Protein AF-0000000076740034 (afdb_homodimer)

Nearest PDB structures (foldseek):
  2v0x-assembly1_B  TM=4.581E-01  e=1.117E-03  Mus musculus
  3tul-assembly5_B  TM=3.613E-01  e=1.281E+00  Salmonella enterica subsp. enterica serovar Typhimurium
  6zw4-assembly1_H  TM=4.076E-01  e=4.590E+00  Nostoc punctiforme
  7tvb-assembly1_A  TM=3.043E-01  e=3.211E+00  Homo sapiens
  7p3r-assembly1_D  TM=2.998E-01  e=5.083E+00  Vibrio cholerae O1 biovar El Tor str. N16961

Sequence (570 aa):
MGPPPAVSRDDAKAHQELLRRVASNLGLETEELEELSDTLFHVLSSAAPFRVTLPVYEGLAKITKALWQTPSLVPPISKQAEHKYYVPVRGYEYLYTHSAPNSLVMPAVNEQESQRQPGATPKNKEVKKLDSFGSKVYLSSSLQLRVVNHQALLGCYDFNVWQSMAKFVDSLPEDPRKEFQAILEEGQGVVRAALQAASDVTDSAARTMASAIVMRRVAWLQSSGLSVEVQQSIQDLPFDGQALFAEKTDNKLHELKDSRTTLKTLGPYTPGQQRNRPKLQPPHRMGPPPAVSRDDAKAHQELLRRVASNLGLETEELEELSDTLFHVLSSAAPFRVTLPVYEGLAKITKALWQTPSLVPPISK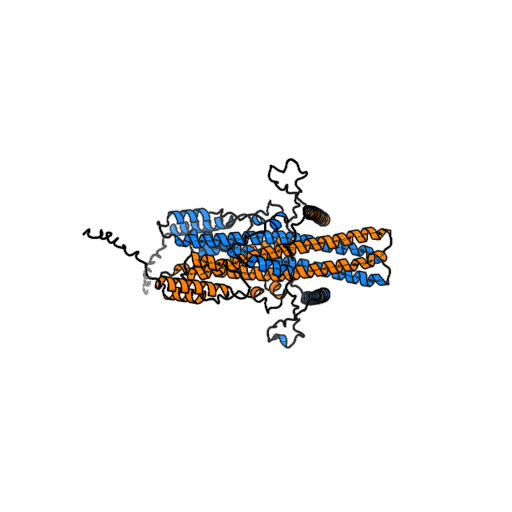QAEHKYYVPVRGYEYLYTHSAPNSLVMPAVNEQESQRQPGATPKNKEVKKLDSFGSKVYLSSSLQLRVVNHQALLGCYDFNVWQSMAKFVDSLPEDPRKEFQAILEEGQGVVRAALQAASDVTDSAARTMASAIVMRRVAWLQSSGLSVEVQQSIQDLPFDGQALFAEKTDNKLHELKDSRTTLKTLGPYTPGQQRNRPKLQPPHR

pLDDT: mean 79.18, std 20.78, range [21.25, 98.31]

Structure (mmCIF, N/CA/C/O backbone):
data_AF-0000000076740034-model_v1
#
loop_
_entity.id
_entity.type
_entity.pdbx_description
1 polymer 'Lamina-associated polypeptide 2 alpha C-terminal domain-containing protein'
#
loop_
_atom_site.group_PDB
_atom_site.id
_atom_site.type_symbol
_atom_site.label_atom_id
_atom_site.label_alt_id
_atom_site.label_comp_id
_atom_site.label_asym_id
_atom_site.label_entity_id
_atom_site.label_seq_id
_atom_site.pdbx_PDB_ins_code
_atom_site.Cartn_x
_atom_site.Cartn_y
_atom_site.Cartn_z
_atom_site.occupancy
_atom_site.B_iso_or_equiv
_atom_site.auth_seq_id
_atom_site.auth_comp_id
_atom_site.auth_asym_id
_atom_site.auth_atom_id
_atom_site.pdbx_PDB_model_num
ATOM 1 N N . MET A 1 1 ? 23.672 8.242 4.879 1 21.81 1 MET A N 1
ATOM 2 C CA . MET A 1 1 ? 22.672 8.352 5.93 1 21.81 1 MET A CA 1
ATOM 3 C C . MET A 1 1 ? 22.203 6.977 6.387 1 21.81 1 MET A C 1
ATOM 5 O O . MET A 1 1 ? 21.906 6.109 5.559 1 21.81 1 MET A O 1
ATOM 9 N N . GLY A 1 2 ? 22.516 6.469 7.578 1 27.28 2 GLY A N 1
ATOM 10 C CA . GLY A 1 2 ? 22.422 5.211 8.305 1 27.28 2 GLY A CA 1
ATOM 11 C C . GLY A 1 2 ? 21 4.73 8.469 1 27.28 2 GLY A C 1
ATOM 12 O O . GLY A 1 2 ? 20.047 5.457 8.156 1 27.28 2 GLY A O 1
ATOM 13 N N . PRO A 1 3 ? 20.797 3.416 8.609 1 30.75 3 PRO A N 1
ATOM 14 C CA . PRO A 1 3 ? 19.484 2.84 8.883 1 30.75 3 PRO A CA 1
ATOM 15 C C . PRO A 1 3 ? 18.672 3.672 9.875 1 30.75 3 PRO A C 1
ATOM 17 O O . PRO A 1 3 ? 19.25 4.379 10.711 1 30.75 3 PRO A O 1
ATOM 20 N N . PRO A 1 4 ? 17.562 4.203 9.43 1 36.72 4 PRO A N 1
ATOM 21 C CA . PRO A 1 4 ? 16.891 5.031 10.438 1 36.72 4 PRO A CA 1
ATOM 22 C C . PRO A 1 4 ? 16.984 4.438 11.844 1 36.72 4 PRO A C 1
ATOM 24 O O . PRO A 1 4 ? 17.047 3.215 12 1 36.72 4 PRO A O 1
ATOM 27 N N . PRO A 1 5 ? 17.547 5.082 12.734 1 40.03 5 PRO A N 1
ATOM 28 C CA . PRO A 1 5 ? 17.766 4.594 14.102 1 40.03 5 PRO A CA 1
ATOM 29 C C . PRO A 1 5 ? 16.547 3.863 14.672 1 40.03 5 PRO A C 1
ATOM 31 O O . PRO A 1 5 ? 15.422 4.113 14.242 1 40.03 5 PRO A O 1
ATOM 34 N N . ALA A 1 6 ? 16.812 2.705 15.281 1 39.41 6 ALA A N 1
ATOM 35 C CA . ALA A 1 6 ? 15.812 1.987 16.062 1 39.41 6 ALA A CA 1
ATOM 36 C C . ALA A 1 6 ? 14.93 2.957 16.844 1 39.41 6 ALA A C 1
ATOM 38 O O . ALA A 1 6 ? 15.422 3.916 17.438 1 39.41 6 ALA A O 1
ATOM 39 N N . VAL A 1 7 ? 13.617 3.01 16.344 1 52.31 7 VAL A N 1
ATOM 40 C CA . VAL A 1 7 ? 12.688 3.838 17.109 1 52.31 7 VAL A CA 1
ATOM 41 C C . VAL A 1 7 ? 12.953 3.656 18.609 1 52.31 7 VAL A C 1
ATOM 43 O O . VAL A 1 7 ? 12.953 2.531 19.109 1 52.31 7 VAL A O 1
ATOM 46 N N . SER A 1 8 ? 13.57 4.566 19.281 1 60.94 8 SER A N 1
ATOM 47 C CA . SER A 1 8 ? 13.859 4.562 20.703 1 60.94 8 SER A CA 1
ATOM 48 C C . SER A 1 8 ? 12.602 4.25 21.516 1 60.94 8 SER A C 1
ATOM 50 O O . SER A 1 8 ? 11.484 4.43 21.031 1 60.94 8 SER A O 1
ATOM 52 N N . ARG A 1 9 ? 12.758 3.506 22.578 1 58.09 9 ARG A N 1
ATOM 53 C CA . ARG A 1 9 ? 11.664 3.227 23.516 1 58.09 9 ARG A CA 1
ATOM 54 C C . ARG A 1 9 ? 10.859 4.488 23.797 1 58.09 9 ARG A C 1
ATOM 56 O O . ARG A 1 9 ? 9.633 4.43 23.938 1 58.09 9 ARG A O 1
ATOM 63 N N . ASP A 1 10 ? 11.555 5.516 23.781 1 63.34 10 ASP A N 1
ATOM 64 C CA . ASP A 1 10 ? 10.883 6.785 24.031 1 63.34 10 ASP A CA 1
ATOM 65 C C . ASP A 1 10 ? 10.023 7.199 22.844 1 63.34 10 ASP A C 1
ATOM 67 O O . ASP A 1 10 ? 8.938 7.75 23.016 1 63.34 10 ASP A O 1
ATOM 71 N N . ASP A 1 11 ? 10.445 6.828 21.797 1 77.62 11 ASP A N 1
ATOM 72 C CA . ASP A 1 11 ? 9.688 7.145 20.594 1 77.62 11 ASP A CA 1
ATOM 73 C C . ASP A 1 11 ? 8.414 6.301 20.5 1 77.62 11 ASP A C 1
ATOM 75 O O . ASP A 1 11 ? 7.363 6.789 20.094 1 77.62 11 ASP A O 1
ATOM 79 N N . ALA A 1 12 ? 8.586 5.117 21.078 1 78.62 12 ALA A N 1
ATOM 80 C CA . ALA A 1 12 ? 7.43 4.223 21.062 1 78.62 12 ALA A CA 1
ATOM 81 C C . ALA A 1 12 ? 6.355 4.695 22.031 1 78.62 12 ALA A C 1
ATOM 83 O O . ALA A 1 12 ? 5.168 4.68 21.703 1 78.62 12 ALA A O 1
ATOM 84 N N . LYS A 1 13 ? 6.805 5.109 23.188 1 82.5 13 LYS A N 1
ATOM 85 C CA . LYS A 1 13 ? 5.859 5.617 24.172 1 82.5 13 LYS A CA 1
ATOM 86 C C . LYS A 1 13 ? 5.164 6.883 23.672 1 82.5 13 LYS A C 1
ATOM 88 O O . LYS A 1 13 ? 3.949 7.031 23.828 1 82.5 13 LYS A O 1
ATOM 93 N N . ALA A 1 14 ? 5.961 7.73 23.141 1 86.31 14 ALA A N 1
ATOM 94 C CA . ALA A 1 14 ? 5.41 8.977 22.594 1 86.31 14 ALA A CA 1
ATOM 95 C C . ALA A 1 14 ? 4.383 8.695 21.5 1 86.31 14 ALA A C 1
ATOM 97 O O . ALA A 1 14 ? 3.361 9.375 21.406 1 86.31 14 ALA A O 1
ATOM 98 N N . HIS A 1 15 ? 4.703 7.75 20.844 1 89.44 15 HIS A N 1
ATOM 99 C CA . HIS A 1 15 ? 3.789 7.371 19.766 1 89.44 15 HIS A CA 1
ATOM 100 C C . HIS A 1 15 ? 2.475 6.84 20.328 1 89.44 15 HIS A C 1
ATOM 102 O O . HIS A 1 15 ? 1.397 7.199 19.844 1 89.44 15 HIS A O 1
ATOM 108 N N . GLN A 1 16 ? 2.537 6.059 21.297 1 89.19 16 GLN A N 1
ATOM 109 C CA . GLN A 1 16 ? 1.338 5.504 21.906 1 89.19 16 GLN A CA 1
ATOM 110 C C . GLN A 1 16 ? 0.493 6.598 22.547 1 89.19 16 GLN A C 1
ATOM 112 O O . GLN A 1 16 ? -0.737 6.57 22.469 1 89.19 16 GLN A O 1
ATOM 117 N N . GLU A 1 17 ? 1.175 7.484 23.125 1 91.94 17 GLU A N 1
ATOM 118 C CA . GLU A 1 17 ? 0.453 8.602 23.719 1 91.94 17 GLU A CA 1
ATOM 119 C C . GLU A 1 17 ? -0.252 9.438 22.641 1 91.94 17 GLU A C 1
ATOM 121 O O . GLU A 1 17 ? -1.36 9.93 22.859 1 91.94 17 GLU A O 1
ATOM 126 N N . LEU A 1 18 ? 0.383 9.617 21.594 1 94.69 18 LEU A N 1
ATOM 127 C CA . LEU A 1 18 ? -0.245 10.32 20.469 1 94.69 18 LEU A CA 1
ATOM 128 C C . LEU A 1 18 ? -1.491 9.586 20 1 94.69 18 LEU A C 1
ATOM 130 O O . LEU A 1 18 ? -2.527 10.203 19.75 1 94.69 18 LEU A O 1
ATOM 134 N N . LEU A 1 19 ? -1.405 8.312 19.922 1 94.31 19 LEU A N 1
ATOM 135 C CA . LEU A 1 19 ? -2.547 7.531 19.453 1 94.31 19 LEU A CA 1
ATOM 136 C C . LEU A 1 19 ? -3.719 7.66 20.422 1 94.31 19 LEU A C 1
ATOM 138 O O . LEU A 1 19 ? -4.879 7.684 20 1 94.31 19 LEU A O 1
ATOM 142 N N . ARG A 1 20 ? -3.406 7.742 21.672 1 93.62 20 ARG A N 1
ATOM 143 C CA . ARG A 1 20 ? -4.465 7.957 22.656 1 93.62 20 ARG A CA 1
ATOM 144 C C . ARG A 1 20 ? -5.156 9.297 22.422 1 93.62 20 ARG A C 1
ATOM 146 O O . ARG A 1 20 ? -6.383 9.391 22.516 1 93.62 20 ARG A O 1
ATOM 153 N N . ARG A 1 21 ? -4.398 10.258 22.125 1 95.94 21 ARG A N 1
ATOM 154 C CA . ARG A 1 21 ? -4.973 11.578 21.875 1 95.94 21 ARG A CA 1
ATOM 155 C C . ARG A 1 21 ? -5.785 11.57 20.578 1 95.94 21 ARG A C 1
ATOM 157 O O . ARG A 1 21 ? -6.84 12.203 20.5 1 95.94 21 ARG A O 1
ATOM 164 N N . VAL A 1 22 ? -5.285 10.852 19.578 1 96 22 VAL A N 1
ATOM 165 C CA . VAL A 1 22 ? -6.027 10.703 18.344 1 96 22 VAL A CA 1
ATOM 166 C C . VAL A 1 22 ? -7.383 10.062 18.625 1 96 22 VAL A C 1
ATOM 168 O O . VAL A 1 22 ? -8.422 10.57 18.188 1 96 22 VAL A O 1
ATOM 171 N N . ALA A 1 23 ? -7.391 9.008 19.375 1 94.69 23 ALA A N 1
ATOM 172 C CA . ALA A 1 23 ? -8.625 8.289 19.688 1 94.69 23 ALA A CA 1
ATOM 173 C C . ALA A 1 23 ? -9.594 9.18 20.469 1 94.69 23 ALA A C 1
ATOM 175 O O . ALA A 1 23 ? -10.781 9.227 20.156 1 94.69 23 ALA A O 1
ATOM 176 N N . SER A 1 24 ? -9.086 9.852 21.422 1 95.31 24 SER A N 1
ATOM 177 C CA . SER A 1 24 ? -9.906 10.727 22.25 1 95.31 24 SER A CA 1
ATOM 178 C C . SER A 1 24 ? -10.523 11.852 21.422 1 95.31 24 SER A C 1
ATOM 180 O O . SER A 1 24 ? -11.719 12.133 21.547 1 95.31 24 SER A O 1
ATOM 182 N N . ASN A 1 25 ? -9.719 12.461 20.609 1 96.25 25 ASN A N 1
ATOM 183 C CA . ASN A 1 25 ? -10.18 13.578 19.797 1 96.25 25 ASN A CA 1
ATOM 184 C C . ASN A 1 25 ? -11.25 13.141 18.797 1 96.25 25 ASN A C 1
ATOM 186 O O . ASN A 1 25 ? -12.211 13.867 18.547 1 96.25 25 ASN A O 1
ATOM 190 N N . LEU A 1 26 ? -11.086 11.977 18.234 1 95.75 26 LEU A N 1
ATOM 191 C CA . LEU A 1 26 ? -11.984 11.5 17.188 1 95.75 26 LEU A CA 1
ATOM 192 C C . LEU A 1 26 ? -13.148 10.719 17.797 1 95.75 26 LEU A C 1
ATOM 194 O O . LEU A 1 26 ? -14.008 10.219 17.062 1 95.75 26 LEU A O 1
ATOM 198 N N . GLY A 1 27 ? -13.172 10.555 19.109 1 94.38 27 GLY A N 1
ATOM 199 C CA . GLY A 1 27 ? -14.25 9.836 19.781 1 94.38 27 GLY A CA 1
ATOM 200 C C . GLY A 1 27 ? -14.25 8.352 19.469 1 94.38 27 GLY A C 1
ATOM 201 O O . GLY A 1 27 ? -15.312 7.75 19.297 1 94.38 27 GLY A O 1
ATOM 202 N N . LEU A 1 28 ? -13.047 7.852 19.359 1 93 28 LEU A N 1
ATOM 203 C CA . LEU A 1 28 ? -12.914 6.438 19.031 1 93 28 LEU A CA 1
ATOM 204 C C . LEU A 1 28 ? -12.719 5.602 20.297 1 93 28 LEU A C 1
ATOM 206 O O . LEU A 1 28 ? -12.016 6.016 21.219 1 93 28 LEU A O 1
ATOM 210 N N . GLU A 1 29 ? -13.312 4.434 20.297 1 86.44 29 GLU A N 1
ATOM 211 C CA . GLU A 1 29 ? -13.07 3.475 21.359 1 86.44 29 GLU A CA 1
ATOM 212 C C . GLU A 1 29 ? -11.773 2.705 21.125 1 86.44 29 GLU A C 1
ATOM 214 O O . GLU A 1 29 ? -11.539 2.199 20.031 1 86.44 29 GLU A O 1
ATOM 219 N N . THR A 1 30 ? -10.953 2.787 22.125 1 83 30 THR A N 1
ATOM 220 C CA . THR A 1 30 ? -9.672 2.104 21.984 1 83 30 THR A CA 1
ATOM 221 C C . THR A 1 30 ? -9.586 0.909 22.922 1 83 30 THR A C 1
ATOM 223 O O . THR A 1 30 ? -10.266 0.874 23.953 1 83 30 THR A O 1
ATOM 226 N N . GLU A 1 31 ? -9.047 -0.153 22.312 1 78.81 31 GLU A N 1
ATOM 227 C CA . GLU A 1 31 ? -8.648 -1.292 23.125 1 78.81 31 GLU A CA 1
ATOM 228 C C . GLU A 1 31 ? -7.137 -1.311 23.359 1 78.81 31 GLU A C 1
ATOM 230 O O . GLU A 1 31 ? -6.375 -0.812 22.531 1 78.81 31 GLU A O 1
ATOM 235 N N . GLU A 1 32 ? -6.816 -1.562 24.578 1 72.94 32 GLU A N 1
ATOM 236 C CA . GLU A 1 32 ? -5.387 -1.708 24.844 1 72.94 32 GLU A CA 1
ATOM 237 C C . GLU A 1 32 ? -4.969 -3.176 24.812 1 72.94 32 GLU A C 1
ATOM 239 O O . GLU A 1 32 ? -5.586 -4.008 25.484 1 72.94 32 GLU A O 1
ATOM 244 N N . LEU A 1 33 ? -4.184 -3.475 23.766 1 66.19 33 LEU A N 1
ATOM 245 C CA . LEU A 1 33 ? -3.664 -4.832 23.641 1 66.19 33 LEU A CA 1
ATOM 246 C C . LEU A 1 33 ? -2.414 -5.016 24.484 1 66.19 33 LEU A C 1
ATOM 248 O O . LEU A 1 33 ? -1.548 -4.141 24.531 1 66.19 33 LEU A O 1
ATOM 252 N N . GLU A 1 34 ? -2.549 -6.016 25.391 1 60.09 34 GLU A N 1
ATOM 253 C CA . GLU A 1 34 ? -1.384 -6.305 26.234 1 60.09 34 GLU A CA 1
ATOM 254 C C . GLU A 1 34 ? -0.274 -6.961 25.406 1 60.09 34 GLU A C 1
ATOM 256 O O . GLU A 1 34 ? -0.533 -7.871 24.625 1 60.09 34 GLU A O 1
ATOM 261 N N . GLU A 1 35 ? 0.669 -6.18 24.859 1 54.81 35 GLU A N 1
ATOM 262 C CA . GLU A 1 35 ? 1.79 -6.84 24.203 1 54.81 35 GLU A CA 1
ATOM 263 C C . GLU A 1 35 ? 2.236 -8.078 24.969 1 54.81 35 GLU A C 1
ATOM 265 O O . GLU A 1 35 ? 2.475 -8.008 26.188 1 54.81 35 GLU A O 1
ATOM 270 N N . LEU A 1 36 ? 1.822 -9.25 24.547 1 45.81 36 LEU A N 1
ATOM 271 C CA . LEU A 1 36 ? 2.365 -10.445 25.172 1 45.81 36 LEU A CA 1
ATOM 272 C C . LEU A 1 36 ? 3.881 -10.344 25.312 1 45.81 36 LEU A C 1
ATOM 274 O O . LEU A 1 36 ? 4.602 -10.367 24.312 1 45.81 36 LEU A O 1
ATOM 278 N N . SER A 1 37 ? 4.449 -9.469 26 1 42.62 37 SER A N 1
ATOM 279 C CA . SER A 1 37 ? 5.867 -9.609 26.312 1 42.62 37 SER A CA 1
ATOM 280 C C . SER A 1 37 ? 6.254 -11.07 26.484 1 42.62 37 SER A C 1
ATOM 282 O O . SER A 1 37 ? 5.418 -11.898 26.859 1 42.62 37 SER A O 1
ATOM 284 N N . ASP A 1 38 ? 7.227 -11.602 25.875 1 40.38 38 ASP A N 1
ATOM 285 C CA . ASP A 1 38 ? 7.879 -12.797 26.391 1 40.38 38 ASP A CA 1
ATOM 286 C C . ASP A 1 38 ? 7.742 -12.891 27.906 1 40.38 38 ASP A C 1
ATOM 288 O O . ASP A 1 38 ? 7.832 -11.875 28.609 1 40.38 38 ASP A O 1
ATOM 292 N N . THR A 1 39 ? 7.145 -13.875 28.484 1 38.78 39 THR A N 1
ATOM 293 C CA . THR A 1 39 ? 7.035 -14.289 29.875 1 38.78 39 THR A CA 1
ATOM 294 C C . THR A 1 39 ? 8.242 -13.812 30.672 1 38.78 39 THR A C 1
ATOM 296 O O . THR A 1 39 ? 8.141 -13.539 31.875 1 38.78 39 THR A O 1
ATOM 299 N N . LEU A 1 40 ? 9.477 -14.117 30.219 1 36.91 40 LEU A N 1
ATOM 300 C CA . LEU A 1 40 ? 10.578 -13.961 31.156 1 36.91 40 LEU A CA 1
ATOM 301 C C . LEU A 1 40 ? 10.742 -12.5 31.578 1 36.91 40 LEU A C 1
ATOM 303 O O . LEU A 1 40 ? 11 -12.203 32.75 1 36.91 40 LEU A O 1
ATOM 307 N N . PHE A 1 41 ? 10.953 -11.641 30.672 1 36.81 41 PHE A N 1
ATOM 308 C CA . PHE A 1 41 ? 11.289 -10.289 31.078 1 36.81 41 PHE A CA 1
ATOM 309 C C . PHE A 1 41 ? 10.047 -9.539 31.547 1 36.81 41 PHE A C 1
ATOM 311 O O . PHE A 1 41 ? 10.117 -8.344 31.859 1 36.81 41 PHE A O 1
ATOM 318 N N . HIS A 1 42 ? 8.914 -10.031 31.547 1 39.59 42 HIS A N 1
ATOM 319 C CA . HIS A 1 42 ? 7.734 -9.461 32.188 1 39.59 42 HIS A CA 1
ATOM 320 C C . HIS A 1 42 ? 8.008 -9.148 33.656 1 39.59 42 HIS A C 1
ATOM 322 O O . HIS A 1 42 ? 7.145 -8.602 34.344 1 39.59 42 HIS A O 1
ATOM 328 N N . VAL A 1 43 ? 8.703 -9.945 34.375 1 37.09 43 VAL A N 1
ATOM 329 C CA . VAL A 1 43 ? 8.867 -9.711 35.812 1 37.09 43 VAL A CA 1
ATOM 330 C C . VAL A 1 43 ? 9.398 -8.297 36.062 1 37.09 43 VAL A C 1
ATOM 332 O O . VAL A 1 43 ? 9 -7.629 37 1 37.09 43 VAL A O 1
ATOM 335 N N . LEU A 1 44 ? 10.617 -8.031 35.688 1 35.47 44 LEU A N 1
ATOM 336 C CA . LEU A 1 44 ? 11.242 -6.828 36.219 1 35.47 44 LEU A CA 1
ATOM 337 C C . LEU A 1 44 ? 10.609 -5.578 35.625 1 35.47 44 LEU A C 1
ATOM 339 O O . LEU A 1 44 ? 10.812 -4.469 36.125 1 35.47 44 LEU A O 1
ATOM 343 N N . SER A 1 45 ? 10.711 -5.418 34.312 1 37.34 45 SER A N 1
ATOM 344 C CA . SER A 1 45 ? 10.352 -4.082 33.844 1 37.34 45 SER A CA 1
ATOM 345 C C . SER A 1 45 ? 8.844 -3.875 33.875 1 37.34 45 SER A C 1
ATOM 347 O O . SER A 1 45 ? 8.078 -4.824 33.688 1 37.34 45 SER A O 1
ATOM 349 N N . SER A 1 46 ? 8.242 -2.822 34.438 1 38.56 46 SER A N 1
ATOM 350 C CA . SER A 1 46 ? 6.922 -2.215 34.594 1 38.56 46 SER A CA 1
ATOM 351 C C . SER A 1 46 ? 5.965 -2.66 33.5 1 38.56 46 SER A C 1
ATOM 353 O O . SER A 1 46 ? 6.383 -3.248 32.5 1 38.56 46 SER A O 1
ATOM 355 N N . ALA A 1 47 ? 4.66 -1.899 33.281 1 39.47 47 ALA A N 1
ATOM 356 C CA . ALA A 1 47 ? 3.418 -1.943 32.5 1 39.47 47 ALA A CA 1
ATOM 357 C C . ALA A 1 47 ? 3.689 -2.293 31.047 1 39.47 47 ALA A C 1
ATOM 359 O O . ALA A 1 47 ? 4.449 -1.598 30.359 1 39.47 47 ALA A O 1
ATOM 360 N N . ALA A 1 48 ? 3.871 -3.441 30.688 1 47.47 48 ALA A N 1
ATOM 361 C CA . ALA A 1 48 ? 3.895 -3.869 29.281 1 47.47 48 ALA A CA 1
ATOM 362 C C . ALA A 1 48 ? 3.146 -2.879 28.391 1 47.47 48 ALA A C 1
ATOM 364 O O . ALA A 1 48 ? 2 -2.523 28.688 1 47.47 48 ALA A O 1
ATOM 365 N N . PRO A 1 49 ? 3.934 -1.904 27.859 1 54.44 49 PRO A N 1
ATOM 366 C CA . PRO A 1 49 ? 3.301 -0.74 27.234 1 54.44 49 PRO A CA 1
ATOM 367 C C . PRO A 1 49 ? 2.084 -1.111 26.391 1 54.44 49 PRO A C 1
ATOM 369 O O . PRO A 1 49 ? 2.105 -2.123 25.672 1 54.44 49 PRO A O 1
ATOM 372 N N . PHE A 1 50 ? 0.898 -0.932 26.891 1 64.69 50 PHE A N 1
ATOM 373 C CA . PHE A 1 50 ? -0.381 -1.05 26.203 1 64.69 50 PHE A CA 1
ATOM 374 C C . PHE A 1 50 ? -0.306 -0.425 24.812 1 64.69 50 PHE A C 1
ATOM 376 O O . PHE A 1 50 ? 0.261 0.656 24.656 1 64.69 50 PHE A O 1
ATOM 383 N N . ARG A 1 51 ? -0.468 -1.385 23.891 1 83.56 51 ARG A N 1
ATOM 384 C CA . ARG A 1 51 ? -0.539 -0.899 22.516 1 83.56 51 ARG A CA 1
ATOM 385 C C . ARG A 1 51 ? -1.953 -0.448 22.172 1 83.56 51 ARG A C 1
ATOM 387 O O . ARG A 1 51 ? -2.922 -1.157 22.438 1 83.56 51 ARG A O 1
ATOM 394 N N . VAL A 1 52 ? -2.061 0.712 21.797 1 88.5 52 VAL A N 1
ATOM 395 C CA . VAL A 1 52 ? -3.342 1.324 21.453 1 88.5 52 VAL A CA 1
ATOM 396 C C . VAL A 1 52 ? -3.832 0.786 20.109 1 88.5 52 VAL A C 1
ATOM 398 O O . VAL A 1 52 ? -3.078 0.748 19.141 1 88.5 52 VAL A O 1
ATOM 401 N N . THR A 1 53 ? -5.008 0.256 20.141 1 92.19 53 THR A N 1
ATOM 402 C CA . THR A 1 53 ? -5.652 -0.125 18.891 1 92.19 53 THR A CA 1
ATOM 403 C C . THR A 1 53 ? -6.566 0.988 18.391 1 92.19 53 THR A C 1
ATOM 405 O O . THR A 1 53 ? -7.258 1.633 19.188 1 92.19 53 THR A O 1
ATOM 408 N N . LEU A 1 54 ? -6.492 1.287 17.156 1 94.06 54 LEU A N 1
ATOM 409 C CA . LEU A 1 54 ? -7.422 2.221 16.531 1 94.06 54 LEU A CA 1
ATOM 410 C C . LEU A 1 54 ? -8.414 1.481 15.641 1 94.06 54 LEU A C 1
ATOM 412 O O . LEU A 1 54 ? -8.023 0.632 14.836 1 94.06 54 LEU A O 1
ATOM 416 N N . PRO A 1 55 ? -9.648 1.778 15.836 1 93.75 55 PRO A N 1
ATOM 417 C CA . PRO A 1 55 ? -10.641 1.104 15 1 93.75 55 PRO A CA 1
ATOM 418 C C . PRO A 1 55 ? -10.438 1.377 13.508 1 93.75 55 PRO A C 1
ATOM 420 O O . PRO A 1 55 ? -9.789 2.359 13.141 1 93.75 55 PRO A O 1
ATOM 423 N N . VAL A 1 56 ? -11.039 0.479 12.727 1 94.25 56 VAL A N 1
ATOM 424 C CA . VAL A 1 56 ? -10.938 0.648 11.281 1 94.25 56 VAL A CA 1
ATOM 425 C C . VAL A 1 56 ? -11.789 1.841 10.844 1 94.25 56 VAL A C 1
ATOM 427 O O . VAL A 1 56 ? -12.961 1.95 11.219 1 94.25 56 VAL A O 1
ATOM 430 N N . TYR A 1 57 ? -11.125 2.678 10.164 1 92.44 57 TYR A N 1
ATOM 431 C CA . TYR A 1 57 ? -11.766 3.855 9.594 1 92.44 57 TYR A CA 1
ATOM 432 C C . TYR A 1 57 ? -12.852 3.457 8.602 1 92.44 57 TYR A C 1
ATOM 434 O O . TYR A 1 57 ? -12.648 2.568 7.77 1 92.44 57 TYR A O 1
ATOM 442 N N . GLU A 1 58 ? -14 4.055 8.695 1 90.69 58 GLU A N 1
ATOM 443 C CA . GLU A 1 58 ? -15.164 3.711 7.879 1 90.69 58 GLU A CA 1
ATOM 444 C C . GLU A 1 58 ? -14.836 3.795 6.391 1 90.69 58 GLU A C 1
ATOM 446 O O . GLU A 1 58 ? -15.312 2.979 5.598 1 90.69 58 GLU A O 1
ATOM 451 N N . GLY A 1 59 ? -14.086 4.793 5.98 1 89.12 59 GLY A N 1
ATOM 452 C CA . GLY A 1 59 ? -13.711 4.922 4.586 1 89.12 59 GLY A CA 1
ATOM 453 C C . GLY A 1 59 ? -12.922 3.732 4.066 1 89.12 59 GLY A C 1
ATOM 454 O O . GLY A 1 59 ? -13.141 3.285 2.936 1 89.12 59 GLY A O 1
ATOM 455 N N . LEU A 1 60 ? -12.062 3.236 4.883 1 91.12 60 LEU A N 1
ATOM 456 C CA . LEU A 1 60 ? -11.289 2.049 4.531 1 91.12 60 LEU A CA 1
ATOM 457 C C . LEU A 1 60 ? -12.203 0.83 4.398 1 91.12 60 LEU A C 1
ATOM 459 O O . LEU A 1 60 ? -12.094 0.075 3.43 1 91.12 60 LEU A O 1
ATOM 463 N N . ALA A 1 61 ? -13.094 0.668 5.336 1 92.5 61 ALA A N 1
ATOM 464 C CA . ALA A 1 61 ? -14 -0.474 5.344 1 92.5 61 ALA A CA 1
ATOM 465 C C . ALA A 1 61 ? -14.891 -0.479 4.102 1 92.5 61 ALA A C 1
ATOM 467 O O . ALA A 1 61 ? -15.117 -1.53 3.5 1 92.5 61 ALA A O 1
ATOM 468 N N . LYS A 1 62 ? -15.32 0.641 3.736 1 94.31 62 LYS A N 1
ATOM 469 C CA . LYS A 1 62 ? -16.188 0.765 2.568 1 94.31 62 LYS A CA 1
ATOM 470 C C . LYS A 1 62 ? -15.453 0.367 1.293 1 94.31 62 LYS A C 1
ATOM 472 O O . LYS A 1 62 ? -16 -0.356 0.455 1 94.31 62 LYS A O 1
ATOM 477 N N . ILE A 1 63 ? -14.266 0.792 1.154 1 95.19 63 ILE A N 1
ATOM 478 C CA . ILE A 1 63 ? -13.477 0.522 -0.04 1 95.19 63 ILE A CA 1
ATOM 479 C C . ILE A 1 63 ? -13.211 -0.977 -0.158 1 95.19 63 ILE A C 1
ATOM 481 O O . ILE A 1 63 ? -13.43 -1.571 -1.215 1 95.19 63 ILE A O 1
ATOM 485 N N . THR A 1 64 ? -12.773 -1.579 0.899 1 94.62 64 THR A N 1
ATOM 486 C CA . THR A 1 64 ? -12.422 -2.994 0.861 1 94.62 64 THR A CA 1
ATOM 487 C C . THR A 1 64 ? -13.664 -3.854 0.631 1 94.62 64 THR A C 1
ATOM 489 O O . THR A 1 64 ? -13.633 -4.797 -0.162 1 94.62 64 THR A O 1
ATOM 492 N N . LYS A 1 65 ? -14.758 -3.508 1.317 1 92.94 65 LYS A N 1
ATOM 493 C CA . LYS A 1 65 ? -16 -4.258 1.159 1 92.94 65 LYS A CA 1
ATOM 494 C C . LYS A 1 65 ? -16.469 -4.23 -0.29 1 92.94 65 LYS A C 1
ATOM 496 O O . LYS A 1 65 ? -16.922 -5.25 -0.82 1 92.94 65 LYS A O 1
ATOM 501 N N . ALA A 1 66 ? -16.391 -3.127 -0.892 1 94.75 66 ALA A N 1
ATOM 502 C CA . ALA A 1 66 ? -16.844 -2.98 -2.273 1 94.75 66 ALA A CA 1
ATOM 503 C C . ALA A 1 66 ? -15.969 -3.789 -3.225 1 94.75 66 ALA A C 1
ATOM 505 O O . ALA A 1 66 ? -16.484 -4.512 -4.082 1 94.75 66 ALA A O 1
ATOM 506 N N . LEU A 1 67 ? -14.695 -3.748 -3.094 1 95.69 67 LEU A N 1
ATOM 507 C CA . LEU A 1 67 ? -13.758 -4.395 -4.004 1 95.69 67 LEU A CA 1
ATOM 508 C C . LEU A 1 67 ? -13.781 -5.906 -3.826 1 95.69 67 LEU A C 1
ATOM 510 O O . LEU A 1 67 ? -13.57 -6.656 -4.785 1 95.69 67 LEU A O 1
ATOM 514 N N . TRP A 1 68 ? -14.117 -6.367 -2.635 1 95.38 68 TRP A N 1
ATOM 515 C CA . TRP A 1 68 ? -13.984 -7.789 -2.344 1 95.38 68 TRP A CA 1
ATOM 516 C C . TRP A 1 68 ? -15.297 -8.523 -2.6 1 95.38 68 TRP A C 1
ATOM 518 O O . TRP A 1 68 ? -15.43 -9.703 -2.281 1 95.38 68 TRP A O 1
ATOM 528 N N . GLN A 1 69 ? -16.266 -7.82 -3.215 1 93.94 69 GLN A N 1
ATOM 529 C CA . GLN A 1 69 ? -17.5 -8.469 -3.658 1 93.94 69 GLN A CA 1
ATOM 530 C C . GLN A 1 69 ? -17.234 -9.398 -4.84 1 93.94 69 GLN A C 1
ATOM 532 O O . GLN A 1 69 ? -17.906 -10.422 -4.996 1 93.94 69 GLN A O 1
ATOM 537 N N . THR A 1 70 ? -16.266 -8.992 -5.672 1 93.25 70 THR A N 1
ATOM 538 C CA . THR A 1 70 ? -15.844 -9.789 -6.824 1 93.25 70 THR A CA 1
ATOM 539 C C . THR A 1 70 ? -14.328 -9.734 -6.992 1 93.25 70 THR A C 1
ATOM 541 O O . THR A 1 70 ? -13.828 -9.141 -7.945 1 93.25 70 THR A O 1
ATOM 544 N N . PRO A 1 71 ? -13.641 -10.391 -6.121 1 93.81 71 PRO A N 1
ATOM 545 C CA . PRO A 1 71 ? -12.188 -10.227 -6.07 1 93.81 71 PRO A CA 1
ATOM 546 C C . PRO A 1 71 ? -11.508 -10.617 -7.383 1 93.81 71 PRO A C 1
ATOM 548 O O . PRO A 1 71 ? -10.508 -10 -7.77 1 93.81 71 PRO A O 1
ATOM 551 N N . SER A 1 72 ? -12.016 -11.547 -8.117 1 93.81 72 SER A N 1
ATOM 552 C CA . SER A 1 72 ? -11.359 -12.031 -9.328 1 93.81 72 SER A CA 1
ATOM 553 C C . SER A 1 72 ? -11.516 -11.047 -10.484 1 93.81 72 SER A C 1
ATOM 555 O O . SER A 1 72 ? -10.766 -11.094 -11.453 1 93.81 72 SER A O 1
ATOM 557 N N . LEU A 1 73 ? -12.422 -10.109 -10.352 1 93.62 73 LEU A N 1
ATOM 558 C CA . LEU A 1 73 ? -12.719 -9.188 -11.445 1 93.62 73 LEU A CA 1
ATOM 559 C C . LEU A 1 73 ? -12.117 -7.812 -11.164 1 93.62 73 LEU A C 1
ATOM 561 O O . LEU A 1 73 ? -12.211 -6.91 -12 1 93.62 73 LEU A O 1
ATOM 565 N N . VAL A 1 74 ? -11.477 -7.664 -10.055 1 94.94 74 VAL A N 1
ATOM 566 C CA . VAL A 1 74 ? -10.914 -6.371 -9.68 1 94.94 74 VAL A CA 1
ATOM 567 C C . VAL A 1 74 ? -9.656 -6.098 -10.5 1 94.94 74 VAL A C 1
ATOM 569 O O . VAL A 1 74 ? -8.711 -6.891 -10.484 1 94.94 74 VAL A O 1
ATOM 572 N N . PRO A 1 75 ? -9.672 -4.992 -11.266 1 95.56 75 PRO A N 1
ATOM 573 C CA . PRO A 1 75 ? -8.43 -4.633 -11.953 1 95.56 75 PRO A CA 1
ATOM 574 C C . PRO A 1 75 ? -7.297 -4.281 -10.984 1 95.56 75 PRO A C 1
ATOM 576 O O . PRO A 1 75 ? -7.555 -3.914 -9.836 1 95.56 75 PRO A O 1
ATOM 579 N N . PRO A 1 76 ? -6.102 -4.402 -11.453 1 94.62 76 PRO A N 1
ATOM 580 C CA . PRO A 1 76 ? -4.969 -4.168 -10.555 1 94.62 76 PRO A CA 1
ATOM 581 C C . PRO A 1 76 ? -4.848 -2.709 -10.117 1 94.62 76 PRO A C 1
ATOM 583 O O . PRO A 1 76 ? -4.289 -2.418 -9.062 1 94.62 76 PRO A O 1
ATOM 586 N N . ILE A 1 77 ? -5.316 -1.798 -10.961 1 94.94 77 ILE A N 1
ATOM 587 C CA . ILE A 1 77 ? -5.125 -0.386 -10.648 1 94.94 77 ILE A CA 1
ATOM 588 C C . ILE A 1 77 ? -6.441 0.366 -10.828 1 94.94 77 ILE A C 1
ATOM 590 O O . ILE A 1 77 ? -7.258 0.009 -11.672 1 94.94 77 ILE A O 1
ATOM 594 N N . SER A 1 78 ? -6.566 1.358 -9.992 1 93 78 SER A N 1
ATOM 595 C CA . SER A 1 78 ? -7.652 2.316 -10.172 1 93 78 SER A CA 1
ATOM 596 C C . SER A 1 78 ? -7.305 3.35 -11.242 1 93 78 SER A C 1
ATOM 598 O O . SER A 1 78 ? -6.281 4.031 -11.141 1 93 78 SER A O 1
ATOM 600 N N . LYS A 1 79 ? -8.148 3.533 -12.18 1 87.5 79 LYS A N 1
ATOM 601 C CA . LYS A 1 79 ? -7.898 4.492 -13.25 1 87.5 79 LYS A CA 1
ATOM 602 C C . LYS A 1 79 ? -7.816 5.918 -12.711 1 87.5 79 LYS A C 1
ATOM 604 O O . LYS A 1 79 ? -6.977 6.707 -13.148 1 87.5 79 LYS A O 1
ATOM 609 N N . GLN A 1 80 ? -8.648 6.18 -11.773 1 86.44 80 GLN A N 1
ATOM 610 C CA . GLN A 1 80 ? -8.664 7.512 -11.172 1 86.44 80 GLN A CA 1
ATOM 611 C C . GLN A 1 80 ? -7.348 7.805 -10.461 1 86.44 80 GLN A C 1
ATOM 613 O O . GLN A 1 80 ? -6.777 8.891 -10.617 1 86.44 80 GLN A O 1
ATOM 618 N N . ALA A 1 81 ? -6.91 6.84 -9.68 1 90.38 81 ALA A N 1
ATOM 619 C CA . ALA A 1 81 ? -5.68 7.039 -8.914 1 90.38 81 ALA A CA 1
ATOM 620 C C . ALA A 1 81 ? -4.465 7.109 -9.836 1 90.38 81 ALA A C 1
ATOM 622 O O . ALA A 1 81 ? -3.523 7.859 -9.578 1 90.38 81 ALA A O 1
ATOM 623 N N . GLU A 1 82 ? -4.496 6.359 -10.883 1 89 82 GLU A N 1
ATOM 624 C CA . GLU A 1 82 ? -3.381 6.309 -11.828 1 89 82 GLU A CA 1
ATOM 625 C C . GLU A 1 82 ? -3.121 7.676 -12.453 1 89 82 GLU A C 1
ATOM 627 O O . GLU A 1 82 ? -1.977 8.016 -12.766 1 89 82 GLU A O 1
ATOM 632 N N . HIS A 1 83 ? -4.07 8.508 -12.516 1 85.44 83 HIS A N 1
ATOM 633 C CA . HIS A 1 83 ? -3.951 9.797 -13.203 1 85.44 83 HIS A CA 1
ATOM 634 C C . HIS A 1 83 ? -3.713 10.93 -12.211 1 85.44 83 HIS A C 1
ATOM 636 O O . HIS A 1 83 ? -3.689 12.102 -12.594 1 85.44 83 HIS A O 1
ATOM 642 N N . LYS A 1 84 ? -3.475 10.641 -11.062 1 88.94 84 LYS A N 1
ATOM 643 C CA . LYS A 1 84 ? -3.326 11.672 -10.047 1 88.94 84 LYS A CA 1
ATOM 644 C C . LYS A 1 84 ? -1.89 11.742 -9.531 1 88.94 84 LYS A C 1
ATOM 646 O O . LYS A 1 84 ? -1.429 12.797 -9.102 1 88.94 84 LYS A O 1
ATOM 651 N N . TYR A 1 85 ? -1.241 10.617 -9.562 1 93.88 85 TYR A N 1
ATOM 652 C CA . TYR A 1 85 ? 0.037 10.539 -8.867 1 93.88 85 TYR A CA 1
ATOM 653 C C . TYR A 1 85 ? 1.174 10.25 -9.836 1 93.88 85 TYR A C 1
ATOM 655 O O . TYR A 1 85 ? 1.519 9.086 -10.07 1 93.88 85 TYR A O 1
ATOM 663 N N . TYR A 1 86 ? 1.779 11.312 -10.305 1 91.88 86 TYR A N 1
ATOM 664 C CA . TYR A 1 86 ? 2.816 11.156 -11.312 1 91.88 86 TYR A CA 1
ATOM 665 C C . TYR A 1 86 ? 4.203 11.367 -10.719 1 91.88 86 TYR A C 1
ATOM 667 O O . TYR A 1 86 ? 4.391 12.258 -9.883 1 91.88 86 TYR A O 1
ATOM 675 N N . VAL A 1 87 ? 5.059 10.5 -11.117 1 93 87 VAL A N 1
ATOM 676 C CA . VAL A 1 87 ? 6.496 10.656 -10.914 1 93 87 VAL A CA 1
ATOM 677 C C . VAL A 1 87 ? 7.211 10.695 -12.258 1 93 87 VAL A C 1
ATOM 679 O O . VAL A 1 87 ? 6.664 10.258 -13.273 1 93 87 VAL A O 1
ATOM 682 N N . PRO A 1 88 ? 8.391 11.398 -12.32 1 89.5 88 PRO A N 1
ATOM 683 C CA . PRO A 1 88 ? 9.102 11.383 -13.602 1 89.5 88 PRO A CA 1
ATOM 684 C C . PRO A 1 88 ? 9.289 9.969 -14.148 1 89.5 88 PRO A C 1
ATOM 686 O O . PRO A 1 88 ? 9.602 9.047 -13.391 1 89.5 88 PRO A O 1
ATOM 689 N N . VAL A 1 89 ? 9.07 9.812 -15.414 1 86.69 89 VAL A N 1
ATOM 690 C CA . VAL A 1 89 ? 9.125 8.492 -16.031 1 86.69 89 VAL A CA 1
ATOM 691 C C . VAL A 1 89 ? 10.57 8.055 -16.203 1 86.69 89 VAL A C 1
ATOM 693 O O . VAL A 1 89 ? 10.914 6.898 -15.938 1 86.69 89 VAL A O 1
ATOM 696 N N . ARG A 1 90 ? 11.414 9.008 -16.656 1 85.5 90 ARG A N 1
ATOM 697 C CA . ARG A 1 90 ? 12.812 8.656 -16.906 1 85.5 90 ARG A CA 1
ATOM 698 C C . ARG A 1 90 ? 13.492 8.172 -15.633 1 85.5 90 ARG A C 1
ATOM 700 O O . ARG A 1 90 ? 13.578 8.914 -14.648 1 85.5 90 ARG A O 1
ATOM 707 N N . GLY A 1 91 ? 13.93 6.941 -15.609 1 85.06 91 GLY A N 1
ATOM 708 C CA . GLY A 1 91 ? 14.602 6.367 -14.453 1 85.06 91 GLY A CA 1
ATOM 709 C C . GLY A 1 91 ? 13.656 5.656 -13.508 1 85.06 91 GLY A C 1
ATOM 710 O O . GLY A 1 91 ? 14.094 4.949 -12.594 1 85.06 91 GLY A O 1
ATOM 711 N N . TYR A 1 92 ? 12.367 5.906 -13.734 1 89.5 92 TYR A N 1
ATOM 712 C CA . TYR A 1 92 ? 11.359 5.297 -12.867 1 89.5 92 TYR A CA 1
ATOM 713 C C . TYR A 1 92 ? 10.305 4.562 -13.68 1 89.5 92 TYR A C 1
ATOM 715 O O . TYR A 1 92 ? 9.141 4.496 -13.281 1 89.5 92 TYR A O 1
ATOM 723 N N . GLU A 1 93 ? 10.695 4.016 -14.773 1 88.12 93 GLU A N 1
ATOM 724 C CA . GLU A 1 93 ? 9.797 3.289 -15.664 1 88.12 93 GLU A CA 1
ATOM 725 C C . GLU A 1 93 ? 9.141 2.113 -14.945 1 88.12 93 GLU A C 1
ATOM 727 O O . GLU A 1 93 ? 7.988 1.776 -15.227 1 88.12 93 GLU A O 1
ATOM 732 N N . TYR A 1 94 ? 9.844 1.591 -13.961 1 89.81 94 TYR A N 1
ATOM 733 C C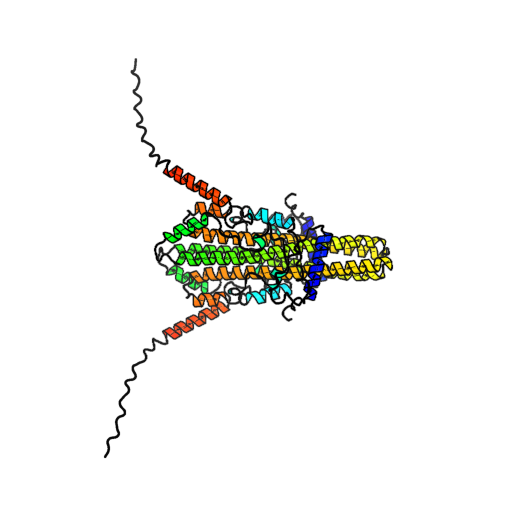A . TYR A 1 94 ? 9.375 0.414 -13.234 1 89.81 94 TYR A CA 1
ATOM 734 C C . TYR A 1 94 ? 8.148 0.743 -12.391 1 89.81 94 TYR A C 1
ATOM 736 O O . TYR A 1 94 ? 7.441 -0.159 -11.938 1 89.81 94 TYR A O 1
ATOM 744 N N . LEU A 1 95 ? 7.855 2.002 -12.203 1 93.06 95 LEU A N 1
ATOM 745 C CA . LEU A 1 95 ? 6.691 2.396 -11.422 1 93.06 95 LEU A CA 1
ATOM 746 C C . LEU A 1 95 ? 5.449 2.484 -12.297 1 93.06 95 LEU A C 1
ATOM 748 O O . LEU A 1 95 ? 4.34 2.682 -11.797 1 93.06 95 LEU A O 1
ATOM 752 N N . TYR A 1 96 ? 5.602 2.307 -13.641 1 88.94 96 TYR A N 1
ATOM 753 C CA . TYR A 1 96 ? 4.469 2.471 -14.539 1 88.94 96 TYR A CA 1
ATOM 754 C C . TYR A 1 96 ? 4.203 1.189 -15.32 1 88.94 96 TYR A C 1
ATOM 756 O O . TYR A 1 96 ? 3.055 0.877 -15.648 1 88.94 96 TYR A O 1
ATOM 764 N N . THR A 1 97 ? 5.285 0.567 -15.664 1 83.12 97 THR A N 1
ATOM 765 C CA . THR A 1 97 ? 5.129 -0.585 -16.547 1 83.12 97 THR A CA 1
ATOM 766 C C . THR A 1 97 ? 5.883 -1.792 -15.992 1 83.12 97 THR A C 1
ATOM 768 O O . THR A 1 97 ? 6.852 -1.638 -15.242 1 83.12 97 THR A O 1
ATOM 771 N N . HIS A 1 98 ? 5.34 -2.85 -16.484 1 78 98 HIS A N 1
ATOM 772 C CA . HIS A 1 98 ? 6.008 -4.102 -16.141 1 78 98 HIS A CA 1
ATOM 773 C C . HIS A 1 98 ? 7.387 -4.184 -16.781 1 78 98 HIS A C 1
ATOM 775 O O . HIS A 1 98 ? 7.582 -3.713 -17.906 1 78 98 HIS A O 1
ATOM 781 N N . SER A 1 99 ? 8.211 -4.727 -16.047 1 75.56 99 SER A N 1
ATOM 782 C CA . SER A 1 99 ? 9.516 -4.949 -16.656 1 75.56 99 SER A CA 1
ATOM 783 C C . SER A 1 99 ? 9.484 -6.117 -17.625 1 75.56 99 SER A C 1
ATOM 785 O O . SER A 1 99 ? 8.906 -7.168 -17.328 1 75.56 99 SER A O 1
ATOM 787 N N . ALA A 1 100 ? 9.945 -5.926 -18.828 1 72.5 100 ALA A N 1
ATOM 788 C CA . ALA A 1 100 ? 9.992 -6.953 -19.859 1 72.5 100 ALA A CA 1
ATOM 789 C C . ALA A 1 100 ? 10.984 -8.055 -19.5 1 72.5 100 ALA A C 1
ATOM 791 O O . ALA A 1 100 ? 12.016 -7.789 -18.875 1 72.5 100 ALA A O 1
ATOM 792 N N . PRO A 1 101 ? 10.562 -9.258 -19.922 1 73.81 101 PRO A N 1
ATOM 793 C CA . PRO A 1 101 ? 11.539 -10.328 -19.688 1 73.81 101 PRO A CA 1
ATOM 794 C C . PRO A 1 101 ? 12.703 -10.281 -20.688 1 73.81 101 PRO A C 1
ATOM 796 O O . PRO A 1 101 ? 12.984 -11.281 -21.359 1 73.81 101 PRO A O 1
ATOM 799 N N . ASN A 1 102 ? 13.586 -9.391 -20.641 1 62.28 102 ASN A N 1
ATOM 800 C CA . ASN A 1 102 ? 14.531 -9.078 -21.703 1 62.28 102 ASN A CA 1
ATOM 801 C C . ASN A 1 102 ? 15.797 -9.93 -21.594 1 62.28 102 ASN A C 1
ATOM 803 O O . ASN A 1 102 ? 16.797 -9.648 -22.25 1 62.28 102 ASN A O 1
ATOM 807 N N . SER A 1 103 ? 15.734 -11.047 -21.125 1 67.56 103 SER A N 1
ATOM 808 C CA . SER A 1 103 ? 17.016 -11.656 -20.828 1 67.56 103 SER A CA 1
ATOM 809 C C . SER A 1 103 ? 17.172 -12.992 -21.547 1 67.56 103 SER A C 1
ATOM 811 O O . SER A 1 103 ? 16.266 -13.453 -22.234 1 67.56 103 SER A O 1
ATOM 813 N N . LEU A 1 104 ? 18.391 -13.398 -21.625 1 69.38 104 LEU A N 1
ATOM 814 C CA . LEU A 1 104 ? 18.766 -14.703 -22.156 1 69.38 104 LEU A CA 1
ATOM 815 C C . LEU A 1 104 ? 17.844 -15.797 -21.609 1 69.38 104 LEU A C 1
ATOM 817 O O . LEU A 1 104 ? 17.859 -16.922 -22.125 1 69.38 104 LEU A O 1
ATOM 821 N N . VAL A 1 105 ? 17.031 -15.398 -20.734 1 73.81 105 VAL A N 1
ATOM 822 C CA . VAL A 1 105 ? 16.062 -16.359 -20.234 1 73.81 105 VAL A CA 1
ATOM 823 C C . VAL A 1 105 ? 15 -16.625 -21.297 1 73.81 105 VAL A C 1
ATOM 825 O O . VAL A 1 105 ? 14.547 -17.766 -21.453 1 73.81 105 VAL A O 1
ATOM 828 N N . MET A 1 106 ? 14.773 -15.555 -22.016 1 71.94 106 MET A N 1
ATOM 829 C CA . MET A 1 106 ? 13.719 -15.68 -23.016 1 71.94 106 MET A CA 1
ATOM 830 C C . MET A 1 106 ? 14.109 -16.688 -24.094 1 71.94 106 MET A C 1
ATOM 832 O O . MET A 1 106 ? 13.328 -17.578 -24.422 1 71.94 106 MET A O 1
ATOM 836 N N . PRO A 1 107 ? 15.297 -16.609 -24.562 1 66.75 107 PRO A N 1
ATOM 837 C CA . PRO A 1 107 ? 15.719 -17.625 -25.531 1 66.75 107 PRO A CA 1
ATOM 838 C C . PRO A 1 107 ? 15.711 -19.047 -24.938 1 66.75 107 PRO A C 1
ATOM 840 O O . PRO A 1 107 ? 15.398 -20 -25.641 1 66.75 107 PRO A O 1
ATOM 843 N N . ALA A 1 108 ? 16.094 -19.125 -23.781 1 67.56 108 ALA A N 1
ATOM 844 C CA . ALA A 1 108 ? 16.078 -20.438 -23.125 1 67.56 108 ALA A CA 1
ATOM 845 C C . ALA A 1 108 ? 14.656 -20.984 -23.031 1 67.56 108 ALA A C 1
ATOM 847 O O . ALA A 1 108 ? 14.422 -22.172 -23.25 1 67.56 108 ALA A O 1
ATOM 848 N N . VAL A 1 109 ? 13.766 -20.156 -22.766 1 67 109 VAL A N 1
ATOM 849 C CA . VAL A 1 109 ? 12.352 -20.516 -22.688 1 67 109 VAL A CA 1
ATOM 850 C C . VAL A 1 109 ? 11.859 -20.922 -24.078 1 67 109 VAL A C 1
ATOM 852 O O . VAL A 1 109 ? 11.18 -21.953 -24.234 1 67 109 VAL A O 1
ATOM 855 N N . ASN A 1 110 ? 12.234 -20.109 -24.969 1 65.06 110 ASN A N 1
ATOM 856 C CA . ASN A 1 110 ? 11.812 -20.391 -26.344 1 65.06 110 ASN A CA 1
ATOM 857 C C . ASN A 1 110 ? 12.375 -21.703 -26.844 1 65.06 110 ASN A C 1
ATOM 859 O O . ASN A 1 110 ? 11.688 -22.453 -27.547 1 65.06 110 ASN A O 1
ATOM 863 N N . GLU A 1 111 ? 13.586 -22.016 -26.562 1 65.56 111 GLU A N 1
ATOM 864 C CA . GLU A 1 111 ? 14.219 -23.266 -26.953 1 65.56 111 GLU A CA 1
ATOM 865 C C . GLU A 1 111 ? 13.516 -24.469 -26.312 1 65.56 111 GLU A C 1
ATOM 867 O O . GLU A 1 111 ? 13.32 -25.484 -26.969 1 65.56 111 GLU A O 1
ATOM 872 N N . GLN A 1 112 ? 13.188 -24.344 -25.125 1 65.25 112 GLN A N 1
ATOM 873 C CA . GLN A 1 112 ? 12.508 -25.422 -24.406 1 65.25 112 GLN A CA 1
ATOM 874 C C . GLN A 1 112 ? 11.109 -25.656 -24.969 1 65.25 112 GLN A C 1
ATOM 876 O O . GLN A 1 112 ? 10.672 -26.812 -25.094 1 65.25 112 GLN A O 1
ATOM 881 N N . GLU A 1 113 ? 10.43 -24.625 -25.25 1 64.12 113 GLU A N 1
ATOM 882 C CA . GLU A 1 113 ? 9.094 -24.75 -25.812 1 64.12 113 GLU A CA 1
ATOM 883 C C . GLU A 1 113 ? 9.141 -25.438 -27.188 1 64.12 113 GLU A C 1
ATOM 885 O O . GLU A 1 113 ? 8.234 -26.188 -27.531 1 64.12 113 GLU A O 1
ATOM 890 N N . SER A 1 114 ? 10.242 -25.125 -27.875 1 64 114 SER A N 1
ATOM 891 C CA . SER A 1 114 ? 10.406 -25.734 -29.203 1 64 114 SER A CA 1
ATOM 892 C C . SER A 1 114 ? 10.703 -27.219 -29.094 1 64 114 SER A C 1
ATOM 894 O O . SER A 1 114 ? 10.367 -28 -29.984 1 64 114 SER A O 1
ATOM 896 N N . GLN A 1 115 ? 11.406 -27.641 -28.047 1 58.12 115 GLN A N 1
ATOM 897 C CA . GLN A 1 115 ? 11.781 -29.031 -27.859 1 58.12 115 GLN A CA 1
ATOM 898 C C . GLN A 1 115 ? 10.633 -29.844 -27.25 1 58.12 115 GLN A C 1
ATOM 900 O O . GLN A 1 115 ? 10.617 -31.062 -27.328 1 58.12 115 GLN A O 1
ATOM 905 N N . ARG A 1 116 ? 9.953 -29.188 -26.5 1 56.91 116 ARG A N 1
ATOM 906 C CA . ARG A 1 116 ? 8.852 -29.891 -25.844 1 56.91 116 ARG A CA 1
ATOM 907 C C . ARG A 1 116 ? 7.875 -30.453 -26.859 1 56.91 116 ARG A C 1
ATOM 909 O O . ARG A 1 116 ? 7.609 -29.828 -27.891 1 56.91 116 ARG A O 1
ATOM 916 N N . GLN A 1 117 ? 7.832 -31.828 -26.766 1 48.31 117 GLN A N 1
ATOM 917 C CA . GLN A 1 117 ? 6.91 -32.594 -27.594 1 48.31 117 GLN A CA 1
ATOM 918 C C . GLN A 1 117 ? 5.52 -31.969 -27.594 1 48.31 117 GLN A C 1
ATOM 920 O O . GLN A 1 117 ? 5.109 -31.359 -26.609 1 48.31 117 GLN A O 1
ATOM 925 N N . PRO A 1 118 ? 4.832 -32.125 -28.688 1 43.47 118 PRO A N 1
ATOM 926 C CA . PRO A 1 118 ? 3.396 -31.891 -28.844 1 43.47 118 PRO A CA 1
ATOM 927 C C . PRO A 1 118 ? 2.553 -32.625 -27.812 1 43.47 118 PRO A C 1
ATOM 929 O O . PRO A 1 118 ? 2.697 -33.844 -27.625 1 43.47 118 PRO A O 1
ATOM 932 N N . GLY A 1 119 ? 1.937 -31.922 -26.719 1 41.97 119 GLY A N 1
ATOM 933 C CA . GLY A 1 119 ? 1.07 -32.5 -25.703 1 41.97 119 GLY A CA 1
ATOM 934 C C . GLY A 1 119 ? 1.479 -32.125 -24.281 1 41.97 119 GLY A C 1
ATOM 935 O O . GLY A 1 119 ? 0.795 -32.469 -23.328 1 41.97 119 GLY A O 1
ATOM 936 N N . ALA A 1 120 ? 2.711 -32.188 -23.984 1 44.38 120 ALA A N 1
ATOM 937 C CA . ALA A 1 120 ? 3.125 -31.875 -22.625 1 44.38 120 ALA A CA 1
ATOM 938 C C . ALA A 1 120 ? 2.686 -30.469 -22.234 1 44.38 120 ALA A C 1
ATOM 940 O O . ALA A 1 120 ? 3.396 -29.5 -22.484 1 44.38 120 ALA A O 1
ATOM 941 N N . THR A 1 121 ? 1.483 -29.953 -22.547 1 43.41 121 THR A N 1
ATOM 942 C CA . THR A 1 121 ? 0.736 -28.703 -22.562 1 43.41 121 THR A CA 1
ATOM 943 C C . THR A 1 121 ? 0.755 -28.031 -21.188 1 43.41 121 THR A C 1
ATOM 945 O O . THR A 1 121 ? 0.443 -26.844 -21.062 1 43.41 121 THR A O 1
ATOM 948 N N . PRO A 1 122 ? 0.192 -28.734 -20.047 1 48.12 122 PRO A N 1
ATOM 949 C CA . PRO A 1 122 ? -0.482 -28.109 -18.906 1 48.12 122 PRO A CA 1
ATOM 950 C C . PRO A 1 122 ? 0.42 -27.156 -18.141 1 48.12 122 PRO A C 1
ATOM 952 O O . PRO A 1 122 ? -0.07 -26.219 -17.484 1 48.12 122 PRO A O 1
ATOM 955 N N . LYS A 1 123 ? 1.816 -27.469 -18.094 1 56.38 123 LYS A N 1
ATOM 956 C CA . LYS A 1 123 ? 2.732 -26.688 -17.266 1 56.38 123 LYS A CA 1
ATOM 957 C C . LYS A 1 123 ? 2.76 -25.219 -17.688 1 56.38 123 LYS A C 1
ATOM 959 O O . LYS A 1 123 ? 2.887 -24.328 -16.844 1 56.38 123 LYS A O 1
ATOM 964 N N . ASN A 1 124 ? 2.143 -25 -18.844 1 69.81 124 ASN A N 1
ATOM 965 C CA . ASN A 1 124 ? 2.264 -23.656 -19.406 1 69.81 124 ASN A CA 1
ATOM 966 C C . ASN A 1 124 ? 1.143 -22.734 -18.922 1 69.81 124 ASN A C 1
ATOM 968 O O . ASN A 1 124 ? 1.366 -21.562 -18.672 1 69.81 124 ASN A O 1
ATOM 972 N N . LYS A 1 125 ? 0.037 -23.469 -18.516 1 76.88 125 LYS A N 1
ATOM 973 C CA . LYS A 1 125 ? -1.065 -22.609 -18.094 1 76.88 125 LYS A CA 1
ATOM 974 C C . LYS A 1 125 ? -0.848 -22.094 -16.672 1 76.88 125 LYS A C 1
ATOM 976 O O . LYS A 1 125 ? -1.164 -20.938 -16.375 1 76.88 125 LYS A O 1
ATOM 981 N N . GLU A 1 126 ? -0.288 -23 -15.891 1 79.69 126 GLU A N 1
ATOM 982 C CA . GLU A 1 126 ? -0.033 -22.625 -14.508 1 79.69 126 GLU A CA 1
ATOM 983 C C . GLU A 1 126 ? 1.051 -21.547 -14.414 1 79.69 126 GLU A C 1
ATOM 9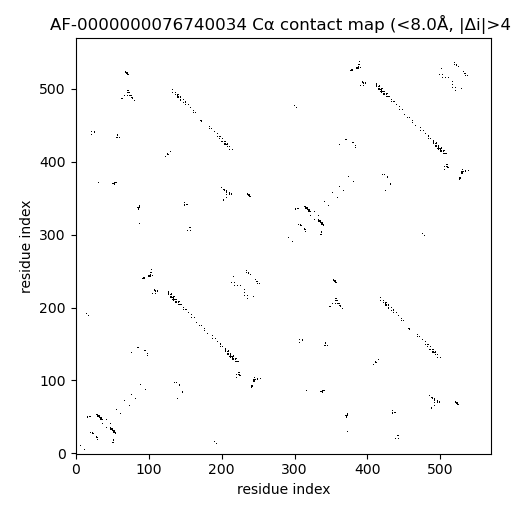85 O O . GLU A 1 126 ? 0.945 -20.609 -13.617 1 79.69 126 GLU A O 1
ATOM 990 N N . VAL A 1 127 ? 1.978 -21.703 -15.273 1 82.88 127 VAL A N 1
ATOM 991 C CA . VAL A 1 127 ? 3.084 -20.766 -15.305 1 82.88 127 VAL A CA 1
ATOM 992 C C . VAL A 1 127 ? 2.59 -19.406 -15.812 1 82.88 127 VAL A C 1
ATOM 994 O O . VAL A 1 127 ? 2.98 -18.359 -15.289 1 82.88 127 VAL A O 1
ATOM 997 N N . LYS A 1 128 ? 1.758 -19.469 -16.734 1 86.31 128 LYS A N 1
ATOM 998 C CA . LYS A 1 128 ? 1.184 -18.25 -17.281 1 86.31 128 LYS A CA 1
ATOM 999 C C . LYS A 1 128 ? 0.315 -17.547 -16.234 1 86.31 128 LYS A C 1
ATOM 1001 O O . LYS A 1 128 ? 0.296 -16.312 -16.172 1 86.31 128 LYS A O 1
ATOM 1006 N N . LYS A 1 129 ? -0.362 -18.344 -15.453 1 89.06 129 LYS A N 1
ATOM 1007 C CA . LYS A 1 129 ? -1.196 -17.781 -14.391 1 89.06 129 LYS A CA 1
ATOM 1008 C C . LYS A 1 129 ? -0.345 -17.078 -13.336 1 89.06 129 LYS A C 1
ATOM 1010 O O . LYS A 1 129 ? -0.685 -15.992 -12.875 1 89.06 129 LYS A O 1
ATOM 1015 N N . LEU A 1 130 ? 0.715 -17.766 -13.023 1 92.81 130 LEU A N 1
ATOM 1016 C CA . LEU A 1 130 ? 1.617 -17.172 -12.047 1 92.81 130 LEU A CA 1
ATOM 1017 C C . LEU A 1 130 ? 2.186 -15.852 -12.555 1 92.81 130 LEU A C 1
ATOM 1019 O O . LEU A 1 130 ? 2.256 -14.867 -11.812 1 92.81 130 LEU A O 1
ATOM 1023 N N . ASP A 1 131 ? 2.604 -15.797 -13.797 1 92.12 131 ASP A N 1
ATOM 1024 C CA . ASP A 1 131 ? 3.113 -14.562 -14.391 1 92.12 131 ASP A CA 1
ATOM 1025 C C . ASP A 1 131 ? 2.043 -13.477 -14.414 1 92.12 131 ASP A C 1
ATOM 1027 O O . ASP A 1 131 ? 2.332 -12.305 -14.156 1 92.12 131 ASP A O 1
ATOM 1031 N N . SER A 1 132 ? 0.855 -13.891 -14.742 1 93.62 132 SER A N 1
ATOM 1032 C CA . SER A 1 132 ? -0.254 -12.945 -14.797 1 93.62 132 SER A CA 1
ATOM 1033 C C . SER A 1 132 ? -0.54 -12.344 -13.43 1 93.62 132 SER A C 1
ATOM 1035 O O . SER A 1 132 ? -0.724 -11.133 -13.305 1 93.62 132 SER A O 1
ATOM 1037 N N . PHE A 1 133 ? -0.579 -13.164 -12.414 1 95.94 133 PHE A N 1
ATOM 1038 C CA . PHE A 1 133 ? -0.785 -12.672 -11.055 1 95.94 133 PHE A CA 1
ATOM 1039 C C . PHE A 1 133 ? 0.372 -11.781 -10.625 1 95.94 133 PHE A C 1
ATOM 1041 O O . PHE A 1 133 ? 0.161 -10.742 -9.992 1 95.94 133 PHE A O 1
ATOM 1048 N N . GLY A 1 134 ? 1.597 -12.242 -10.938 1 96.19 134 GLY A N 1
ATOM 1049 C CA . GLY A 1 134 ? 2.746 -11.398 -10.648 1 96.19 134 GLY A CA 1
ATOM 1050 C C . GLY A 1 134 ? 2.656 -10.023 -11.273 1 96.19 134 GLY A C 1
ATOM 1051 O O . GLY A 1 134 ? 2.98 -9.023 -10.641 1 96.19 134 GLY A O 1
ATOM 1052 N N . SER A 1 135 ? 2.229 -9.984 -12.484 1 94.5 135 SER A N 1
ATOM 1053 C CA . SER A 1 135 ? 2.07 -8.727 -13.203 1 94.5 135 SER A CA 1
ATOM 1054 C C . SER A 1 135 ? 1.004 -7.852 -12.547 1 94.5 135 SER A C 1
ATOM 1056 O O . SER A 1 135 ? 1.184 -6.637 -12.414 1 94.5 135 SER A O 1
ATOM 1058 N N . LYS A 1 136 ? -0.099 -8.453 -12.164 1 95.38 136 LYS A N 1
ATOM 1059 C CA . LYS A 1 136 ? -1.183 -7.719 -11.508 1 95.38 136 LYS A CA 1
ATOM 1060 C C . LYS A 1 136 ? -0.719 -7.105 -10.195 1 95.38 136 LYS A C 1
ATOM 1062 O O . LYS A 1 136 ? -0.968 -5.926 -9.93 1 95.38 136 LYS A O 1
ATOM 1067 N N . VAL A 1 137 ? -0.048 -7.93 -9.398 1 97.5 137 VAL A N 1
ATOM 1068 C CA . VAL A 1 137 ? 0.445 -7.473 -8.109 1 97.5 137 VAL A CA 1
ATOM 1069 C C . VAL A 1 137 ? 1.514 -6.402 -8.305 1 97.5 137 VAL A C 1
ATOM 1071 O O . VAL A 1 137 ? 1.579 -5.43 -7.551 1 97.5 137 VAL A O 1
ATOM 1074 N N . TYR A 1 138 ? 2.316 -6.559 -9.344 1 96.56 138 TYR A N 1
ATOM 1075 C CA . TYR A 1 138 ? 3.34 -5.574 -9.672 1 96.56 138 TYR A CA 1
ATOM 1076 C C . TYR A 1 138 ? 2.715 -4.219 -9.969 1 96.56 138 TYR A C 1
ATOM 1078 O O . TYR A 1 138 ? 3.143 -3.195 -9.43 1 96.56 138 TYR A O 1
ATOM 1086 N N . LEU A 1 139 ? 1.723 -4.223 -10.742 1 95.88 139 LEU A N 1
ATOM 1087 C CA . LEU A 1 139 ? 1.079 -2.977 -11.141 1 95.88 139 LEU A CA 1
ATOM 1088 C C . LEU A 1 139 ? 0.422 -2.297 -9.945 1 95.88 139 LEU A C 1
ATOM 1090 O O . LEU A 1 139 ? 0.548 -1.083 -9.766 1 95.88 139 LEU A O 1
ATOM 1094 N N . SER A 1 140 ? -0.234 -3.053 -9.141 1 96.62 140 SER A N 1
ATOM 1095 C CA . SER A 1 140 ? -0.883 -2.479 -7.969 1 96.62 140 SER A CA 1
ATOM 1096 C C . SER A 1 140 ? 0.14 -1.88 -7.008 1 96.62 140 SER A C 1
ATOM 1098 O O . SER A 1 140 ? -0.068 -0.789 -6.473 1 96.62 140 SER A O 1
ATOM 1100 N N . SER A 1 141 ? 1.236 -2.611 -6.805 1 96.69 141 SER A N 1
ATOM 1101 C CA . SER A 1 141 ? 2.262 -2.131 -5.883 1 96.69 141 SER A CA 1
ATOM 1102 C C . SER A 1 141 ? 2.982 -0.91 -6.445 1 96.69 141 SER A C 1
ATOM 1104 O O . SER A 1 141 ? 3.389 -0.022 -5.695 1 96.69 141 SER A O 1
ATOM 1106 N N . SER A 1 142 ? 3.143 -0.864 -7.785 1 95.62 142 SER A N 1
ATOM 1107 C CA . SER A 1 142 ? 3.773 0.297 -8.406 1 95.62 142 SER A CA 1
ATOM 1108 C C . SER A 1 142 ? 2.936 1.555 -8.203 1 95.62 142 SER A C 1
ATOM 1110 O O . SER A 1 142 ? 3.471 2.621 -7.895 1 95.62 142 SER A O 1
ATOM 1112 N N . LEU A 1 143 ? 1.667 1.405 -8.383 1 96.81 143 LEU A N 1
ATOM 1113 C CA . LEU A 1 143 ? 0.796 2.549 -8.125 1 96.81 143 LEU A CA 1
ATOM 1114 C C . LEU A 1 143 ? 0.838 2.951 -6.66 1 96.81 143 LEU A C 1
ATOM 1116 O O . LEU A 1 143 ? 0.873 4.141 -6.336 1 96.81 143 LEU A O 1
ATOM 1120 N N . GLN A 1 144 ? 0.832 1.957 -5.797 1 97.69 144 GLN A N 1
ATOM 1121 C CA . GLN A 1 144 ? 0.91 2.248 -4.371 1 97.69 144 GLN A CA 1
ATOM 1122 C C . GLN A 1 144 ? 2.15 3.072 -4.043 1 97.69 144 GLN A C 1
ATOM 1124 O O . GLN A 1 144 ? 2.084 4.02 -3.254 1 97.69 144 GLN A O 1
ATOM 1129 N N . LEU A 1 145 ? 3.23 2.727 -4.652 1 97.62 145 LEU A N 1
ATOM 1130 C CA . LEU A 1 145 ? 4.48 3.436 -4.398 1 97.62 145 LEU A CA 1
ATOM 1131 C C . LEU A 1 145 ? 4.406 4.871 -4.914 1 97.62 145 LEU A C 1
ATOM 1133 O O . LEU A 1 145 ? 4.945 5.785 -4.289 1 97.62 145 LEU A O 1
ATOM 1137 N N . ARG A 1 146 ? 3.734 5.074 -5.984 1 97.19 146 ARG A N 1
ATOM 1138 C CA . ARG A 1 146 ? 3.561 6.434 -6.48 1 97.19 146 ARG A CA 1
ATOM 1139 C C . ARG A 1 146 ? 2.674 7.25 -5.547 1 97.19 146 ARG A C 1
ATOM 1141 O O . ARG A 1 146 ? 2.971 8.414 -5.258 1 97.19 146 ARG A O 1
ATOM 1148 N N . VAL A 1 147 ? 1.635 6.648 -5.094 1 97.81 147 VAL A N 1
ATOM 1149 C CA . VAL A 1 147 ? 0.708 7.344 -4.207 1 97.81 147 VAL A CA 1
ATOM 1150 C C . VAL A 1 147 ? 1.418 7.715 -2.904 1 97.81 147 VAL A C 1
ATOM 1152 O O . VAL A 1 147 ? 1.327 8.859 -2.445 1 97.81 147 VAL A O 1
ATOM 1155 N N . VAL A 1 148 ? 2.133 6.758 -2.328 1 97.88 148 VAL A N 1
ATOM 1156 C CA . VAL A 1 148 ? 2.76 7.02 -1.036 1 97.88 148 VAL A CA 1
ATOM 1157 C C . VAL A 1 148 ? 3.898 8.023 -1.207 1 97.88 148 VAL A C 1
ATOM 1159 O O . VAL A 1 148 ? 4.211 8.781 -0.286 1 97.88 148 VAL A O 1
ATOM 1162 N N . ASN A 1 149 ? 4.512 8.047 -2.395 1 97.31 149 ASN A N 1
ATOM 1163 C CA . ASN A 1 149 ? 5.484 9.102 -2.678 1 97.31 149 ASN A CA 1
ATOM 1164 C C . ASN A 1 149 ? 4.871 10.484 -2.529 1 97.31 149 ASN A C 1
ATOM 1166 O O . ASN A 1 149 ? 5.445 11.352 -1.864 1 97.31 149 ASN A O 1
ATOM 1170 N N . HIS A 1 150 ? 3.748 10.672 -3.127 1 97.12 150 HIS A N 1
ATOM 1171 C CA . HIS A 1 150 ? 3.047 11.945 -3.008 1 97.12 150 HIS A CA 1
ATOM 1172 C C . HIS A 1 150 ? 2.645 12.219 -1.562 1 97.12 150 HIS A C 1
ATOM 1174 O O . HIS A 1 150 ? 2.746 13.352 -1.092 1 97.12 150 HIS A O 1
ATOM 1180 N N . GLN A 1 151 ? 2.225 11.156 -0.894 1 96.94 151 GLN A N 1
ATOM 1181 C CA . GLN A 1 151 ? 1.838 11.312 0.505 1 96.94 151 GLN A CA 1
ATOM 1182 C C . GLN A 1 151 ? 3.014 11.797 1.351 1 96.94 151 GLN A C 1
ATOM 1184 O O . GLN A 1 151 ? 2.848 12.648 2.227 1 96.94 151 GLN A O 1
ATOM 1189 N N . ALA A 1 152 ? 4.148 11.203 1.132 1 97.12 152 ALA A N 1
ATOM 1190 C CA . ALA A 1 152 ? 5.344 11.594 1.875 1 97.12 152 ALA A CA 1
ATOM 1191 C C . ALA A 1 152 ? 5.699 13.055 1.617 1 97.12 152 ALA A C 1
ATOM 1193 O O . ALA A 1 152 ? 5.996 13.797 2.551 1 97.12 152 ALA A O 1
ATOM 1194 N N . LEU A 1 153 ? 5.602 13.461 0.403 1 97.62 153 LEU A N 1
ATOM 1195 C CA . LEU A 1 153 ? 5.953 14.828 0.057 1 97.62 153 LEU A CA 1
ATOM 1196 C C . LEU A 1 153 ? 4.914 15.812 0.586 1 97.62 153 LEU A C 1
ATOM 1198 O O . LEU A 1 153 ? 5.254 16.906 1.026 1 97.62 153 LEU A O 1
ATOM 1202 N N . LEU A 1 154 ? 3.648 15.406 0.537 1 97.44 154 LEU A N 1
ATOM 1203 C CA . LEU A 1 154 ? 2.602 16.203 1.163 1 97.44 154 LEU A CA 1
ATOM 1204 C C . LEU A 1 154 ? 2.852 16.344 2.66 1 97.44 154 LEU A C 1
ATOM 1206 O O . LEU A 1 154 ? 2.625 17.422 3.232 1 97.44 154 LEU A O 1
ATOM 1210 N N . GLY A 1 155 ? 3.275 15.258 3.256 1 97.12 155 GLY A N 1
ATOM 1211 C CA . GLY A 1 155 ? 3.607 15.305 4.672 1 97.12 155 GLY A CA 1
ATOM 1212 C C . GLY A 1 155 ? 4.75 16.25 4.984 1 97.12 155 GLY A C 1
ATOM 1213 O O . GLY A 1 155 ? 4.688 17.016 5.957 1 97.12 155 GLY A O 1
ATOM 1214 N N . CYS A 1 156 ? 5.789 16.219 4.188 1 97.31 156 CYS A N 1
ATOM 1215 C CA . CYS A 1 156 ? 6.902 17.141 4.359 1 97.31 156 CYS A CA 1
ATOM 1216 C C . CYS A 1 156 ? 6.43 18.594 4.25 1 97.31 156 CYS A C 1
ATOM 1218 O O . CYS A 1 156 ? 6.809 19.438 5.066 1 97.31 156 CYS A O 1
ATOM 1220 N N . TYR A 1 157 ? 5.633 18.812 3.318 1 98.31 157 TYR A N 1
ATOM 1221 C CA . TYR A 1 157 ? 5.094 20.156 3.127 1 98.31 157 TYR A CA 1
ATOM 1222 C C . TYR A 1 157 ? 4.219 20.562 4.305 1 98.31 157 TYR A C 1
ATOM 1224 O O . TYR A 1 157 ? 4.297 21.688 4.785 1 98.31 157 TYR A O 1
ATOM 1232 N N . ASP A 1 158 ? 3.383 19.656 4.699 1 98 158 ASP A N 1
ATOM 1233 C CA . ASP A 1 158 ? 2.547 19.938 5.863 1 98 158 ASP A CA 1
ATOM 1234 C C . ASP A 1 158 ? 3.396 20.312 7.07 1 98 158 ASP A C 1
ATOM 1236 O O . ASP A 1 158 ? 3.053 21.25 7.812 1 98 158 ASP A O 1
ATOM 1240 N N . PHE A 1 159 ? 4.461 19.594 7.258 1 97.88 159 PHE A N 1
ATOM 1241 C CA . PHE A 1 159 ? 5.371 19.891 8.359 1 97.88 159 PHE A CA 1
ATOM 1242 C C . PHE A 1 159 ? 5.906 21.312 8.242 1 97.88 159 PHE A C 1
ATOM 1244 O O . PHE A 1 159 ? 5.961 22.047 9.234 1 97.88 159 PHE A O 1
ATOM 1251 N N . ASN A 1 160 ? 6.289 21.719 7.066 1 98 160 ASN A N 1
ATOM 1252 C CA . ASN A 1 160 ? 6.793 23.062 6.832 1 98 160 ASN A CA 1
ATOM 1253 C C . ASN A 1 160 ? 5.715 24.109 7.078 1 98 160 ASN A C 1
ATOM 1255 O O . ASN A 1 160 ? 6.012 25.219 7.555 1 98 160 ASN A O 1
ATOM 1259 N N . VAL A 1 161 ? 4.512 23.781 6.691 1 97.94 161 VAL A N 1
ATOM 1260 C CA . VAL A 1 161 ? 3.41 24.719 6.918 1 97.94 161 VAL A CA 1
ATOM 1261 C C . VAL A 1 161 ? 3.207 24.922 8.422 1 97.94 161 VAL A C 1
ATOM 1263 O O . VAL A 1 161 ? 3.051 26.047 8.883 1 97.94 161 VAL A O 1
ATOM 1266 N N . TRP A 1 162 ? 3.271 23.891 9.195 1 97.38 162 TRP A N 1
ATOM 1267 C CA . TRP A 1 162 ? 3.197 24.016 10.648 1 97.38 162 TRP A CA 1
ATOM 1268 C C . TRP A 1 162 ? 4.34 24.875 11.188 1 97.38 162 TRP A C 1
ATOM 1270 O O . TRP A 1 162 ? 4.137 25.703 12.062 1 97.38 162 TRP A O 1
ATOM 1280 N N . GLN A 1 163 ? 5.508 24.641 10.641 1 96.31 163 GLN A N 1
ATOM 1281 C CA . GLN A 1 163 ? 6.672 25.391 11.078 1 96.31 163 GLN A CA 1
ATOM 1282 C C . GLN A 1 163 ? 6.484 26.891 10.82 1 96.31 163 GLN A C 1
ATOM 1284 O O . GLN A 1 163 ? 6.949 27.719 11.602 1 96.31 163 GLN A O 1
ATOM 1289 N N . SER A 1 164 ? 5.797 27.219 9.797 1 96.19 164 SER A N 1
ATOM 1290 C CA . SER A 1 164 ? 5.602 28.609 9.422 1 96.19 164 SER A CA 1
ATOM 1291 C C . SER A 1 164 ? 4.664 29.328 10.391 1 96.19 164 SER A C 1
ATOM 1293 O O . SER A 1 164 ? 4.633 30.547 10.445 1 96.19 164 SER A O 1
ATOM 1295 N N . MET A 1 165 ? 3.926 28.594 11.18 1 95.88 165 MET A N 1
ATOM 1296 C CA . MET A 1 165 ? 3.016 29.172 12.164 1 95.88 165 MET A CA 1
ATOM 1297 C C . MET A 1 165 ? 3.787 29.734 13.352 1 95.88 165 MET A C 1
ATOM 1299 O O . MET A 1 165 ? 3.268 30.578 14.094 1 95.88 165 MET A O 1
ATOM 1303 N N . ALA A 1 166 ? 5 29.281 13.508 1 94.25 166 ALA A N 1
ATOM 1304 C CA . ALA A 1 166 ? 5.793 29.641 14.68 1 94.25 166 ALA A CA 1
ATOM 1305 C C . ALA A 1 166 ? 6.031 31.141 14.742 1 94.25 166 ALA A C 1
ATOM 1307 O O . ALA A 1 166 ? 6.176 31.719 15.828 1 94.25 166 ALA A O 1
ATOM 1308 N N . LYS A 1 167 ? 5.984 31.828 13.648 1 94.19 167 LYS A N 1
ATOM 1309 C CA . LYS A 1 167 ? 6.297 33.25 13.602 1 94.19 167 LYS A CA 1
ATOM 1310 C C . LYS A 1 167 ? 5.207 34.094 14.273 1 94.19 167 LYS A C 1
ATOM 1312 O O . LYS A 1 167 ? 5.426 35.25 14.625 1 94.19 167 LYS A O 1
ATOM 1317 N N . PHE A 1 168 ? 4.051 33.5 14.477 1 94.44 168 PHE A N 1
ATOM 1318 C CA . PHE A 1 168 ? 2.93 34.25 15.023 1 94.44 168 PHE A CA 1
ATOM 1319 C C . PHE A 1 168 ? 2.928 34.188 16.547 1 94.44 168 PHE A C 1
ATOM 1321 O O . PHE A 1 168 ? 2.152 34.875 17.203 1 94.44 168 PHE A O 1
ATOM 1328 N N . VAL A 1 169 ? 3.779 33.375 17.156 1 91.31 169 VAL A N 1
ATOM 1329 C CA . VAL A 1 169 ? 3.793 33.156 18.594 1 91.31 169 VAL A CA 1
ATOM 1330 C C . VAL A 1 169 ? 3.979 34.5 19.312 1 91.31 169 VAL A C 1
ATOM 1332 O O . VAL A 1 169 ? 3.254 34.812 20.266 1 91.31 169 VAL A O 1
ATOM 1335 N N . ASP A 1 170 ? 4.82 35.312 18.875 1 88.5 170 ASP A N 1
ATOM 1336 C CA . ASP A 1 170 ? 5.164 36.562 19.562 1 88.5 170 ASP A CA 1
ATOM 1337 C C . ASP A 1 170 ? 4.098 37.625 19.328 1 88.5 170 ASP A C 1
ATOM 1339 O O . ASP A 1 170 ? 4.059 38.625 20.031 1 88.5 170 ASP A O 1
ATOM 1343 N N . SER A 1 171 ? 3.311 37.406 18.328 1 88.5 171 SER A N 1
ATOM 1344 C CA . SER A 1 171 ? 2.248 38.375 18.031 1 88.5 171 SER A CA 1
ATOM 1345 C C . SER A 1 171 ? 1.028 38.125 18.906 1 88.5 171 SER A C 1
ATOM 1347 O O . SER A 1 171 ? 0.114 38.969 18.938 1 88.5 171 SER A O 1
ATOM 1349 N N . LEU A 1 172 ? 1.016 37.062 19.594 1 90.06 172 LEU A N 1
ATOM 1350 C CA . LEU A 1 172 ? -0.119 36.719 20.453 1 90.06 172 LEU A CA 1
ATOM 1351 C C . LEU A 1 172 ? 0.074 37.25 21.859 1 90.06 172 LEU A C 1
ATOM 1353 O O . LEU A 1 172 ? 1.207 37.375 22.328 1 90.06 172 LEU A O 1
ATOM 1357 N N . PRO A 1 173 ? -1.072 37.562 22.484 1 86.25 173 PRO A N 1
ATOM 1358 C CA . PRO A 1 173 ? -0.979 37.906 23.906 1 86.25 173 PRO A CA 1
ATOM 1359 C C . PRO A 1 173 ? -0.451 36.75 24.766 1 86.25 173 PRO A C 1
ATOM 1361 O O . PRO A 1 173 ? -0.403 35.594 24.297 1 86.25 173 PRO A O 1
ATOM 1364 N N . GLU A 1 174 ? -0.052 37.031 25.984 1 83.56 174 GLU A N 1
ATOM 1365 C CA . GLU A 1 174 ? 0.639 36.062 26.828 1 83.56 174 GLU A CA 1
ATOM 1366 C C . GLU A 1 174 ? -0.247 34.875 27.141 1 83.56 174 GLU A C 1
ATOM 1368 O O . GLU A 1 174 ? 0.221 33.719 27.109 1 83.56 174 GLU A O 1
ATOM 1373 N N . ASP A 1 175 ? -1.546 35.031 27.344 1 83.62 175 ASP A N 1
ATOM 1374 C CA . ASP A 1 175 ? -2.424 33.938 27.781 1 83.62 175 ASP A CA 1
ATOM 1375 C C . ASP A 1 175 ? -2.611 32.906 26.672 1 83.62 175 ASP A C 1
ATOM 1377 O O . ASP A 1 175 ? -2.346 31.734 26.875 1 83.62 175 ASP A O 1
ATOM 1381 N N . PRO A 1 176 ? -2.885 33.344 25.5 1 89.75 176 PRO A N 1
ATOM 1382 C CA . PRO A 1 176 ? -3.107 32.375 24.438 1 89.75 176 PRO A CA 1
ATOM 1383 C C . PRO A 1 176 ? -1.806 31.797 23.875 1 89.75 176 PRO A C 1
ATOM 1385 O O . PRO A 1 176 ? -1.822 30.781 23.188 1 89.75 176 PRO A O 1
ATOM 1388 N N . ARG A 1 177 ? -0.685 32.312 24.234 1 91.56 177 ARG A N 1
ATOM 1389 C CA . ARG A 1 177 ? 0.604 31.906 23.672 1 91.56 177 ARG A CA 1
ATOM 1390 C C . ARG A 1 177 ? 0.949 30.469 24.047 1 91.56 177 ARG A C 1
ATOM 1392 O O . ARG A 1 177 ? 1.439 29.703 23.203 1 91.56 177 ARG A O 1
ATOM 1399 N N . LYS A 1 178 ? 0.736 30.109 25.234 1 91.94 178 LYS A N 1
ATOM 1400 C CA . LYS A 1 178 ? 1.051 28.766 25.688 1 91.94 178 LYS A CA 1
ATOM 1401 C C . LYS A 1 178 ? 0.208 27.734 24.953 1 91.94 178 LYS A C 1
ATOM 1403 O O . LYS A 1 178 ? 0.723 26.688 24.516 1 91.94 178 LYS A O 1
ATOM 1408 N N . GLU A 1 179 ? -1.057 28.016 24.875 1 95 179 GLU A N 1
ATOM 1409 C CA . GLU A 1 179 ? -1.939 27.094 24.156 1 95 179 GLU A CA 1
ATOM 1410 C C . GLU A 1 179 ? -1.551 27 22.688 1 95 179 GLU A C 1
ATOM 1412 O O . GLU A 1 179 ? -1.562 25.922 22.094 1 95 179 GLU A O 1
ATOM 1417 N N . PHE A 1 180 ? -1.213 28.172 22.156 1 96.25 180 PHE A N 1
ATOM 1418 C CA . PHE A 1 180 ? -0.781 28.234 20.75 1 96.25 180 PHE A CA 1
ATOM 1419 C C . PHE A 1 180 ? 0.444 27.359 20.531 1 96.25 180 PHE A C 1
ATOM 1421 O O . PHE A 1 180 ? 0.485 26.562 19.594 1 96.25 180 PHE A O 1
ATOM 1428 N N . GLN A 1 181 ? 1.361 27.406 21.391 1 95.56 181 GLN A N 1
ATOM 1429 C CA . GLN A 1 181 ? 2.59 26.641 21.297 1 95.56 181 GLN A CA 1
ATOM 1430 C C . GLN A 1 181 ? 2.311 25.141 21.438 1 95.56 181 GLN A C 1
ATOM 1432 O O . GLN A 1 181 ? 2.914 24.312 20.75 1 95.56 181 GLN A O 1
ATOM 1437 N N . ALA A 1 182 ? 1.452 24.812 22.281 1 95.38 182 ALA A N 1
ATOM 1438 C CA . ALA A 1 182 ? 1.095 23.406 22.484 1 95.38 182 ALA A CA 1
ATOM 1439 C C . ALA A 1 182 ? 0.448 22.812 21.234 1 95.38 182 ALA A C 1
ATOM 1441 O O . ALA A 1 182 ? 0.732 21.672 20.859 1 95.38 182 ALA A O 1
ATOM 1442 N N . ILE A 1 183 ? -0.435 23.578 20.609 1 96.94 183 ILE A N 1
ATOM 1443 C CA . ILE A 1 183 ? -1.104 23.109 19.406 1 96.94 183 ILE A CA 1
ATOM 1444 C C . ILE A 1 183 ? -0.088 22.984 18.266 1 96.94 183 ILE A C 1
ATOM 1446 O O . ILE A 1 183 ? -0.136 22.031 17.484 1 96.94 183 ILE A O 1
ATOM 1450 N N . LEU A 1 184 ? 0.801 23.938 18.203 1 97 184 LEU A N 1
ATOM 1451 C CA . LEU A 1 184 ? 1.864 23.891 17.203 1 97 184 LEU A CA 1
ATOM 1452 C C . LEU A 1 184 ? 2.691 22.609 17.359 1 97 184 LEU A C 1
ATOM 1454 O O . LEU A 1 184 ? 2.959 21.922 16.375 1 97 184 LEU A O 1
ATOM 1458 N N . GLU A 1 185 ? 3.072 22.281 18.516 1 95.69 185 GLU A N 1
ATOM 1459 C CA . GLU A 1 185 ? 3.863 21.078 18.781 1 95.69 185 GLU A CA 1
ATOM 1460 C C . GLU A 1 185 ? 3.068 19.812 18.484 1 95.69 185 GLU A C 1
ATOM 1462 O O . GLU A 1 185 ? 3.617 18.844 17.953 1 95.69 185 GLU A O 1
ATOM 1467 N N . GLU A 1 186 ? 1.83 19.859 18.828 1 97.19 186 GLU A N 1
ATOM 1468 C CA . GLU A 1 186 ? 0.962 18.734 18.531 1 97.19 186 GLU A CA 1
ATOM 1469 C C . GLU A 1 186 ? 0.851 18.5 17.016 1 97.19 186 GLU A C 1
ATOM 1471 O O . GLU A 1 186 ? 0.947 17.359 16.547 1 97.19 186 GLU A O 1
ATOM 1476 N N . GLY A 1 187 ? 0.605 19.594 16.281 1 97.56 187 GLY A N 1
ATOM 1477 C CA . GLY A 1 187 ? 0.517 19.469 14.836 1 97.56 187 GLY A CA 1
ATOM 1478 C C . GLY A 1 187 ? 1.772 18.891 14.203 1 97.56 187 GLY A C 1
ATOM 1479 O O . GLY A 1 187 ? 1.696 18 13.367 1 97.56 187 GLY A O 1
ATOM 1480 N N . GLN A 1 188 ? 2.898 19.359 14.641 1 96.81 188 GLN A N 1
ATOM 1481 C CA . GLN A 1 188 ? 4.168 18.844 14.141 1 96.81 188 GLN A CA 1
ATOM 1482 C C . GLN A 1 188 ? 4.348 17.375 14.5 1 96.81 188 GLN A C 1
ATOM 1484 O O . GLN A 1 188 ? 4.863 16.578 13.703 1 96.81 188 GLN A O 1
ATOM 1489 N N . GLY A 1 189 ? 3.945 17.031 15.703 1 96.06 189 GLY A N 1
ATOM 1490 C CA . GLY A 1 189 ? 4.027 15.641 16.141 1 96.06 189 GLY A CA 1
ATOM 1491 C C . GLY A 1 189 ? 3.174 14.703 15.32 1 96.06 189 GLY A C 1
ATOM 1492 O O . GLY A 1 189 ? 3.605 13.594 14.984 1 96.06 189 GLY A O 1
ATOM 1493 N N . VAL A 1 190 ? 1.974 15.117 15.023 1 97.56 190 VAL A N 1
ATOM 1494 C CA . VAL A 1 190 ? 1.058 14.305 14.227 1 97.56 190 VAL A CA 1
ATOM 1495 C C . VAL A 1 190 ? 1.646 14.078 12.836 1 97.56 190 VAL A C 1
ATOM 1497 O O . VAL A 1 190 ? 1.588 12.961 12.312 1 97.56 190 VAL A O 1
ATOM 1500 N N . VAL A 1 191 ? 2.221 15.125 12.281 1 97.62 191 VAL A N 1
ATOM 1501 C CA . VAL A 1 191 ? 2.787 15.031 10.938 1 97.62 191 VAL A CA 1
ATOM 1502 C C . VAL A 1 191 ? 3.992 14.094 10.953 1 97.62 191 VAL A C 1
ATOM 1504 O O . VAL A 1 191 ? 4.184 13.305 10.023 1 97.62 191 VAL A O 1
ATOM 1507 N N . ARG A 1 192 ? 4.801 14.141 11.969 1 96.19 192 ARG A N 1
ATOM 1508 C CA . ARG A 1 192 ? 5.941 13.242 12.078 1 96.19 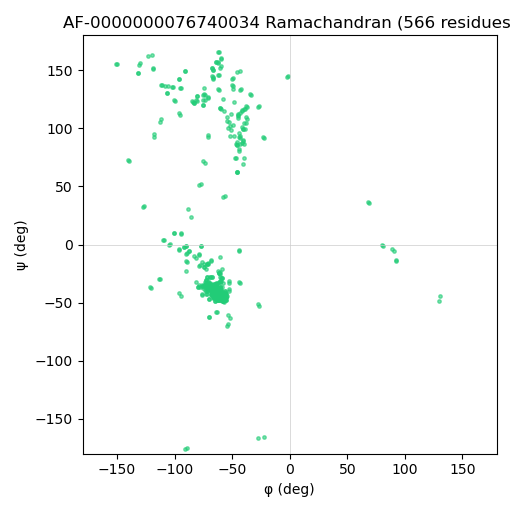192 ARG A CA 1
ATOM 1509 C C . ARG A 1 192 ? 5.488 11.789 12.141 1 96.19 192 ARG A C 1
ATOM 1511 O O . ARG A 1 192 ? 6.09 10.914 11.508 1 96.19 192 ARG A O 1
ATOM 1518 N N . ALA A 1 193 ? 4.461 11.547 12.859 1 95.88 193 ALA A N 1
ATOM 1519 C CA . ALA A 1 193 ? 3.918 10.195 12.938 1 95.88 193 ALA A CA 1
ATOM 1520 C C . ALA A 1 193 ? 3.379 9.742 11.578 1 95.88 193 ALA A C 1
ATOM 1522 O O . ALA A 1 193 ? 3.553 8.586 11.188 1 95.88 193 ALA A O 1
ATOM 1523 N N . ALA A 1 194 ? 2.719 10.656 10.891 1 96.19 194 ALA A N 1
ATOM 1524 C CA . ALA A 1 194 ? 2.176 10.336 9.578 1 96.19 194 ALA A CA 1
ATOM 1525 C C . ALA A 1 194 ? 3.291 10.047 8.578 1 96.19 194 ALA A C 1
ATOM 1527 O O . ALA A 1 194 ? 3.148 9.18 7.711 1 96.19 194 ALA A O 1
ATOM 1528 N N . LEU A 1 195 ? 4.371 10.773 8.672 1 96 195 LEU A N 1
ATOM 1529 C CA . LEU A 1 195 ? 5.52 10.547 7.801 1 96 195 LEU A CA 1
ATOM 1530 C C . LEU A 1 195 ? 6.152 9.188 8.086 1 96 195 LEU A C 1
ATOM 1532 O O . LEU A 1 195 ? 6.586 8.5 7.164 1 96 195 LEU A O 1
ATOM 1536 N N . GLN A 1 196 ? 6.199 8.844 9.32 1 95.12 196 GLN A N 1
ATOM 1537 C CA . GLN A 1 196 ? 6.68 7.512 9.664 1 95.12 196 GLN A CA 1
ATOM 1538 C C . GLN A 1 196 ? 5.766 6.434 9.086 1 95.12 196 GLN A C 1
ATOM 1540 O O . GLN A 1 196 ? 6.242 5.414 8.586 1 95.12 196 GLN A O 1
ATOM 1545 N N . ALA A 1 197 ? 4.492 6.645 9.211 1 96.06 197 ALA A N 1
ATOM 1546 C CA . ALA A 1 197 ? 3.547 5.699 8.625 1 96.06 197 ALA A CA 1
ATOM 1547 C C . ALA A 1 197 ? 3.732 5.602 7.113 1 96.06 197 ALA A C 1
ATOM 1549 O O . ALA A 1 197 ? 3.617 4.52 6.535 1 96.06 197 ALA A O 1
ATOM 1550 N N . ALA A 1 198 ? 3.992 6.711 6.422 1 96.75 198 ALA A N 1
ATOM 1551 C CA . ALA A 1 198 ? 4.25 6.688 4.984 1 96.75 198 ALA A CA 1
ATOM 1552 C C . ALA A 1 198 ? 5.469 5.832 4.656 1 96.75 198 ALA A C 1
ATOM 1554 O O . ALA A 1 198 ? 5.477 5.105 3.662 1 96.75 198 ALA A O 1
ATOM 1555 N N . SER A 1 199 ? 6.469 5.926 5.477 1 96.69 199 SER A N 1
ATOM 1556 C CA . SER A 1 199 ? 7.648 5.086 5.309 1 96.69 199 SER A CA 1
ATOM 1557 C C . SER A 1 199 ? 7.297 3.607 5.434 1 96.69 199 SER A C 1
ATOM 1559 O O . SER A 1 199 ? 7.785 2.779 4.66 1 96.69 199 SER A O 1
ATOM 1561 N N . ASP A 1 200 ? 6.461 3.305 6.344 1 96.62 200 ASP A N 1
ATOM 1562 C CA . ASP A 1 200 ? 6.086 1.911 6.566 1 96.62 200 ASP A CA 1
ATOM 1563 C C . ASP A 1 200 ? 5.191 1.398 5.438 1 96.62 200 ASP A C 1
ATOM 1565 O O . ASP A 1 200 ? 5.25 0.221 5.078 1 96.62 200 ASP A O 1
ATOM 1569 N N . VAL A 1 201 ? 4.316 2.236 4.91 1 97.38 201 VAL A N 1
ATOM 1570 C CA . VAL A 1 201 ? 3.541 1.855 3.736 1 97.38 201 VAL A CA 1
ATOM 1571 C C . VAL A 1 201 ? 4.477 1.602 2.557 1 97.38 201 VAL A C 1
ATOM 1573 O O . VAL A 1 201 ? 4.277 0.657 1.791 1 97.38 201 VAL A O 1
ATOM 1576 N N . THR A 1 202 ? 5.469 2.5 2.385 1 97.38 202 THR A N 1
ATOM 1577 C CA . THR A 1 202 ? 6.465 2.311 1.336 1 97.38 202 THR A CA 1
ATOM 1578 C C . THR A 1 202 ? 7.141 0.95 1.472 1 97.38 202 THR A C 1
ATOM 1580 O O . THR A 1 202 ? 7.277 0.219 0.489 1 97.38 202 THR A O 1
ATOM 1583 N N . ASP A 1 203 ? 7.531 0.668 2.66 1 97.5 203 ASP A N 1
ATOM 1584 C CA . ASP A 1 203 ? 8.188 -0.609 2.932 1 97.5 203 ASP A CA 1
ATOM 1585 C C . ASP A 1 203 ? 7.285 -1.78 2.547 1 97.5 203 ASP A C 1
ATOM 1587 O O . ASP A 1 203 ? 7.719 -2.703 1.856 1 97.5 203 ASP A O 1
ATOM 1591 N N . SER A 1 204 ? 6.062 -1.723 2.988 1 97.25 204 SER A N 1
ATOM 1592 C CA . SER A 1 204 ? 5.125 -2.805 2.709 1 97.25 204 SER A CA 1
ATOM 1593 C C . SER A 1 204 ? 4.863 -2.939 1.213 1 97.25 204 SER A C 1
ATOM 1595 O O . SER A 1 204 ? 4.797 -4.051 0.686 1 97.25 204 SER A O 1
ATOM 1597 N N . ALA A 1 205 ? 4.676 -1.844 0.527 1 97.44 205 ALA A N 1
ATOM 1598 C CA . ALA A 1 205 ? 4.473 -1.864 -0.919 1 97.44 205 ALA A CA 1
ATOM 1599 C C . ALA A 1 205 ? 5.699 -2.418 -1.639 1 97.44 205 ALA A C 1
ATOM 1601 O O . ALA A 1 205 ? 5.57 -3.164 -2.611 1 97.44 205 ALA A O 1
ATOM 1602 N N . ALA A 1 206 ? 6.855 -2.033 -1.171 1 97.31 206 ALA A N 1
ATOM 1603 C CA . ALA A 1 206 ? 8.094 -2.527 -1.761 1 97.31 206 ALA A CA 1
ATOM 1604 C C . ALA A 1 206 ? 8.219 -4.039 -1.592 1 97.31 206 ALA A C 1
ATOM 1606 O O . ALA A 1 206 ? 8.711 -4.73 -2.486 1 97.31 206 ALA A O 1
ATOM 1607 N N . ARG A 1 207 ? 7.836 -4.543 -0.479 1 97.69 207 ARG A N 1
ATOM 1608 C CA . ARG A 1 207 ? 7.84 -5.984 -0.245 1 97.69 207 ARG A CA 1
ATOM 1609 C C . ARG A 1 207 ? 6.867 -6.695 -1.179 1 97.69 207 ARG A C 1
ATOM 1611 O O . ARG A 1 207 ? 7.172 -7.766 -1.708 1 97.69 207 ARG A O 1
ATOM 1618 N N . THR A 1 208 ? 5.711 -6.09 -1.306 1 97.88 208 THR A N 1
ATOM 1619 C CA . THR A 1 208 ? 4.734 -6.637 -2.242 1 97.88 208 THR A CA 1
ATOM 1620 C C . THR A 1 208 ? 5.305 -6.68 -3.656 1 97.88 208 THR A C 1
ATOM 1622 O O . THR A 1 208 ? 5.168 -7.684 -4.355 1 97.88 208 THR A O 1
ATOM 1625 N N . MET A 1 209 ? 5.91 -5.648 -4.043 1 96.69 209 MET A N 1
ATOM 1626 C CA . MET A 1 209 ? 6.496 -5.598 -5.379 1 96.69 209 MET A CA 1
ATOM 1627 C C . MET A 1 209 ? 7.613 -6.629 -5.523 1 96.69 209 MET A C 1
ATOM 1629 O O . MET A 1 209 ? 7.766 -7.238 -6.586 1 96.69 209 MET A O 1
ATOM 1633 N N . ALA A 1 210 ? 8.398 -6.77 -4.488 1 96.56 210 ALA A N 1
ATOM 1634 C CA . ALA A 1 210 ? 9.43 -7.801 -4.512 1 96.56 210 ALA A CA 1
ATOM 1635 C C . ALA A 1 210 ? 8.828 -9.18 -4.785 1 96.56 210 ALA A C 1
ATOM 1637 O O . ALA A 1 210 ? 9.367 -9.945 -5.59 1 96.56 210 ALA A O 1
ATOM 1638 N N . SER A 1 211 ? 7.746 -9.453 -4.098 1 96.94 211 SER A N 1
ATOM 1639 C CA . SER A 1 211 ? 7.07 -10.719 -4.324 1 96.94 211 SER A CA 1
ATOM 1640 C C . SER A 1 211 ? 6.602 -10.844 -5.77 1 96.94 211 SER A C 1
ATOM 1642 O O . SER A 1 211 ? 6.707 -11.914 -6.371 1 96.94 211 SER A O 1
ATOM 1644 N N . ALA A 1 212 ? 6.07 -9.758 -6.285 1 96.62 212 ALA A N 1
ATOM 1645 C CA . ALA A 1 212 ? 5.605 -9.758 -7.672 1 96.62 212 ALA A CA 1
ATOM 1646 C C . ALA A 1 212 ? 6.75 -10.039 -8.633 1 96.62 212 ALA A C 1
ATOM 1648 O O . ALA A 1 212 ? 6.598 -10.812 -9.578 1 96.62 212 ALA A O 1
ATOM 1649 N N . ILE A 1 213 ? 7.84 -9.445 -8.406 1 94.62 213 ILE A N 1
ATOM 1650 C CA . ILE A 1 213 ? 9.031 -9.633 -9.227 1 94.62 213 ILE A CA 1
ATOM 1651 C C . ILE A 1 213 ? 9.445 -11.102 -9.203 1 94.62 213 ILE A C 1
ATOM 1653 O O . ILE A 1 213 ? 9.672 -11.711 -10.25 1 94.62 213 ILE A O 1
ATOM 1657 N N . VAL A 1 214 ? 9.492 -11.664 -8.062 1 95.31 214 VAL A N 1
ATOM 1658 C CA . VAL A 1 214 ? 9.914 -13.047 -7.906 1 95.31 214 VAL A CA 1
ATOM 1659 C C . VAL A 1 214 ? 8.906 -13.977 -8.578 1 95.31 214 VAL A C 1
ATOM 1661 O O . VAL A 1 214 ? 9.289 -14.953 -9.227 1 95.31 214 VAL A O 1
ATOM 1664 N N . MET A 1 215 ? 7.664 -13.672 -8.406 1 94.94 215 MET A N 1
ATOM 1665 C CA . MET A 1 215 ? 6.629 -14.477 -9.055 1 94.94 215 MET A CA 1
ATOM 1666 C C . MET A 1 215 ? 6.848 -14.539 -10.562 1 94.94 215 MET A C 1
ATOM 1668 O O . MET A 1 215 ? 6.797 -15.617 -11.156 1 94.94 215 MET A O 1
ATOM 1672 N N . ARG A 1 216 ? 7.074 -13.445 -11.094 1 93 216 ARG A N 1
ATOM 1673 C CA . ARG A 1 216 ? 7.277 -13.391 -12.539 1 93 216 ARG A CA 1
ATOM 1674 C C . ARG A 1 216 ? 8.57 -14.094 -12.938 1 93 216 ARG A C 1
ATOM 1676 O O . ARG A 1 216 ? 8.602 -14.836 -13.914 1 93 216 ARG A O 1
ATOM 1683 N N . ARG A 1 217 ? 9.602 -13.883 -12.227 1 91.81 217 ARG A N 1
ATOM 1684 C CA . ARG A 1 217 ? 10.859 -14.57 -12.508 1 91.81 217 ARG A CA 1
ATOM 1685 C C . ARG A 1 217 ? 10.688 -16.094 -12.43 1 91.81 217 ARG A C 1
ATOM 1687 O O . ARG A 1 217 ? 11.164 -16.812 -13.305 1 91.81 217 ARG A O 1
ATOM 1694 N N . VAL A 1 218 ? 10.016 -16.531 -11.391 1 91.62 218 VAL A N 1
ATOM 1695 C CA . VAL A 1 218 ? 9.773 -17.969 -11.211 1 91.62 218 VAL A CA 1
ATOM 1696 C C . VAL A 1 218 ? 8.984 -18.516 -12.398 1 91.62 218 VAL A C 1
ATOM 1698 O O . VAL A 1 218 ? 9.32 -19.562 -12.938 1 91.62 218 VAL A O 1
ATOM 1701 N N . ALA A 1 219 ? 7.973 -17.812 -12.75 1 89.81 219 ALA A N 1
ATOM 1702 C CA . ALA A 1 219 ? 7.148 -18.234 -13.875 1 89.81 219 ALA A CA 1
ATOM 1703 C C . ALA A 1 219 ? 7.984 -18.406 -15.141 1 89.81 219 ALA A C 1
ATOM 1705 O O . ALA A 1 219 ? 7.902 -19.422 -15.82 1 89.81 219 ALA A O 1
ATOM 1706 N N . TRP A 1 220 ? 8.812 -17.469 -15.414 1 87.25 220 TRP A N 1
ATOM 1707 C CA . TRP A 1 220 ? 9.625 -17.484 -16.625 1 87.25 220 TRP A CA 1
ATOM 1708 C C . TRP A 1 220 ? 10.734 -18.531 -16.516 1 87.25 220 TRP A C 1
ATOM 1710 O O . TRP A 1 220 ? 11.031 -19.234 -17.484 1 87.25 220 TRP A O 1
ATOM 1720 N N . LEU A 1 221 ? 11.328 -18.672 -15.43 1 87.06 221 LEU A N 1
ATOM 1721 C CA . LEU A 1 221 ? 12.445 -19.594 -15.234 1 87.06 221 LEU A CA 1
ATOM 1722 C C . LEU A 1 221 ? 11.969 -21.031 -15.258 1 87.06 221 LEU A C 1
ATOM 1724 O O . LEU A 1 221 ? 12.695 -21.922 -15.719 1 87.06 221 LEU A O 1
ATOM 1728 N N . GLN A 1 222 ? 10.82 -21.266 -14.734 1 83.88 222 GLN A N 1
ATOM 1729 C CA . GLN A 1 222 ? 10.266 -22.625 -14.758 1 83.88 222 GLN A CA 1
ATOM 1730 C C . GLN A 1 222 ? 10.102 -23.125 -16.188 1 83.88 222 GLN A C 1
ATOM 1732 O O . GLN A 1 222 ? 10.164 -24.328 -16.438 1 83.88 222 GLN A O 1
ATOM 1737 N N . SER A 1 223 ? 9.898 -22.219 -17.078 1 77.88 223 SER A N 1
ATOM 1738 C CA . SER A 1 223 ? 9.695 -22.578 -18.484 1 77.88 223 SER A CA 1
ATOM 1739 C C . SER A 1 223 ? 11.016 -22.578 -19.25 1 77.88 223 SER A C 1
ATOM 1741 O O . SER A 1 223 ? 11.031 -22.828 -20.453 1 77.88 223 SER A O 1
ATOM 1743 N N . SER A 1 224 ? 12.141 -22.266 -18.719 1 77.56 224 SER A N 1
ATOM 1744 C CA . SER A 1 224 ? 13.406 -22.078 -19.422 1 77.56 224 SER A CA 1
ATOM 1745 C C . SER A 1 224 ? 14.188 -23.391 -19.516 1 77.56 224 SER A C 1
ATOM 1747 O O . SER A 1 224 ? 15.117 -23.5 -20.312 1 77.56 224 SER A O 1
ATOM 1749 N N . GLY A 1 225 ? 13.883 -24.453 -18.781 1 74.25 225 GLY A N 1
ATOM 1750 C CA . GLY A 1 225 ? 14.617 -25.719 -18.797 1 74.25 225 GLY A CA 1
ATOM 1751 C C . GLY A 1 225 ? 15.875 -25.672 -17.953 1 74.25 225 GLY A C 1
ATOM 1752 O O . GLY A 1 225 ? 16.625 -26.656 -17.906 1 74.25 225 GLY A O 1
ATOM 1753 N N . LEU A 1 226 ? 16.156 -24.547 -17.344 1 79.69 226 LEU A N 1
ATOM 1754 C CA . LEU A 1 226 ? 17.312 -24.438 -16.469 1 79.69 226 LEU A CA 1
ATOM 1755 C C . LEU A 1 226 ? 17.125 -25.281 -15.211 1 79.69 226 LEU A C 1
ATOM 1757 O O . LEU A 1 226 ? 15.984 -25.578 -14.836 1 79.69 226 LEU A O 1
ATOM 1761 N N . SER A 1 227 ? 18.266 -25.719 -14.656 1 82.56 227 SER A N 1
ATOM 1762 C CA . SER A 1 227 ? 18.188 -26.5 -13.43 1 82.56 227 SER A CA 1
ATOM 1763 C C . SER A 1 227 ? 17.578 -25.688 -12.297 1 82.56 227 SER A C 1
ATOM 1765 O O . SER A 1 227 ? 17.594 -24.453 -12.32 1 82.56 227 SER A O 1
ATOM 1767 N N . VAL A 1 228 ? 17.016 -26.344 -11.289 1 83 228 VAL A N 1
ATOM 1768 C CA . VAL A 1 228 ? 16.359 -25.719 -10.148 1 83 228 VAL A CA 1
ATOM 1769 C C . VAL A 1 228 ? 17.359 -24.844 -9.398 1 83 228 VAL A C 1
ATOM 1771 O O . VAL A 1 228 ? 17.016 -23.766 -8.906 1 83 228 VAL A O 1
ATOM 1774 N N . GLU A 1 229 ? 18.609 -25.281 -9.266 1 84.44 229 GLU A N 1
ATOM 1775 C CA . GLU A 1 229 ? 19.656 -24.531 -8.562 1 84.44 229 GLU A CA 1
ATOM 1776 C C . GLU A 1 229 ? 19.953 -23.203 -9.258 1 84.44 229 GLU A C 1
ATOM 1778 O O . GLU A 1 229 ? 20.109 -22.172 -8.602 1 84.44 229 GLU A O 1
ATOM 1783 N N . VAL A 1 230 ? 20.078 -23.25 -10.547 1 83.75 230 VAL A N 1
ATOM 1784 C CA . VAL A 1 230 ? 20.344 -22.047 -11.328 1 83.75 230 VAL A CA 1
ATOM 1785 C C . VAL A 1 230 ? 19.141 -21.109 -11.242 1 83.75 230 VAL A C 1
ATOM 1787 O O . VAL A 1 230 ? 19.312 -19.891 -11.102 1 83.75 230 VAL A O 1
ATOM 1790 N N . GLN A 1 231 ? 17.938 -21.672 -11.32 1 87.31 231 GLN A N 1
ATOM 1791 C CA . GLN A 1 231 ? 16.734 -20.859 -11.211 1 87.31 231 GLN A CA 1
ATOM 1792 C C . GLN A 1 231 ? 16.688 -20.094 -9.891 1 87.31 231 GLN A C 1
ATOM 1794 O O . GLN A 1 231 ? 16.406 -18.906 -9.875 1 87.31 231 GLN A O 1
ATOM 1799 N N . GLN A 1 232 ? 17 -20.781 -8.812 1 86.5 232 GLN A N 1
ATOM 1800 C CA . GLN A 1 232 ? 16.969 -20.156 -7.492 1 86.5 232 GLN A CA 1
ATOM 1801 C C . GLN A 1 232 ? 18 -19.031 -7.391 1 86.5 232 GLN A C 1
ATOM 1803 O O . GLN A 1 232 ? 17.734 -18 -6.793 1 86.5 232 GLN A O 1
ATOM 1808 N N . SER A 1 233 ? 19.125 -19.281 -7.984 1 85.69 233 SER A N 1
ATOM 1809 C CA . SER A 1 233 ? 20.172 -18.266 -7.941 1 85.69 233 SER A CA 1
ATOM 1810 C C . SER A 1 233 ? 19.766 -17.016 -8.719 1 85.69 233 SER A C 1
ATOM 1812 O O . SER A 1 233 ? 20.109 -15.898 -8.336 1 85.69 233 SER A O 1
ATOM 1814 N N . ILE A 1 234 ? 19.062 -17.172 -9.789 1 87.12 234 ILE A N 1
ATOM 1815 C CA . ILE A 1 234 ? 18.656 -16.062 -10.633 1 87.12 234 ILE A CA 1
ATOM 1816 C C . ILE A 1 234 ? 17.516 -15.297 -9.961 1 87.12 234 ILE A C 1
ATOM 1818 O O . ILE A 1 234 ? 17.453 -14.07 -10.047 1 87.12 234 ILE A O 1
ATOM 1822 N N . GLN A 1 235 ? 16.641 -16.031 -9.258 1 88.12 235 GLN A N 1
ATOM 1823 C CA . GLN A 1 235 ? 15.5 -15.422 -8.578 1 88.12 235 GLN A CA 1
ATOM 1824 C C . GLN A 1 235 ? 15.969 -14.438 -7.508 1 88.12 235 GLN A C 1
ATOM 1826 O O . GLN A 1 235 ? 15.266 -13.477 -7.195 1 88.12 235 GLN A O 1
ATOM 1831 N N . ASP A 1 236 ? 17.156 -14.594 -7.039 1 88.12 236 ASP A N 1
ATOM 1832 C CA . ASP A 1 236 ? 17.641 -13.812 -5.902 1 88.12 236 ASP A CA 1
ATOM 1833 C C . ASP A 1 236 ? 18.438 -12.602 -6.363 1 88.12 236 ASP A C 1
ATOM 1835 O O . ASP A 1 236 ? 18.828 -11.758 -5.555 1 88.12 236 ASP A O 1
ATOM 1839 N N . LEU A 1 237 ? 18.625 -12.516 -7.613 1 90.44 237 LEU A N 1
ATOM 1840 C CA . LEU A 1 237 ? 19.406 -11.391 -8.117 1 90.44 237 LEU A CA 1
ATOM 1841 C C . LEU A 1 237 ? 18.672 -10.078 -7.895 1 90.44 237 LEU A C 1
ATOM 1843 O O . LEU A 1 237 ? 17.438 -10.047 -7.867 1 90.44 237 LEU A O 1
ATOM 1847 N N . PRO A 1 238 ? 19.422 -8.977 -7.719 1 92.5 238 PRO A N 1
ATOM 1848 C CA . PRO A 1 238 ? 18.797 -7.672 -7.457 1 92.5 238 PRO A CA 1
ATOM 1849 C C . PRO A 1 238 ? 17.906 -7.203 -8.602 1 92.5 238 PRO A C 1
ATOM 1851 O O . PRO A 1 238 ? 18.156 -7.543 -9.766 1 92.5 238 PRO A O 1
ATOM 1854 N N . PHE A 1 239 ? 16.922 -6.559 -8.195 1 92.94 239 PHE A N 1
ATOM 1855 C CA . PHE A 1 239 ? 16.078 -5.871 -9.164 1 92.94 239 PHE A CA 1
ATOM 1856 C C . PHE A 1 239 ? 16.422 -4.391 -9.234 1 92.94 239 PHE A C 1
ATOM 1858 O O . PHE A 1 239 ? 16.344 -3.676 -8.227 1 92.94 239 PHE A O 1
ATOM 1865 N N . ASP A 1 240 ? 16.766 -3.881 -10.445 1 84.94 240 ASP A N 1
ATOM 1866 C CA . ASP A 1 240 ? 17.234 -2.504 -10.578 1 84.94 240 ASP A CA 1
ATOM 1867 C C . ASP A 1 240 ? 16.188 -1.634 -11.273 1 84.94 240 ASP A C 1
ATOM 1869 O O . ASP A 1 240 ? 16.438 -0.462 -11.562 1 84.94 240 ASP A O 1
ATOM 1873 N N . GLY A 1 241 ? 15.07 -2.18 -11.562 1 84.88 241 GLY A N 1
ATOM 1874 C CA . GLY A 1 241 ? 13.992 -1.398 -12.156 1 84.88 241 GLY A CA 1
ATOM 1875 C C . GLY A 1 241 ? 14.039 -1.368 -13.672 1 84.88 241 GLY A C 1
ATOM 1876 O O . GLY A 1 241 ? 13.102 -0.891 -14.32 1 84.88 241 GLY A O 1
ATOM 1877 N N . GLN A 1 242 ? 14.977 -1.906 -14.328 1 80 242 GLN A N 1
ATOM 1878 C CA . GLN A 1 242 ? 15.141 -1.796 -15.773 1 80 242 GLN A CA 1
ATOM 1879 C C . GLN A 1 242 ? 14.539 -2.998 -16.484 1 80 242 GLN A C 1
ATOM 1881 O O . GLN A 1 242 ? 13.906 -2.85 -17.531 1 80 242 GLN A O 1
ATOM 1886 N N . ALA A 1 243 ? 14.766 -4.121 -15.93 1 84 243 ALA A N 1
ATOM 1887 C CA . ALA A 1 243 ? 14.273 -5.355 -16.531 1 84 243 ALA A CA 1
ATOM 1888 C C . ALA A 1 243 ? 14.008 -6.418 -15.477 1 84 243 ALA A C 1
ATOM 1890 O O . ALA A 1 243 ? 14.594 -6.375 -14.383 1 84 243 ALA A O 1
ATOM 1891 N N . LEU A 1 244 ? 13.102 -7.301 -15.883 1 88.5 244 LEU A N 1
ATOM 1892 C CA . LEU A 1 244 ? 12.828 -8.406 -14.969 1 88.5 244 LEU A CA 1
ATOM 1893 C C . LEU A 1 244 ? 14.094 -9.219 -14.703 1 88.5 244 LEU A C 1
ATOM 1895 O O . LEU A 1 244 ? 14.344 -9.625 -13.57 1 88.5 244 LEU A O 1
ATOM 1899 N N . PHE A 1 245 ? 14.727 -9.477 -15.828 1 86.5 245 PHE A N 1
ATOM 1900 C CA . PHE A 1 245 ? 16.031 -10.109 -15.781 1 86.5 245 PHE A CA 1
ATOM 1901 C C . PHE A 1 245 ? 17.125 -9.148 -16.266 1 86.5 245 PHE A C 1
ATOM 1903 O O . PHE A 1 245 ? 17.172 -8.82 -17.453 1 86.5 245 PHE A O 1
ATOM 1910 N N . ALA A 1 246 ? 17.891 -8.625 -15.367 1 80.38 246 ALA A N 1
ATOM 1911 C CA . ALA A 1 246 ? 18.859 -7.59 -15.711 1 80.38 246 ALA A CA 1
ATOM 1912 C C . ALA A 1 246 ? 20.188 -8.203 -16.109 1 80.38 246 ALA A C 1
ATOM 1914 O O . ALA A 1 246 ? 20.281 -9.398 -16.375 1 80.38 246 ALA A O 1
ATOM 1915 N N . GLU A 1 247 ? 21.109 -7.32 -16.328 1 77.94 247 GLU A N 1
ATOM 1916 C CA . GLU A 1 247 ? 22.438 -7.672 -16.844 1 77.94 247 GLU A CA 1
ATOM 1917 C C . GLU A 1 247 ? 23.094 -8.766 -15.992 1 77.94 247 GLU A C 1
ATOM 1919 O O . GLU A 1 247 ? 23.75 -9.648 -16.531 1 77.94 247 GLU A O 1
ATOM 1924 N N . LYS A 1 248 ? 22.828 -8.781 -14.828 1 80.25 248 LYS A N 1
ATOM 1925 C CA . LYS A 1 248 ? 23.438 -9.758 -13.93 1 80.25 248 LYS A CA 1
ATOM 1926 C C . LYS A 1 248 ? 22.938 -11.172 -14.242 1 80.25 248 LYS A C 1
ATOM 1928 O O . LYS A 1 248 ? 23.672 -12.141 -14.039 1 80.25 248 LYS A O 1
ATOM 1933 N N . THR A 1 249 ? 21.703 -11.195 -14.617 1 81.19 249 THR A N 1
ATOM 1934 C CA . THR A 1 249 ? 21.188 -12.5 -15 1 81.19 249 THR A CA 1
ATOM 1935 C C . THR A 1 249 ? 21.938 -13.062 -16.203 1 81.19 249 THR A C 1
ATOM 1937 O O . THR A 1 249 ? 22.328 -14.234 -16.203 1 81.19 249 THR A O 1
ATOM 1940 N N . ASP A 1 250 ? 22.141 -12.211 -17.125 1 80.75 250 ASP A N 1
ATOM 1941 C CA . ASP A 1 250 ? 22.875 -12.633 -18.312 1 80.75 250 ASP A CA 1
ATOM 1942 C C . ASP A 1 250 ? 24.297 -13.047 -17.969 1 80.75 250 ASP A C 1
ATOM 1944 O O . ASP A 1 250 ? 24.812 -14.031 -18.5 1 80.75 250 ASP A O 1
ATOM 1948 N N . ASN A 1 251 ? 24.906 -12.312 -17.219 1 82.31 251 ASN A N 1
ATOM 1949 C CA . ASN A 1 251 ? 26.266 -12.648 -16.766 1 82.31 251 ASN A CA 1
ATOM 1950 C C . ASN A 1 251 ? 26.297 -14.023 -16.094 1 82.31 251 ASN A C 1
ATOM 1952 O O . ASN A 1 251 ? 27.219 -14.812 -16.344 1 82.31 251 ASN A O 1
ATOM 1956 N N . LYS A 1 252 ? 25.359 -14.297 -15.266 1 81.38 252 LYS A N 1
ATOM 1957 C CA . LYS A 1 252 ? 25.281 -15.578 -14.57 1 81.38 252 LYS A CA 1
ATOM 1958 C C . LYS A 1 252 ? 25.062 -16.719 -15.555 1 81.38 252 LYS A C 1
ATOM 1960 O O . LYS A 1 252 ? 25.656 -17.797 -15.422 1 81.38 252 LYS A O 1
ATOM 1965 N N . LEU A 1 253 ? 24.25 -16.469 -16.484 1 81.44 253 LEU A N 1
ATOM 1966 C CA . LEU A 1 253 ? 23.969 -17.5 -17.484 1 81.44 253 LEU A CA 1
ATOM 1967 C C . LEU A 1 253 ? 25.188 -17.766 -18.344 1 81.44 253 LEU A C 1
ATOM 1969 O O . LEU A 1 253 ? 25.453 -18.922 -18.703 1 81.44 253 LEU A O 1
ATOM 1973 N N . HIS A 1 254 ? 25.891 -16.75 -18.578 1 81.69 254 HIS A N 1
ATOM 1974 C CA . HIS A 1 254 ? 27.141 -16.922 -19.328 1 81.69 254 HIS A CA 1
ATOM 1975 C C . HIS A 1 254 ? 28.172 -17.703 -18.516 1 81.69 254 HIS A C 1
ATOM 1977 O O . HIS A 1 254 ? 28.875 -18.562 -19.062 1 81.69 254 HIS A O 1
ATOM 1983 N N . GLU A 1 255 ? 28.219 -17.359 -17.281 1 78.25 255 GLU A N 1
ATOM 1984 C CA . GLU A 1 255 ? 29.141 -18.078 -16.406 1 78.25 255 GLU A CA 1
ATOM 1985 C C . GLU A 1 255 ? 28.812 -19.562 -16.344 1 78.25 255 GLU A C 1
ATOM 1987 O O . GLU A 1 255 ? 29.719 -20.406 -16.312 1 78.25 255 GLU A O 1
ATOM 1992 N N . LEU A 1 256 ? 27.578 -19.906 -16.359 1 74.81 256 LEU A N 1
ATOM 1993 C CA . LEU A 1 256 ? 27.141 -21.297 -16.281 1 74.81 256 LEU A CA 1
ATOM 1994 C C . LEU A 1 256 ? 27.359 -22.016 -17.594 1 74.81 256 LEU A C 1
ATOM 1996 O O . LEU A 1 256 ? 27.719 -23.203 -17.609 1 74.81 256 LEU A O 1
ATOM 2000 N N . LYS A 1 257 ? 27.188 -21.359 -18.625 1 71.62 257 LYS A N 1
ATOM 2001 C CA . LYS A 1 257 ? 27.453 -21.938 -19.922 1 71.62 257 LYS A CA 1
ATOM 2002 C C . LYS A 1 257 ? 28.938 -22.219 -20.109 1 71.62 257 LYS A C 1
ATOM 2004 O O . LYS A 1 257 ? 29.312 -23.281 -20.625 1 71.62 257 LYS A O 1
ATOM 2009 N N . ASP A 1 258 ? 29.656 -21.266 -19.672 1 69 258 ASP A N 1
ATOM 2010 C CA . ASP A 1 258 ? 31.109 -21.422 -19.797 1 69 258 ASP A CA 1
ATOM 2011 C C . ASP A 1 258 ? 31.609 -22.578 -18.906 1 69 258 ASP A C 1
ATOM 2013 O O . ASP A 1 258 ? 32.5 -23.312 -19.297 1 69 258 ASP A O 1
ATOM 2017 N N . SER A 1 259 ? 30.922 -22.688 -17.797 1 62.44 259 SER A N 1
ATOM 2018 C CA . SER A 1 259 ? 31.328 -23.766 -16.891 1 62.44 259 SER A CA 1
ATOM 2019 C C . SER A 1 259 ? 30.938 -25.125 -17.453 1 62.44 259 SER A C 1
ATOM 2021 O O . SER A 1 259 ? 31.688 -26.094 -17.312 1 62.44 259 SER A O 1
ATOM 2023 N N . ARG A 1 260 ? 29.812 -25.203 -18.031 1 59.47 260 ARG A N 1
ATOM 2024 C CA . ARG A 1 260 ? 29.375 -26.438 -18.656 1 59.47 260 ARG A CA 1
ATOM 2025 C C . ARG A 1 260 ? 30.266 -26.797 -19.844 1 59.47 260 ARG A C 1
ATOM 2027 O O . ARG A 1 260 ? 30.609 -27.969 -20.031 1 59.47 260 ARG A O 1
ATOM 2034 N N . THR A 1 261 ? 30.5 -25.734 -20.5 1 57.22 261 THR A N 1
ATOM 2035 C CA . THR A 1 261 ? 31.406 -25.953 -21.625 1 57.22 261 THR A CA 1
ATOM 2036 C C . THR A 1 261 ? 32.781 -26.359 -21.125 1 57.22 261 THR A C 1
ATOM 2038 O O . THR A 1 261 ? 33.438 -27.25 -21.719 1 57.22 261 THR A O 1
ATOM 2041 N N . THR A 1 262 ? 33.094 -25.656 -20.094 1 50.66 262 THR A N 1
ATOM 2042 C CA . THR A 1 262 ? 34.375 -26.016 -19.516 1 50.66 262 THR A CA 1
ATOM 2043 C C . THR A 1 262 ? 34.344 -27.422 -18.938 1 50.66 262 THR A C 1
ATOM 2045 O O . THR A 1 262 ? 35.312 -28.188 -19.094 1 50.66 262 THR A O 1
ATOM 2048 N N . LEU A 1 263 ? 33.281 -27.703 -18.25 1 48.59 263 LEU A N 1
ATOM 2049 C CA . LEU A 1 263 ? 33.125 -29.047 -17.703 1 48.59 263 LEU A CA 1
ATOM 2050 C C . LEU A 1 263 ? 33.031 -30.094 -18.812 1 48.59 263 LEU A C 1
ATOM 2052 O O . LEU A 1 263 ? 33.562 -31.188 -18.688 1 48.59 263 LEU A O 1
ATOM 2056 N N . LYS A 1 264 ? 32.312 -29.766 -19.828 1 53.72 264 LYS A N 1
ATOM 2057 C CA . LYS A 1 264 ? 32.25 -30.656 -20.969 1 53.72 264 LYS A CA 1
ATOM 2058 C C . LYS A 1 264 ? 33.625 -30.781 -21.625 1 53.72 264 LYS A C 1
ATOM 2060 O O . LYS A 1 264 ? 33.969 -31.844 -22.156 1 53.72 264 LYS A O 1
ATOM 2065 N N . THR A 1 265 ? 34.281 -29.719 -21.547 1 52.25 265 THR A N 1
ATOM 2066 C CA . THR A 1 265 ? 35.625 -29.781 -22.141 1 52.25 265 THR A CA 1
ATOM 2067 C C . THR A 1 265 ? 36.594 -30.5 -21.203 1 52.25 265 THR A C 1
ATOM 2069 O O . THR A 1 265 ? 37.562 -31.125 -21.656 1 52.25 265 THR A O 1
ATOM 2072 N N . LEU A 1 266 ? 36.312 -30.203 -19.922 1 46.22 266 LEU A N 1
ATOM 2073 C CA . LEU A 1 266 ? 37.188 -30.922 -19 1 46.22 266 LEU A CA 1
ATOM 2074 C C . LEU A 1 266 ? 36.75 -32.375 -18.859 1 46.22 266 LEU A C 1
ATOM 2076 O O . LEU A 1 266 ? 35.594 -32.656 -18.531 1 46.22 266 LEU A O 1
ATOM 2080 N N . GLY A 1 267 ? 36.562 -33.156 -19.875 1 40.53 267 GLY A N 1
ATOM 2081 C CA . GLY A 1 267 ? 36.25 -34.594 -19.953 1 40.53 267 GLY A CA 1
ATOM 2082 C C . GLY A 1 267 ? 36.188 -35.25 -18.609 1 40.53 267 GLY A C 1
ATOM 2083 O O . GLY A 1 267 ? 36.656 -34.719 -17.609 1 40.53 267 GLY A O 1
ATOM 2084 N N . PRO A 1 268 ? 35.25 -36.281 -18.375 1 43.31 268 PRO A N 1
ATOM 2085 C CA . PRO A 1 268 ? 35.281 -37.031 -17.125 1 43.31 268 PRO A CA 1
ATOM 2086 C C . PRO A 1 268 ? 36.688 -37.344 -16.641 1 43.31 268 PRO A C 1
ATOM 2088 O O . PRO A 1 268 ? 37.469 -37.969 -17.375 1 43.31 268 PRO A O 1
ATOM 2091 N N . TYR A 1 269 ? 37.312 -36.531 -15.938 1 40.38 269 TYR A N 1
ATOM 2092 C CA . TYR A 1 269 ? 38.594 -36.969 -15.367 1 40.38 269 TYR A CA 1
ATOM 2093 C C . TYR A 1 269 ? 38.438 -38.375 -14.742 1 40.38 269 TYR A C 1
ATOM 2095 O O . TYR A 1 269 ? 37.75 -38.5 -13.727 1 40.38 269 TYR A O 1
ATOM 2103 N N . THR A 1 270 ? 38.344 -39.438 -15.508 1 38.5 270 THR A N 1
ATOM 2104 C CA . THR A 1 270 ? 38.531 -40.781 -14.969 1 38.5 270 THR A CA 1
ATOM 2105 C C . THR A 1 270 ? 39.844 -40.875 -14.188 1 38.5 270 THR A C 1
ATOM 2107 O O . THR A 1 270 ? 40.938 -40.625 -14.734 1 38.5 270 THR A O 1
ATOM 2110 N N . PRO A 1 271 ? 39.781 -40.656 -12.844 1 37.97 271 PRO A N 1
ATOM 2111 C CA . PRO A 1 271 ? 41 -40.844 -12.055 1 37.97 271 PRO A CA 1
ATOM 2112 C C . PRO A 1 271 ? 41.781 -42.094 -12.484 1 37.97 271 PRO A C 1
ATOM 2114 O O . PRO A 1 271 ? 41.25 -43.188 -12.523 1 37.97 271 PRO A O 1
ATOM 2117 N N . GLY A 1 272 ? 42.625 -42 -13.422 1 34.34 272 GLY A N 1
ATOM 2118 C CA . GLY A 1 272 ? 43.531 -43.062 -13.82 1 34.34 272 GLY A CA 1
ATOM 2119 C C . GLY A 1 272 ? 44.188 -43.75 -12.648 1 34.34 272 GLY A C 1
ATOM 2120 O O . GLY A 1 272 ? 44.5 -43.125 -11.648 1 34.34 272 GLY A O 1
ATOM 2121 N N . GLN A 1 273 ? 43.812 -45.062 -12.367 1 35.97 273 GLN A N 1
ATOM 2122 C CA . GLN A 1 273 ? 44.375 -46 -11.406 1 35.97 273 GLN A CA 1
ATOM 2123 C C . GLN A 1 273 ? 45.906 -45.906 -11.391 1 35.97 273 GLN A C 1
ATOM 2125 O O . GLN A 1 273 ? 46.562 -46.219 -12.375 1 35.97 273 GLN A O 1
ATOM 2130 N N . GLN A 1 274 ? 46.438 -44.75 -10.867 1 35.75 274 GLN A N 1
ATOM 2131 C CA . GLN A 1 274 ? 47.875 -44.75 -10.703 1 35.75 274 GLN A CA 1
ATOM 2132 C C . GLN A 1 274 ? 48.375 -46.062 -10.133 1 35.75 274 GLN A C 1
ATOM 2134 O O . GLN A 1 274 ? 47.938 -46.5 -9.07 1 35.75 274 GLN A O 1
ATOM 2139 N N . ARG A 1 275 ? 48.75 -47.031 -10.961 1 37.34 275 ARG A N 1
ATOM 2140 C CA . ARG A 1 275 ? 49.469 -48.281 -10.664 1 37.34 275 ARG A CA 1
ATOM 2141 C C . ARG A 1 275 ? 50.656 -48.031 -9.742 1 37.34 275 ARG A C 1
ATOM 2143 O O . ARG A 1 275 ? 51.562 -47.25 -10.07 1 37.34 275 ARG A O 1
ATOM 2150 N N . ASN A 1 276 ? 50.375 -48.031 -8.391 1 35.12 276 ASN A N 1
ATOM 2151 C CA . ASN A 1 276 ? 51.375 -48 -7.324 1 35.12 276 ASN A CA 1
ATOM 2152 C C . ASN A 1 276 ? 52.531 -48.938 -7.625 1 35.12 276 ASN A C 1
ATOM 2154 O O . ASN A 1 276 ? 52.375 -50.156 -7.77 1 35.12 276 ASN A O 1
ATOM 2158 N N . ARG A 1 277 ? 53.531 -48.469 -8.367 1 37.28 277 ARG A N 1
ATOM 2159 C CA . ARG A 1 277 ? 54.75 -49.219 -8.648 1 37.28 277 ARG A CA 1
ATOM 2160 C C . ARG A 1 277 ? 55.375 -49.75 -7.363 1 37.28 277 ARG A C 1
ATOM 2162 O O . ARG A 1 277 ? 55.594 -48.969 -6.418 1 37.28 277 ARG A O 1
ATOM 2169 N N . PRO A 1 278 ? 55.375 -51.094 -7.172 1 38.53 278 PRO A N 1
ATOM 2170 C CA . PRO A 1 278 ? 55.875 -51.75 -5.969 1 38.53 278 PRO A CA 1
ATOM 2171 C C . PRO A 1 278 ? 57.312 -51.344 -5.617 1 38.53 278 PRO A C 1
ATOM 2173 O O . PRO A 1 278 ? 58.156 -51.25 -6.5 1 38.53 278 PRO A O 1
ATOM 2176 N N . LYS A 1 279 ? 57.469 -50.375 -4.609 1 39.81 279 LYS A N 1
ATOM 2177 C CA . LYS A 1 279 ? 58.75 -49.906 -4.105 1 39.81 279 LYS A CA 1
ATOM 2178 C C . LYS A 1 279 ? 59.719 -51.094 -3.891 1 39.81 279 LYS A C 1
ATOM 2180 O O . LYS A 1 279 ? 59.406 -52.031 -3.148 1 39.81 279 LYS A O 1
ATOM 2185 N N . LEU A 1 280 ? 60.531 -51.375 -4.91 1 37.88 280 LEU A N 1
ATOM 2186 C CA . LEU A 1 280 ? 61.594 -52.406 -4.867 1 37.88 280 LEU A CA 1
ATOM 2187 C C . LEU A 1 280 ? 62.469 -52.188 -3.643 1 37.88 280 LEU A C 1
ATOM 2189 O O . LEU A 1 280 ? 62.969 -51.094 -3.398 1 37.88 280 LEU A O 1
ATOM 2193 N N . GLN A 1 281 ? 62.281 -53 -2.555 1 39.94 281 GLN A N 1
ATOM 2194 C CA . GLN A 1 281 ? 63 -53.156 -1.297 1 39.94 281 GLN A CA 1
ATOM 2195 C C . GLN A 1 281 ? 64.5 -53.188 -1.534 1 39.94 281 GLN A C 1
ATOM 2197 O O . GLN A 1 281 ? 65 -53.969 -2.365 1 39.94 281 GLN A O 1
ATOM 2202 N N . PRO A 1 282 ? 65.188 -51.969 -1.369 1 43.62 282 PRO A N 1
ATOM 2203 C CA . PRO A 1 282 ? 66.625 -52 -1.598 1 43.62 282 PRO A CA 1
ATOM 2204 C C . PRO A 1 282 ? 67.312 -53.125 -0.862 1 43.62 282 PRO A C 1
ATOM 2206 O O . PRO A 1 282 ? 66.812 -53.594 0.171 1 43.62 282 PRO A O 1
ATOM 2209 N N . PRO A 1 283 ? 68.25 -53.938 -1.511 1 41.56 283 PRO A N 1
ATOM 2210 C CA . PRO A 1 283 ? 68.938 -55.156 -1.063 1 41.56 283 PRO A CA 1
ATOM 2211 C C . PRO A 1 283 ? 69.75 -54.938 0.23 1 41.56 283 PRO A C 1
ATOM 2213 O O . PRO A 1 283 ? 70.125 -53.812 0.55 1 41.56 283 PRO A O 1
ATOM 2216 N N . HIS A 1 284 ? 69.5 -55.781 1.314 1 40.06 284 HIS A N 1
ATOM 2217 C CA . HIS A 1 284 ? 70.125 -56 2.623 1 40.06 284 HIS A CA 1
ATOM 2218 C C . HIS A 1 284 ? 71.625 -56.094 2.521 1 40.06 284 HIS A C 1
ATOM 2220 O O . HIS A 1 284 ? 72.188 -57.188 2.365 1 40.06 284 HIS A O 1
ATOM 2226 N N . ARG A 1 285 ? 72.438 -55 2.055 1 28.58 285 ARG A N 1
ATOM 2227 C CA . ARG A 1 285 ? 73.812 -55.25 2.35 1 28.58 285 ARG A CA 1
ATOM 2228 C C . ARG A 1 285 ? 74.125 -55.094 3.84 1 28.58 285 ARG A C 1
ATOM 2230 O O . ARG A 1 285 ? 73.562 -54.219 4.492 1 28.58 285 ARG A O 1
ATOM 2237 N N . MET B 1 1 ? -24.344 6.289 1.828 1 21.25 1 MET B N 1
ATOM 2238 C CA . MET B 1 1 ? -23.406 7.312 1.381 1 21.25 1 MET B CA 1
ATOM 2239 C C . MET B 1 1 ? -22.781 6.93 0.045 1 21.25 1 MET B C 1
ATOM 2241 O O . MET B 1 1 ? -22.359 5.785 -0.143 1 21.25 1 MET B O 1
ATOM 2245 N N . GLY B 1 2 ? -23.062 7.59 -1.079 1 27.64 2 GLY B N 1
ATOM 2246 C CA . GLY B 1 2 ? -22.844 7.453 -2.508 1 27.64 2 GLY B CA 1
ATOM 2247 C C . GLY B 1 2 ? -21.359 7.434 -2.877 1 27.64 2 GLY B C 1
ATOM 2248 O O . GLY B 1 2 ? -20.5 7.711 -2.037 1 27.64 2 GLY B O 1
ATOM 2249 N N . PRO B 1 3 ? -21.031 6.766 -3.988 1 30.45 3 PRO B N 1
ATOM 2250 C CA . PRO B 1 3 ? -19.656 6.762 -4.504 1 30.45 3 PRO B CA 1
ATOM 2251 C C . PRO B 1 3 ? -18.969 8.117 -4.352 1 30.45 3 PRO B C 1
ATOM 2253 O O . PRO B 1 3 ? -19.641 9.156 -4.32 1 30.45 3 PRO B O 1
ATOM 2256 N N . PRO B 1 4 ? -17.922 8.164 -3.582 1 36.69 4 PRO B N 1
ATOM 2257 C CA . PRO B 1 4 ? -17.359 9.508 -3.467 1 36.69 4 PRO B CA 1
ATOM 2258 C C . PRO B 1 4 ? -17.438 10.297 -4.777 1 36.69 4 PRO B C 1
ATOM 2260 O O . PRO B 1 4 ? -17.391 9.703 -5.855 1 36.69 4 PRO B O 1
ATOM 2263 N N . PRO B 1 5 ? -18.094 11.336 -4.805 1 39.84 5 PRO B N 1
ATOM 2264 C CA . PRO B 1 5 ? -18.312 12.117 -6.023 1 39.84 5 PRO B CA 1
ATOM 2265 C C . PRO B 1 5 ? -17.047 12.258 -6.875 1 39.84 5 PRO B C 1
ATOM 2267 O O . PRO B 1 5 ? -15.938 12.172 -6.352 1 39.84 5 PRO B O 1
ATOM 2270 N N . ALA B 1 6 ? -17.203 12.016 -8.164 1 39.84 6 ALA B N 1
ATOM 2271 C CA . ALA B 1 6 ? -16.172 12.305 -9.148 1 39.84 6 ALA B CA 1
ATOM 2272 C C . ALA B 1 6 ? -15.43 13.594 -8.812 1 39.84 6 ALA B C 1
ATOM 2274 O O . ALA B 1 6 ? -16.047 14.602 -8.453 1 39.84 6 ALA B O 1
ATOM 2275 N N . VAL B 1 7 ? -14.125 13.375 -8.352 1 52.66 7 VAL B N 1
ATOM 2276 C CA . VAL B 1 7 ? -13.336 14.578 -8.125 1 52.66 7 VAL B CA 1
ATOM 2277 C C . VAL B 1 7 ? -13.641 15.602 -9.211 1 52.66 7 VAL B C 1
ATOM 2279 O O . VAL B 1 7 ? -13.547 15.297 -10.406 1 52.66 7 VAL B O 1
ATOM 2282 N N . SER B 1 8 ? -14.383 16.641 -8.992 1 62.16 8 SER B N 1
ATOM 2283 C CA . SER B 1 8 ? -14.719 17.719 -9.898 1 62.16 8 SER B CA 1
ATOM 2284 C C . SER B 1 8 ? -13.477 18.281 -10.586 1 62.16 8 SER B C 1
ATOM 2286 O O . SER B 1 8 ? -12.359 18.109 -10.094 1 62.16 8 SER B O 1
ATOM 2288 N N . ARG B 1 9 ? -13.609 18.656 -11.828 1 59.5 9 ARG B N 1
ATOM 2289 C CA . ARG B 1 9 ? -12.539 19.312 -12.562 1 59.5 9 ARG B CA 1
ATOM 2290 C C . ARG B 1 9 ? -11.867 20.391 -11.711 1 59.5 9 ARG B C 1
ATOM 2292 O O . ARG B 1 9 ? -10.656 20.578 -11.773 1 59.5 9 ARG B O 1
ATOM 2299 N N . ASP B 1 10 ? -12.664 20.938 -10.922 1 64.31 10 ASP B N 1
ATOM 2300 C CA . ASP B 1 10 ? -12.133 21.984 -10.055 1 64.31 10 ASP B CA 1
ATOM 2301 C C . ASP B 1 10 ? -11.266 21.375 -8.945 1 64.31 10 ASP B C 1
ATOM 2303 O O . ASP B 1 10 ? -10.242 21.953 -8.57 1 64.31 10 ASP B O 1
ATOM 2307 N N . ASP B 1 11 ? -11.609 20.297 -8.57 1 77.88 11 ASP B N 1
ATOM 2308 C CA . ASP B 1 11 ? -10.828 19.625 -7.539 1 77.88 11 ASP B CA 1
ATOM 2309 C C . ASP B 1 11 ? -9.484 19.156 -8.086 1 77.88 11 ASP B C 1
ATOM 2311 O O . ASP B 1 11 ? -8.461 19.234 -7.402 1 77.88 11 ASP B O 1
ATOM 2315 N N . ALA B 1 12 ? -9.57 18.844 -9.375 1 78.81 12 ALA B N 1
ATOM 2316 C CA . ALA B 1 12 ? -8.336 18.391 -10.008 1 78.81 12 ALA B CA 1
ATOM 2317 C C . ALA B 1 12 ? -7.359 19.547 -10.188 1 78.81 12 ALA B C 1
ATOM 2319 O O . ALA B 1 12 ? -6.16 19.406 -9.945 1 78.81 12 ALA B O 1
ATOM 2320 N N . LYS B 1 13 ? -7.898 20.672 -10.609 1 82.75 13 LYS B N 1
ATOM 2321 C CA . LYS B 1 13 ? -7.051 21.844 -10.781 1 82.75 13 LYS B CA 1
ATOM 2322 C C . LYS B 1 13 ? -6.457 22.297 -9.445 1 82.75 13 LYS B C 1
ATOM 2324 O O . LYS B 1 13 ? -5.273 22.625 -9.367 1 82.75 13 LYS B O 1
ATOM 2329 N N . ALA B 1 14 ? -7.301 22.312 -8.469 1 86.5 14 ALA B N 1
ATOM 2330 C CA . ALA B 1 14 ? -6.844 22.719 -7.141 1 86.5 14 ALA B CA 1
ATOM 2331 C C . ALA B 1 14 ? -5.75 21.781 -6.637 1 86.5 14 ALA B C 1
ATOM 2333 O O . ALA B 1 14 ? -4.793 22.219 -5.996 1 86.5 14 ALA B O 1
ATOM 2334 N N . HIS B 1 15 ? -5.949 20.641 -6.977 1 89.5 15 HIS B N 1
ATOM 2335 C CA . HIS B 1 15 ? -4.953 19.656 -6.57 1 89.5 15 HIS B CA 1
ATOM 2336 C C . HIS B 1 15 ? -3.623 19.891 -7.277 1 89.5 15 HIS B C 1
ATOM 2338 O O . HIS B 1 15 ? -2.562 19.844 -6.648 1 89.5 15 HIS B O 1
ATOM 2344 N N . GLN B 1 16 ? -3.66 20.172 -8.484 1 89.12 16 GLN B N 1
ATOM 2345 C CA . GLN B 1 16 ? -2.445 20.422 -9.25 1 89.12 16 GLN B CA 1
ATOM 2346 C C . GLN B 1 16 ? -1.737 21.688 -8.75 1 89.12 16 GLN B C 1
ATOM 2348 O O . GLN B 1 16 ? -0.508 21.719 -8.664 1 89.12 16 GLN B O 1
ATOM 2353 N N . GLU B 1 17 ? -2.529 22.609 -8.438 1 91.94 17 GLU B N 1
ATOM 2354 C CA . GLU B 1 17 ? -1.944 23.828 -7.895 1 91.94 17 GLU B CA 1
ATOM 2355 C C . GLU B 1 17 ? -1.271 23.562 -6.551 1 91.94 17 GLU B C 1
ATOM 2357 O O . GLU B 1 17 ? -0.225 24.141 -6.254 1 91.94 17 GLU B O 1
ATOM 2362 N N . LEU B 1 18 ? -1.874 22.781 -5.781 1 94.69 18 LEU B N 1
ATOM 2363 C CA . LEU B 1 18 ? -1.267 22.391 -4.512 1 94.69 18 LEU B CA 1
ATOM 2364 C C . LEU B 1 18 ? 0.065 21.688 -4.738 1 94.69 18 LEU B C 1
ATOM 2366 O O . LEU B 1 18 ? 1.048 21.969 -4.047 1 94.69 18 LEU B O 1
ATOM 2370 N N . LEU B 1 19 ? 0.105 20.844 -5.691 1 94.31 19 LEU B N 1
ATOM 2371 C CA . LEU B 1 19 ? 1.337 20.109 -5.973 1 94.31 19 LEU B CA 1
ATOM 2372 C C . LEU B 1 19 ? 2.445 21.062 -6.414 1 94.31 19 LEU B C 1
ATOM 2374 O O . LEU B 1 19 ? 3.615 20.859 -6.082 1 94.31 19 LEU B O 1
ATOM 2378 N N . ARG B 1 20 ? 2.062 22.062 -7.121 1 93.75 20 ARG B N 1
ATOM 2379 C CA . ARG B 1 20 ? 3.049 23.078 -7.508 1 93.75 20 ARG B CA 1
ATOM 2380 C C . ARG B 1 20 ? 3.621 23.781 -6.285 1 93.75 20 ARG B C 1
ATOM 2382 O O . ARG B 1 20 ? 4.824 24.031 -6.211 1 93.75 20 ARG B O 1
ATOM 2389 N N . ARG B 1 21 ? 2.789 24.062 -5.387 1 96 21 ARG B N 1
ATOM 2390 C CA . ARG B 1 21 ? 3.248 24.719 -4.164 1 96 21 ARG B CA 1
ATOM 2391 C C . ARG B 1 21 ? 4.113 23.766 -3.334 1 96 21 ARG B C 1
ATOM 2393 O O . ARG B 1 21 ? 5.109 24.203 -2.74 1 96 21 ARG B O 1
ATOM 2400 N N . VAL B 1 22 ? 3.746 22.516 -3.312 1 96 22 VAL B N 1
ATOM 2401 C CA . VAL B 1 22 ? 4.555 21.516 -2.629 1 96 22 VAL B CA 1
ATOM 2402 C C . VAL B 1 22 ? 5.953 21.484 -3.242 1 96 22 VAL B C 1
ATOM 2404 O O . VAL B 1 22 ? 6.953 21.547 -2.525 1 96 22 VAL B O 1
ATOM 2407 N N . ALA B 1 23 ? 6.023 21.422 -4.535 1 94.62 23 ALA B N 1
ATOM 2408 C CA . ALA B 1 23 ? 7.305 21.344 -5.23 1 94.62 23 ALA B CA 1
ATOM 2409 C C . ALA B 1 23 ? 8.141 22.594 -4.969 1 94.62 23 ALA B C 1
ATOM 2411 O O . ALA B 1 23 ? 9.336 22.5 -4.68 1 94.62 23 ALA B O 1
ATOM 2412 N N . SER B 1 24 ? 7.535 23.719 -5.055 1 95.25 24 SER B N 1
ATOM 2413 C CA . SER B 1 24 ? 8.227 24.984 -4.84 1 95.25 24 SER B CA 1
ATOM 2414 C C . SER B 1 24 ? 8.773 25.078 -3.42 1 95.25 24 SER B C 1
ATOM 2416 O O . SER B 1 24 ? 9.93 25.453 -3.219 1 95.25 24 SER B O 1
ATOM 2418 N N . ASN B 1 25 ? 7.953 24.734 -2.477 1 96.25 25 ASN B N 1
ATOM 2419 C CA . ASN B 1 25 ? 8.344 24.828 -1.075 1 96.25 25 ASN B CA 1
ATOM 2420 C C . ASN B 1 25 ? 9.492 23.875 -0.749 1 96.25 25 ASN B C 1
ATOM 2422 O O . ASN B 1 25 ? 10.391 24.219 0.021 1 96.25 25 ASN B O 1
ATOM 2426 N N . LEU B 1 26 ? 9.461 22.719 -1.32 1 95.81 26 LEU B N 1
ATOM 2427 C CA . LEU B 1 26 ? 10.453 21.703 -1.006 1 95.81 26 LEU B CA 1
ATOM 2428 C C . LEU B 1 26 ? 11.656 21.797 -1.932 1 95.81 26 LEU B C 1
ATOM 2430 O O . LEU B 1 26 ? 12.594 21.016 -1.831 1 95.81 26 LEU B O 1
ATOM 2434 N N . GLY B 1 27 ? 11.633 22.734 -2.871 1 94.44 27 GLY B N 1
ATOM 2435 C CA . GLY B 1 27 ? 12.742 22.922 -3.791 1 94.44 27 GLY B CA 1
ATOM 2436 C C . GLY B 1 27 ? 12.906 21.781 -4.77 1 94.44 27 GLY B C 1
ATOM 2437 O O . GLY B 1 27 ? 14.031 21.375 -5.086 1 94.44 27 GLY B O 1
ATOM 2438 N N . LEU B 1 28 ? 11.75 21.266 -5.148 1 93.06 28 LEU B N 1
ATOM 2439 C CA . LEU B 1 28 ? 11.773 20.125 -6.059 1 93.06 28 LEU B CA 1
ATOM 2440 C C . LEU B 1 28 ? 11.602 20.578 -7.504 1 93.06 28 LEU B C 1
ATOM 2442 O O . LEU B 1 28 ? 10.82 21.484 -7.785 1 93.06 28 LEU B O 1
ATOM 2446 N N . GLU B 1 29 ? 12.32 19.922 -8.398 1 86.56 29 GLU B N 1
ATOM 2447 C CA . GLU B 1 29 ? 12.125 20.141 -9.82 1 86.56 29 GLU B CA 1
ATOM 2448 C C . GLU B 1 29 ? 10.922 19.375 -10.344 1 86.56 29 GLU B C 1
ATOM 2450 O O . GLU B 1 29 ? 10.773 18.172 -10.062 1 86.56 29 GLU B O 1
ATOM 2455 N N . THR B 1 30 ? 10.047 20.125 -10.93 1 83.31 30 THR B N 1
ATOM 2456 C CA . THR B 1 30 ? 8.844 19.469 -11.438 1 83.31 30 THR B CA 1
ATOM 2457 C C . THR B 1 30 ? 8.82 19.484 -12.961 1 83.31 30 THR B C 1
ATOM 2459 O O . THR B 1 30 ? 9.438 20.344 -13.594 1 83.31 30 THR B O 1
ATOM 2462 N N . GLU B 1 31 ? 8.422 18.297 -13.445 1 79 31 GLU B N 1
ATOM 2463 C CA . GLU B 1 31 ? 8.094 18.219 -14.867 1 79 31 GLU B CA 1
ATOM 2464 C C . GLU B 1 31 ? 6.582 18.219 -15.086 1 79 31 GLU B C 1
ATOM 2466 O O . GLU B 1 31 ? 5.82 17.766 -14.227 1 79 31 GLU B O 1
ATOM 2471 N N . GLU B 1 32 ? 6.211 19 -16.047 1 73.62 32 GLU B N 1
ATOM 2472 C CA . GLU B 1 32 ? 4.789 18.984 -16.375 1 73.62 32 GLU B CA 1
ATOM 2473 C C . GLU B 1 32 ? 4.512 18.031 -17.547 1 73.62 32 GLU B C 1
ATOM 2475 O O . GLU B 1 32 ? 5.172 18.125 -18.578 1 73.62 32 GLU B O 1
ATOM 2480 N N . LEU B 1 33 ? 3.781 16.953 -17.172 1 67.06 33 LEU B N 1
ATOM 2481 C CA . LEU B 1 33 ? 3.4 15.984 -18.188 1 67.06 33 LEU B CA 1
ATOM 2482 C C . LEU B 1 33 ? 2.137 16.438 -18.922 1 67.06 33 LEU B C 1
ATOM 2484 O O . LEU B 1 33 ? 1.189 16.906 -18.281 1 67.06 33 LEU B O 1
ATOM 2488 N N . GLU B 1 34 ? 2.326 16.562 -20.25 1 60.41 34 GLU B N 1
ATOM 2489 C CA . GLU B 1 34 ? 1.156 16.938 -21.047 1 60.41 34 GLU B CA 1
ATOM 2490 C C . GLU B 1 34 ? 0.164 15.773 -21.125 1 60.41 34 GLU B C 1
ATOM 2492 O O . GLU B 1 34 ? 0.556 14.633 -21.359 1 60.41 34 GLU B O 1
ATOM 2497 N N . GLU B 1 35 ? -0.824 15.711 -20.25 1 55.19 35 GLU B N 1
ATOM 2498 C CA . GLU B 1 35 ? -1.839 14.68 -20.438 1 55.19 35 GLU B CA 1
ATOM 2499 C C . GLU B 1 35 ? -2.203 14.516 -21.906 1 55.19 35 GLU B C 1
ATOM 2501 O O . GLU B 1 35 ? -2.498 15.5 -22.594 1 55.19 35 GLU B O 1
ATOM 2506 N N . LEU B 1 36 ? -1.649 13.516 -22.578 1 46.31 36 LEU B N 1
ATOM 2507 C CA . LEU B 1 36 ? -2.109 13.25 -23.938 1 46.31 36 LEU B CA 1
ATOM 2508 C C . LEU B 1 36 ? -3.633 13.258 -24 1 46.31 36 LEU B C 1
ATOM 2510 O O . LEU B 1 36 ? -4.285 12.367 -23.453 1 46.31 36 LEU B O 1
ATOM 2514 N N . SER B 1 37 ? -4.32 14.273 -23.734 1 42.75 37 SER B N 1
ATOM 2515 C CA . SER B 1 37 ? -5.734 14.289 -24.078 1 42.75 37 SER B CA 1
ATOM 2516 C C . SER B 1 37 ? -5.996 13.516 -25.375 1 42.75 37 SER B C 1
ATOM 2518 O O . SER B 1 37 ? -5.109 13.406 -26.219 1 42.75 37 SER B O 1
ATOM 2520 N N . ASP B 1 38 ? -6.883 12.625 -25.469 1 40.72 38 ASP B N 1
ATOM 2521 C CA . ASP B 1 38 ? -7.461 12.242 -26.766 1 40.72 38 ASP B CA 1
ATOM 2522 C C . ASP B 1 38 ? -7.402 13.406 -27.75 1 40.72 38 ASP B C 1
ATOM 2524 O O . ASP B 1 38 ? -7.629 14.562 -27.375 1 40.72 38 ASP B O 1
ATOM 2528 N N . THR B 1 39 ? -6.742 13.328 -28.844 1 39.19 39 THR B N 1
ATOM 2529 C CA . THR B 1 39 ? -6.668 14.203 -30.016 1 39.19 39 THR B CA 1
ATOM 2530 C C . THR B 1 39 ? -7.965 14.992 -30.188 1 39.19 39 THR B C 1
ATOM 2532 O O . THR B 1 39 ? -7.953 16.109 -30.703 1 39.19 39 THR B O 1
ATOM 2535 N N . LEU B 1 40 ? -9.125 14.312 -30.188 1 37.28 40 LEU B N 1
ATOM 2536 C CA . LEU B 1 40 ? -10.281 15.047 -30.688 1 37.28 40 LEU B CA 1
ATOM 2537 C C . LEU B 1 40 ? -10.602 16.234 -29.781 1 37.28 40 LEU B C 1
ATOM 2539 O O . LEU B 1 40 ? -10.953 17.312 -30.281 1 37.28 40 LEU B O 1
ATOM 2543 N N . PHE B 1 41 ? -10.844 16.016 -28.562 1 37 41 PHE B N 1
ATOM 2544 C CA . PHE B 1 41 ? -11.328 17.125 -27.766 1 37 41 PHE B CA 1
ATOM 2545 C C . PHE B 1 41 ? -10.188 18.078 -27.406 1 37 41 PHE B C 1
ATOM 2547 O O . PHE B 1 41 ? -10.383 19.016 -26.641 1 37 41 PHE B O 1
ATOM 2554 N N . HIS B 1 42 ? -9 17.875 -27.75 1 39.91 42 HIS B N 1
ATOM 2555 C CA . HIS B 1 42 ? -7.914 18.844 -27.625 1 39.91 42 HIS B CA 1
ATOM 2556 C C . HIS B 1 42 ? -8.297 20.172 -28.281 1 39.91 42 HIS B C 1
ATOM 2558 O O . HIS B 1 42 ? -7.527 21.141 -28.219 1 39.91 42 HIS B O 1
ATOM 2564 N N . VAL B 1 43 ? -8.961 20.188 -29.375 1 37.31 43 VAL B N 1
ATOM 2565 C CA . VAL B 1 43 ? -9.18 21.453 -30.078 1 37.31 43 VAL B CA 1
ATOM 2566 C C . VAL B 1 43 ? -9.828 22.469 -29.141 1 37.31 43 VAL B C 1
ATOM 2568 O O . VAL B 1 43 ? -9.508 23.656 -29.172 1 37.31 43 VAL B O 1
ATOM 2571 N N . LEU B 1 44 ? -11.055 22.281 -28.781 1 35.66 44 LEU B N 1
ATOM 2572 C CA . LEU B 1 44 ? -11.781 23.406 -28.219 1 35.66 44 LEU B CA 1
ATOM 2573 C C . LEU B 1 44 ? -11.25 23.75 -26.828 1 35.66 44 LEU B C 1
ATOM 2575 O O . LEU B 1 44 ? -11.539 24.828 -26.297 1 35.66 44 LEU B O 1
ATOM 2579 N N . SER B 1 45 ? -11.367 22.828 -25.891 1 37.34 45 SER B N 1
ATOM 2580 C CA . SER B 1 45 ? -11.125 23.328 -24.547 1 37.34 45 SER B CA 1
ATOM 2581 C C . SER B 1 45 ? -9.641 23.562 -24.297 1 37.34 45 SER B C 1
ATOM 2583 O O . SER B 1 45 ? -8.797 22.859 -24.859 1 37.34 45 SER B O 1
ATOM 2585 N N . SER B 1 46 ? -9.141 24.672 -23.703 1 38.5 46 SER B N 1
ATOM 2586 C CA . SER B 1 46 ? -7.891 25.266 -23.266 1 38.5 46 SER B CA 1
ATOM 2587 C C . SER B 1 46 ? -6.852 24.203 -22.922 1 38.5 46 SER B C 1
ATOM 2589 O O . SER B 1 46 ? -7.184 23.016 -22.812 1 38.5 46 SER B O 1
ATOM 2591 N N . ALA B 1 47 ? -5.566 24.578 -22.141 1 39.25 47 ALA B N 1
ATOM 2592 C CA . ALA B 1 47 ? -4.293 24.047 -21.672 1 39.25 47 ALA B CA 1
ATOM 2593 C C . ALA B 1 47 ? -4.473 22.656 -21.078 1 39.25 47 ALA B C 1
ATOM 2595 O O . ALA B 1 47 ? -5.258 22.469 -20.141 1 39.25 47 ALA B O 1
ATOM 2596 N N . ALA B 1 48 ? -4.527 21.656 -21.766 1 47.66 48 ALA B N 1
ATOM 2597 C CA . ALA B 1 48 ? -4.461 20.281 -21.25 1 47.66 48 ALA B CA 1
ATOM 2598 C C . ALA B 1 48 ? -3.775 20.25 -19.891 1 47.66 48 ALA B C 1
ATOM 2600 O O . ALA B 1 48 ? -2.682 20.797 -19.719 1 47.66 48 ALA B O 1
ATOM 2601 N N . PRO B 1 49 ? -4.633 20.344 -18.828 1 54.72 49 PRO B N 1
ATOM 2602 C CA . PRO B 1 49 ? -4.094 20.609 -17.484 1 54.72 49 PRO B CA 1
ATOM 2603 C C . PRO B 1 49 ? -2.811 19.828 -17.203 1 54.72 49 PRO B C 1
ATOM 2605 O O . PRO B 1 49 ? -2.707 18.656 -17.547 1 54.72 49 PRO B O 1
ATOM 2608 N N . PHE B 1 50 ? -1.666 20.453 -17.328 1 64.75 50 PHE B N 1
ATOM 2609 C CA . PHE B 1 50 ? -0.35 19.969 -16.953 1 64.75 50 PHE B CA 1
ATOM 2610 C C . PHE B 1 50 ? -0.412 19.234 -15.609 1 64.75 50 PHE B C 1
ATOM 2612 O O . PHE B 1 50 ? -1.07 19.703 -14.68 1 64.75 50 PHE B O 1
ATOM 2619 N N . ARG B 1 51 ? -0.092 17.953 -15.789 1 83.69 51 ARG B N 1
ATOM 2620 C CA . ARG B 1 51 ? 0.006 17.172 -14.562 1 83.69 51 ARG B CA 1
ATOM 2621 C C . ARG B 1 51 ? 1.39 17.312 -13.93 1 83.69 51 ARG B C 1
ATOM 2623 O O . ARG B 1 51 ? 2.404 17.188 -14.625 1 83.69 51 ARG B O 1
ATOM 2630 N N . VAL B 1 52 ? 1.404 17.719 -12.773 1 88.75 52 VAL B N 1
ATOM 2631 C CA . VAL B 1 52 ? 2.639 17.953 -12.031 1 88.75 52 VAL B CA 1
ATOM 2632 C C . VAL B 1 52 ? 3.242 16.625 -11.602 1 88.75 52 VAL B C 1
ATOM 2634 O O . VAL B 1 52 ? 2.541 15.758 -11.07 1 88.75 52 VAL B O 1
ATOM 2637 N N . THR B 1 53 ? 4.457 16.453 -11.984 1 92.12 53 THR B N 1
ATOM 2638 C CA . THR B 1 53 ? 5.191 15.297 -11.484 1 92.12 53 THR B CA 1
ATOM 2639 C C . THR B 1 53 ? 6.02 15.672 -10.258 1 92.12 53 THR B C 1
ATOM 2641 O O . THR B 1 53 ? 6.613 16.75 -10.211 1 92.12 53 THR B O 1
ATOM 2644 N N . LEU B 1 54 ? 5.973 14.875 -9.266 1 94.12 54 LEU B N 1
ATOM 2645 C CA . LEU B 1 54 ? 6.832 15.039 -8.102 1 94.12 54 LEU B CA 1
ATOM 2646 C C . LEU B 1 54 ? 7.938 13.992 -8.078 1 94.12 54 LEU B C 1
ATOM 2648 O O . LEU B 1 54 ? 7.668 12.797 -8.258 1 94.12 54 LEU B O 1
ATOM 2652 N N . PRO B 1 55 ? 9.125 14.445 -7.898 1 93.81 55 PRO B N 1
ATOM 2653 C CA . PRO B 1 55 ? 10.219 13.477 -7.855 1 93.81 55 PRO B CA 1
ATOM 2654 C C . PRO B 1 55 ? 10.055 12.453 -6.73 1 93.81 55 PRO B C 1
ATOM 2656 O O . PRO B 1 55 ? 9.336 12.711 -5.762 1 93.81 55 PRO B O 1
ATOM 2659 N N . VAL B 1 56 ? 10.773 11.352 -6.93 1 94.25 56 VAL B N 1
ATOM 2660 C CA . VAL B 1 56 ? 10.727 10.305 -5.906 1 94.25 56 VAL B CA 1
ATOM 2661 C C . VAL B 1 56 ? 11.484 10.773 -4.66 1 94.25 56 VAL B C 1
ATOM 2663 O O . VAL B 1 56 ? 12.617 11.242 -4.754 1 94.25 56 VAL B O 1
ATOM 2666 N N . TYR B 1 57 ? 10.773 10.68 -3.615 1 92.44 57 TYR B N 1
ATOM 2667 C CA . TYR B 1 57 ? 11.336 11.016 -2.309 1 92.44 57 TYR B CA 1
ATOM 2668 C C . TYR B 1 57 ? 12.492 10.086 -1.958 1 92.44 57 TYR B C 1
ATOM 2670 O O . TYR B 1 57 ? 12.406 8.875 -2.152 1 92.44 57 TYR B O 1
ATOM 2678 N N . GLU B 1 58 ? 13.578 10.641 -1.491 1 90.62 58 GLU B N 1
ATOM 2679 C CA . GLU B 1 58 ? 14.797 9.898 -1.208 1 90.62 58 GLU B CA 1
ATOM 2680 C C . GLU B 1 58 ? 14.539 8.758 -0.236 1 90.62 58 GLU B C 1
ATOM 2682 O O . GLU B 1 58 ? 15.125 7.676 -0.367 1 90.62 58 GLU B O 1
ATOM 2687 N N . GLY B 1 59 ? 13.719 8.969 0.77 1 89.19 59 GLY B N 1
ATOM 2688 C CA . GLY B 1 59 ? 13.391 7.918 1.72 1 89.19 59 GLY B CA 1
ATOM 2689 C C . GLY B 1 59 ? 12.742 6.707 1.07 1 89.19 59 GLY B C 1
ATOM 2690 O O . GLY B 1 59 ? 13.047 5.57 1.431 1 89.19 59 GLY B O 1
ATOM 2691 N N . LEU B 1 60 ? 11.898 6.957 0.134 1 91.25 60 LEU B N 1
ATOM 2692 C CA . LEU B 1 60 ? 11.266 5.879 -0.615 1 91.25 60 LEU B CA 1
ATOM 2693 C C . LEU B 1 60 ? 12.289 5.113 -1.447 1 91.25 60 LEU B C 1
ATOM 2695 O O . LEU B 1 60 ? 12.297 3.883 -1.445 1 91.25 60 LEU B O 1
ATOM 2699 N N . ALA B 1 61 ? 13.141 5.844 -2.115 1 92.44 61 ALA B N 1
ATOM 2700 C CA . ALA B 1 61 ? 14.156 5.238 -2.975 1 92.44 61 ALA B CA 1
ATOM 2701 C C . ALA B 1 61 ? 15.094 4.344 -2.168 1 92.44 61 ALA B C 1
ATOM 2703 O O . ALA B 1 61 ? 15.445 3.246 -2.609 1 92.44 61 ALA B O 1
ATOM 2704 N N . LYS B 1 62 ? 15.43 4.785 -1.043 1 94.44 62 LYS B N 1
ATOM 2705 C CA . LYS B 1 62 ? 16.328 4.027 -0.184 1 94.44 62 LYS B CA 1
ATOM 2706 C C . LYS B 1 62 ? 15.695 2.713 0.26 1 94.44 62 LYS B C 1
ATOM 2708 O O . LYS B 1 62 ? 16.344 1.665 0.238 1 94.44 62 LYS B O 1
ATOM 2713 N N . ILE B 1 63 ? 14.484 2.752 0.622 1 95.25 63 ILE B N 1
ATOM 2714 C CA . ILE B 1 63 ? 13.781 1.576 1.114 1 95.25 63 ILE B CA 1
ATOM 2715 C C . ILE B 1 63 ? 13.664 0.539 -0 1 95.25 63 ILE B C 1
ATOM 2717 O O . ILE B 1 63 ? 13.984 -0.634 0.198 1 95.25 63 ILE B O 1
ATOM 2721 N N . THR B 1 64 ? 13.234 0.956 -1.151 1 94.69 64 THR B N 1
ATOM 2722 C CA . THR B 1 64 ? 13.023 0.025 -2.254 1 94.69 64 THR B CA 1
ATOM 2723 C C . THR B 1 64 ? 14.344 -0.567 -2.727 1 94.69 64 THR B C 1
ATOM 2725 O O . THR B 1 64 ? 14.438 -1.771 -2.979 1 94.69 64 THR B O 1
ATOM 2728 N N . LYS B 1 65 ? 15.367 0.284 -2.83 1 93 65 LYS B N 1
ATOM 2729 C CA . LYS B 1 65 ? 16.688 -0.184 -3.264 1 93 65 LYS B CA 1
ATOM 2730 C C . LYS B 1 65 ? 17.219 -1.259 -2.324 1 93 65 LYS B C 1
ATOM 2732 O O . LYS B 1 65 ? 17.797 -2.256 -2.773 1 93 65 LYS B O 1
ATOM 2737 N N . ALA B 1 66 ? 17.062 -1.06 -1.087 1 94.75 66 ALA B N 1
ATOM 2738 C CA . ALA B 1 66 ? 17.547 -2.012 -0.097 1 94.75 66 ALA B CA 1
ATOM 2739 C C . ALA B 1 66 ? 16.797 -3.338 -0.188 1 94.75 66 ALA B C 1
ATOM 2741 O O . ALA B 1 66 ? 17.422 -4.406 -0.204 1 94.75 66 ALA B O 1
ATOM 2742 N N . LEU B 1 67 ? 15.531 -3.326 -0.296 1 95.62 67 LEU B N 1
ATOM 2743 C CA . LEU B 1 67 ? 14.695 -4.523 -0.286 1 95.62 67 LEU B CA 1
ATOM 2744 C C . LEU B 1 67 ? 14.859 -5.309 -1.584 1 95.62 67 LEU B C 1
ATOM 2746 O O . LEU B 1 67 ? 14.758 -6.539 -1.587 1 95.62 67 LEU B O 1
ATOM 2750 N N . TRP B 1 68 ? 15.18 -4.625 -2.656 1 95.19 68 TRP B N 1
ATOM 2751 C CA . TRP B 1 68 ? 15.172 -5.281 -3.959 1 95.19 68 TRP B CA 1
ATOM 2752 C C . TRP B 1 68 ? 16.562 -5.801 -4.312 1 95.19 68 TRP B C 1
ATOM 2754 O O . TRP B 1 68 ? 16.797 -6.254 -5.438 1 95.19 68 TRP B O 1
ATOM 2764 N N . GLN B 1 69 ? 17.484 -5.766 -3.34 1 93.94 69 GLN B N 1
ATOM 2765 C CA . GLN B 1 69 ? 18.797 -6.395 -3.51 1 93.94 69 GLN B CA 1
ATOM 2766 C C . GLN B 1 69 ? 18.672 -7.918 -3.525 1 93.94 69 GLN B C 1
ATOM 2768 O O . GLN B 1 69 ? 19.453 -8.602 -4.199 1 93.94 69 GLN B O 1
ATOM 2773 N N . THR B 1 70 ? 17.719 -8.422 -2.734 1 93.31 70 THR B N 1
ATOM 2774 C CA . THR B 1 70 ? 17.422 -9.844 -2.67 1 93.31 70 THR B CA 1
ATOM 2775 C C . THR B 1 70 ? 15.914 -10.086 -2.592 1 93.31 70 THR B C 1
ATOM 2777 O O . THR B 1 70 ? 15.406 -10.523 -1.559 1 93.31 70 THR B O 1
ATOM 2780 N N . PRO B 1 71 ? 15.258 -9.852 -3.674 1 93.69 71 PRO B N 1
ATOM 2781 C CA . PRO B 1 71 ? 13.797 -9.859 -3.643 1 93.69 71 PRO B CA 1
ATOM 2782 C C . PRO B 1 71 ? 13.219 -11.188 -3.164 1 93.69 71 PRO B C 1
ATOM 2784 O O . PRO B 1 71 ? 12.188 -11.211 -2.482 1 93.69 71 PRO B O 1
ATOM 2787 N N . SER B 1 72 ? 13.836 -12.289 -3.43 1 93.75 72 SER B N 1
ATOM 2788 C CA . SER B 1 72 ? 13.289 -13.594 -3.096 1 93.75 72 SER B CA 1
ATOM 2789 C C . SER B 1 72 ? 13.398 -13.875 -1.602 1 93.75 72 SER B C 1
ATOM 2791 O O . SER B 1 72 ? 12.695 -14.742 -1.073 1 93.75 72 SER B O 1
ATOM 2793 N N . LEU B 1 73 ? 14.227 -13.125 -0.91 1 93.69 73 LEU B N 1
ATOM 2794 C CA . LEU B 1 73 ? 14.469 -13.383 0.504 1 93.69 73 LEU B CA 1
ATOM 2795 C C . LEU B 1 73 ? 13.734 -12.375 1.38 1 93.69 73 LEU B C 1
ATOM 2797 O O . LEU B 1 73 ? 13.773 -12.469 2.609 1 93.69 73 LEU B O 1
ATOM 2801 N N . VAL B 1 74 ? 13.023 -11.484 0.777 1 95 74 VAL B N 1
ATOM 2802 C CA . VAL B 1 74 ? 12.32 -10.453 1.532 1 95 74 VAL B CA 1
ATOM 2803 C C . VAL B 1 74 ? 11.086 -11.047 2.201 1 95 74 VAL B C 1
ATOM 2805 O O . VAL B 1 74 ? 10.227 -11.617 1.53 1 95 74 VAL B O 1
ATOM 2808 N N . PRO B 1 75 ? 11.031 -10.969 3.545 1 95.62 75 PRO B N 1
ATOM 2809 C CA . PRO B 1 75 ? 9.797 -11.406 4.199 1 95.62 75 PRO B CA 1
ATOM 2810 C C . PRO B 1 75 ? 8.594 -10.539 3.82 1 95.62 75 PRO B C 1
ATOM 2812 O O . PRO B 1 75 ? 8.758 -9.391 3.412 1 95.62 75 PRO B O 1
ATOM 2815 N N . PRO B 1 76 ? 7.441 -11.094 3.961 1 94.62 76 PRO B N 1
ATOM 2816 C CA . PRO B 1 76 ? 6.25 -10.352 3.537 1 94.62 76 PRO B CA 1
ATOM 2817 C C . PRO B 1 76 ? 5.973 -9.125 4.406 1 94.62 76 PRO B C 1
ATOM 2819 O O . PRO B 1 76 ? 5.344 -8.172 3.947 1 94.62 76 PRO B O 1
ATOM 2822 N N . ILE B 1 77 ? 6.387 -9.18 5.664 1 94.94 77 ILE B N 1
ATOM 2823 C CA . ILE B 1 77 ? 6.051 -8.078 6.566 1 94.94 77 ILE B CA 1
ATOM 2824 C C . ILE B 1 77 ? 7.297 -7.637 7.328 1 94.94 77 ILE B C 1
ATOM 2826 O O . ILE B 1 77 ? 8.18 -8.445 7.605 1 94.94 77 ILE B O 1
ATOM 2830 N N . SER B 1 78 ? 7.297 -6.359 7.605 1 92.88 78 SER B N 1
ATOM 2831 C CA . SER B 1 78 ? 8.297 -5.816 8.523 1 92.88 78 SER B CA 1
ATOM 2832 C C . SER B 1 78 ? 7.898 -6.051 9.977 1 92.88 78 SER B C 1
ATOM 2834 O O . SER B 1 78 ? 6.809 -5.648 10.398 1 92.88 78 SER B O 1
ATOM 2836 N N . LYS B 1 79 ? 8.758 -6.609 10.734 1 87.62 79 LYS B N 1
ATOM 2837 C CA . LYS B 1 79 ? 8.469 -6.879 12.141 1 87.62 79 LYS B CA 1
ATOM 2838 C C . LYS B 1 79 ? 8.227 -5.586 12.906 1 87.62 79 LYS B C 1
ATOM 2840 O O . LYS B 1 79 ? 7.336 -5.52 13.758 1 87.62 79 LYS B O 1
ATOM 2845 N N . GLN B 1 80 ? 8.992 -4.613 12.57 1 86.62 80 GLN B N 1
ATOM 2846 C CA . GLN B 1 80 ? 8.852 -3.324 13.242 1 86.62 80 GLN B CA 1
ATOM 2847 C C . GLN B 1 80 ? 7.484 -2.705 12.969 1 86.62 80 GLN B C 1
ATOM 2849 O O . GLN B 1 80 ? 6.824 -2.215 13.891 1 86.62 80 GLN B O 1
ATOM 2854 N N . ALA B 1 81 ? 7.109 -2.744 11.703 1 90.31 81 ALA B N 1
ATOM 2855 C CA . ALA B 1 81 ? 5.832 -2.143 11.336 1 90.31 81 ALA B CA 1
ATOM 2856 C C . ALA B 1 81 ? 4.664 -2.941 11.906 1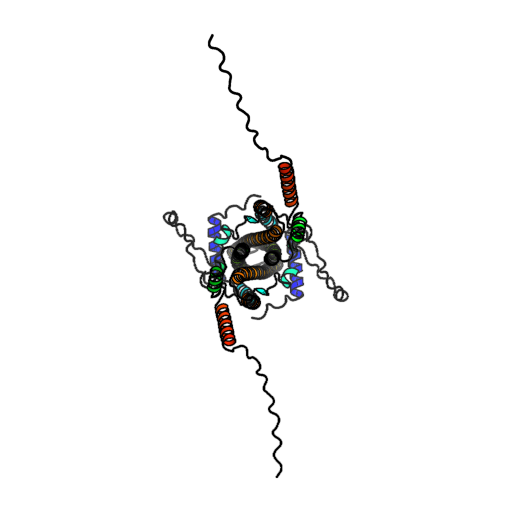 90.31 81 ALA B C 1
ATOM 2858 O O . ALA B 1 81 ? 3.641 -2.369 12.297 1 90.31 81 ALA B O 1
ATOM 2859 N N . GLU B 1 82 ? 4.812 -4.211 11.961 1 89.19 82 GLU B N 1
ATOM 2860 C CA . GLU B 1 82 ? 3.75 -5.086 12.453 1 89.19 82 GLU B CA 1
ATOM 2861 C C . GLU B 1 82 ? 3.396 -4.77 13.898 1 89.19 82 GLU B C 1
ATOM 2863 O O . GLU B 1 82 ? 2.242 -4.91 14.305 1 89.19 82 GLU B O 1
ATOM 2868 N N . HIS B 1 83 ? 4.277 -4.215 14.641 1 85.69 83 HIS B N 1
ATOM 2869 C CA . HIS B 1 83 ? 4.07 -3.979 16.062 1 85.69 83 HIS B CA 1
ATOM 2870 C C . HIS B 1 83 ? 3.68 -2.531 16.328 1 85.69 83 HIS B C 1
ATOM 2872 O O . HIS B 1 83 ? 3.555 -2.121 17.484 1 85.69 83 HIS B O 1
ATOM 2878 N N . LYS B 1 84 ? 3.408 -1.825 15.391 1 88.94 84 LYS B N 1
ATOM 2879 C CA . LYS B 1 84 ? 3.113 -0.407 15.578 1 88.94 84 LYS B CA 1
ATOM 2880 C C . LYS B 1 84 ? 1.653 -0.104 15.25 1 88.94 84 LYS B C 1
ATOM 2882 O O . LYS B 1 84 ? 1.07 0.832 15.805 1 88.94 84 LYS B O 1
ATOM 2887 N N . TYR B 1 85 ? 1.117 -0.87 14.352 1 93.81 85 TYR B N 1
ATOM 2888 C CA . TYR B 1 85 ? -0.183 -0.497 13.812 1 93.81 85 TYR B CA 1
ATOM 2889 C C . TYR B 1 85 ? -1.231 -1.556 14.125 1 93.81 85 TYR B C 1
ATOM 2891 O O . TYR B 1 85 ? -1.418 -2.504 13.359 1 93.81 85 TYR B O 1
ATOM 2899 N N . TYR B 1 86 ? -1.944 -1.312 15.203 1 92 86 TYR B N 1
ATOM 2900 C CA . TYR B 1 86 ? -2.91 -2.309 15.656 1 92 86 TYR B CA 1
ATOM 2901 C C . TYR B 1 86 ? -4.336 -1.839 15.398 1 92 86 TYR B C 1
ATOM 2903 O O . TYR B 1 86 ? -4.652 -0.66 15.57 1 92 86 TYR B O 1
ATOM 2911 N N . VAL B 1 87 ? -5.086 -2.762 14.922 1 93.06 87 VAL B N 1
ATOM 2912 C CA . VAL B 1 87 ? -6.539 -2.645 14.852 1 93.06 87 VAL B CA 1
ATOM 2913 C C . VAL B 1 87 ? -7.188 -3.742 15.695 1 93.06 87 VAL B C 1
ATOM 2915 O O . VAL B 1 87 ? -6.555 -4.754 16 1 93.06 87 VAL B O 1
ATOM 2918 N N . PRO B 1 88 ? -8.406 -3.473 16.25 1 89.5 88 PRO B N 1
ATOM 2919 C CA . PRO B 1 88 ? -9.055 -4.555 16.984 1 89.5 88 PRO B CA 1
ATOM 2920 C C . PRO B 1 88 ? -9.094 -5.871 16.219 1 89.5 88 PRO B C 1
ATOM 2922 O O . PRO B 1 88 ? -9.359 -5.871 15.008 1 89.5 88 PRO B O 1
ATOM 2925 N N . VAL B 1 89 ? -8.805 -6.938 16.891 1 86.56 89 VAL B N 1
ATOM 2926 C CA . VAL B 1 89 ? -8.695 -8.242 16.234 1 86.56 89 VAL B CA 1
ATOM 2927 C C . VAL B 1 89 ? -10.086 -8.781 15.93 1 86.56 89 VAL B C 1
ATOM 2929 O O . VAL B 1 89 ? -10.328 -9.32 14.844 1 86.56 89 VAL B O 1
ATOM 2932 N N . ARG B 1 90 ? -10.984 -8.641 16.906 1 85.56 90 ARG B N 1
ATOM 2933 C CA . ARG B 1 90 ? -12.328 -9.18 16.734 1 85.56 90 ARG B CA 1
ATOM 2934 C C . ARG B 1 90 ? -13.016 -8.547 15.523 1 85.56 90 ARG B C 1
ATOM 2936 O O . ARG B 1 90 ? -13.219 -7.336 15.492 1 85.56 90 ARG B O 1
ATOM 2943 N N . GLY B 1 91 ? -13.336 -9.328 14.539 1 85.12 91 GLY B N 1
ATOM 2944 C CA . GLY B 1 91 ? -14.008 -8.844 13.344 1 85.12 91 GLY B CA 1
ATOM 2945 C C . GLY B 1 91 ? -13.047 -8.453 12.234 1 85.12 91 GLY B C 1
ATOM 2946 O O . GLY B 1 91 ? -13.461 -8.211 11.102 1 85.12 91 GLY B O 1
ATOM 2947 N N . TYR B 1 92 ? -11.781 -8.336 12.641 1 89.38 92 TYR B N 1
ATOM 2948 C CA . TYR B 1 92 ? -10.773 -7.93 11.664 1 89.38 92 TYR B CA 1
ATOM 2949 C C . TYR B 1 92 ? -9.609 -8.914 11.633 1 89.38 92 TYR B C 1
ATOM 2951 O O . TYR B 1 92 ? -8.469 -8.531 11.375 1 89.38 92 TYR B O 1
ATOM 2959 N N . GLU B 1 93 ? -9.898 -10.148 11.859 1 88 93 GLU B N 1
ATOM 2960 C CA . GLU B 1 93 ? -8.891 -11.203 11.875 1 88 93 GLU B CA 1
ATOM 2961 C C . GLU B 1 93 ? -8.156 -11.297 10.539 1 88 93 GLU B C 1
ATOM 2963 O O . GLU B 1 93 ? -6.969 -11.609 10.492 1 88 93 GLU B O 1
ATOM 2968 N N . TYR B 1 94 ? -8.852 -10.922 9.484 1 89.69 94 TYR B N 1
ATOM 2969 C CA . TYR B 1 94 ? -8.32 -11.031 8.133 1 89.69 94 TYR B CA 1
ATOM 2970 C C . TYR B 1 94 ? -7.168 -10.055 7.926 1 89.69 94 TYR B C 1
ATOM 2972 O O . TYR B 1 94 ? -6.395 -10.188 6.977 1 89.69 94 TYR B O 1
ATOM 2980 N N . LEU B 1 95 ? -7.004 -9.102 8.805 1 93.06 95 LEU B N 1
ATOM 2981 C CA . LEU B 1 95 ? -5.922 -8.133 8.68 1 93.06 95 LEU B CA 1
ATOM 2982 C C . LEU B 1 95 ? -4.648 -8.648 9.336 1 93.06 95 LEU B C 1
ATOM 2984 O O . LEU B 1 95 ? -3.588 -8.023 9.227 1 93.06 95 LEU B O 1
ATOM 2988 N N . TYR B 1 96 ? -4.715 -9.82 10.023 1 89.31 96 TYR B N 1
ATOM 2989 C CA . TYR B 1 96 ? -3.555 -10.32 10.758 1 89.31 96 TYR B CA 1
ATOM 2990 C C . TYR B 1 96 ? -3.143 -11.695 10.25 1 89.31 96 TYR B C 1
ATOM 2992 O O . TYR B 1 96 ? -1.957 -12.039 10.25 1 89.31 96 TYR B O 1
ATOM 3000 N N . THR B 1 97 ? -4.137 -12.445 9.914 1 83.06 97 THR B N 1
ATOM 3001 C CA . THR B 1 97 ? -3.838 -13.828 9.547 1 83.06 97 THR B CA 1
ATOM 3002 C C . THR B 1 97 ? -4.512 -14.203 8.234 1 83.06 97 THR B C 1
ATOM 3004 O O . THR B 1 97 ? -5.531 -13.617 7.863 1 83.06 97 THR B O 1
ATOM 3007 N N . HIS B 1 98 ? -3.834 -15.156 7.707 1 78 98 HIS B N 1
ATOM 3008 C CA . HIS B 1 98 ? -4.41 -15.703 6.484 1 78 98 HIS B CA 1
ATOM 3009 C C . HIS B 1 98 ? -5.723 -16.422 6.766 1 78 98 HIS B C 1
ATOM 3011 O O . HIS B 1 98 ? -5.875 -17.062 7.812 1 78 98 HIS B O 1
ATOM 3017 N N . SER B 1 99 ? -6.555 -16.25 5.871 1 75.94 99 SER B N 1
ATOM 3018 C CA . SER B 1 99 ? -7.801 -17 6.023 1 75.94 99 SER B CA 1
ATOM 3019 C C . SER B 1 99 ? -7.605 -18.469 5.715 1 75.94 99 SER B C 1
ATOM 3021 O O . SER B 1 99 ? -6.961 -18.828 4.727 1 75.94 99 SER B O 1
ATOM 3023 N N . ALA B 1 100 ? -8.023 -19.359 6.602 1 72.62 100 ALA B N 1
ATOM 3024 C CA . ALA B 1 100 ? -7.922 -20.797 6.438 1 72.62 100 ALA B CA 1
ATOM 3025 C C . ALA B 1 100 ? -8.82 -21.281 5.309 1 72.62 100 ALA B C 1
ATOM 3027 O O . ALA B 1 100 ? -9.898 -20.734 5.078 1 72.62 100 ALA B O 1
ATOM 3028 N N . PRO B 1 101 ? -8.258 -22.312 4.613 1 74.44 101 PRO B N 1
ATOM 3029 C CA . PRO B 1 101 ? -9.141 -22.875 3.592 1 74.44 101 PRO B CA 1
ATOM 3030 C C . PRO B 1 101 ? -10.266 -23.719 4.188 1 74.44 101 PRO B C 1
ATOM 3032 O O . PRO B 1 101 ? -10 -24.781 4.773 1 74.44 101 PRO B O 1
ATOM 3035 N N . ASN B 1 102 ? -11.227 -23.25 4.84 1 62.53 102 ASN B N 1
ATOM 3036 C CA . ASN B 1 102 ? -12.156 -23.984 5.699 1 62.53 102 ASN B CA 1
ATOM 3037 C C . ASN B 1 102 ? -13.32 -24.562 4.906 1 62.53 102 ASN B C 1
ATOM 3039 O O . ASN B 1 102 ? -14.273 -25.094 5.484 1 62.53 102 ASN B O 1
ATOM 3043 N N . SER B 1 103 ? -13.234 -24.781 3.73 1 67.31 103 SER B N 1
ATOM 3044 C CA . SER B 1 103 ? -14.484 -25.047 3.023 1 67.31 103 SER B CA 1
ATOM 3045 C C . SER B 1 103 ? -14.461 -26.438 2.389 1 67.31 103 SER B C 1
ATOM 3047 O O . SER B 1 103 ? -13.469 -27.156 2.482 1 67.31 103 SER B O 1
ATOM 3049 N N . LEU B 1 104 ? -15.602 -26.875 2.057 1 69.38 104 LEU B N 1
ATOM 3050 C CA . LEU B 1 104 ? -15.836 -28.141 1.349 1 69.38 104 LEU B CA 1
ATOM 3051 C C . LEU B 1 104 ? -14.844 -28.312 0.205 1 69.38 104 LEU B C 1
ATOM 3053 O O . LEU B 1 104 ? -14.719 -29.406 -0.353 1 69.38 104 LEU B O 1
ATOM 3057 N N . VAL B 1 105 ? -14.109 -27.312 0.039 1 73.62 105 VAL B N 1
ATOM 3058 C CA . VAL B 1 105 ? -13.07 -27.406 -0.981 1 73.62 105 VAL B CA 1
ATOM 3059 C C . VAL B 1 105 ? -11.945 -28.312 -0.483 1 73.62 105 VAL B C 1
ATOM 3061 O O . VAL B 1 105 ? -11.383 -29.094 -1.252 1 73.62 105 VAL B O 1
ATOM 3064 N N . MET B 1 106 ? -11.781 -28.188 0.819 1 71.69 106 MET B N 1
ATOM 3065 C CA . MET B 1 106 ? -10.672 -28.953 1.39 1 71.69 106 MET B CA 1
ATOM 3066 C C . MET B 1 106 ? -10.922 -30.453 1.256 1 71.69 106 MET B C 1
ATOM 3068 O O . MET B 1 106 ? -10.047 -31.188 0.8 1 71.69 106 MET B O 1
ATOM 3072 N N . PRO B 1 107 ? -12.094 -30.875 1.554 1 66.88 107 PRO B N 1
ATOM 3073 C CA . PRO B 1 107 ? -12.383 -32.281 1.335 1 66.88 107 PRO B CA 1
ATOM 3074 C C . PRO B 1 107 ? -12.258 -32.688 -0.133 1 66.88 107 PRO B C 1
ATOM 3076 O O . PRO B 1 107 ? -11.828 -33.812 -0.436 1 66.88 107 PRO B O 1
ATOM 3079 N N . ALA B 1 108 ? -12.68 -31.891 -0.955 1 67.75 108 ALA B N 1
ATOM 3080 C CA . ALA B 1 108 ? -12.562 -32.188 -2.379 1 67.75 108 ALA B CA 1
ATOM 3081 C C . ALA B 1 108 ? -11.102 -32.312 -2.797 1 67.75 108 ALA B C 1
ATOM 3083 O O . ALA B 1 108 ? -10.758 -33.219 -3.58 1 67.75 108 ALA B O 1
ATOM 3084 N N . VAL B 1 109 ? -10.32 -31.5 -2.27 1 67.19 109 VAL B N 1
ATOM 3085 C CA . VAL B 1 109 ? -8.883 -31.547 -2.541 1 67.19 109 VAL B CA 1
ATOM 3086 C C . VAL B 1 109 ? -8.297 -32.844 -1.974 1 67.19 109 VAL B C 1
ATOM 3088 O O . VAL B 1 109 ? -7.527 -33.531 -2.648 1 67.19 109 VAL B O 1
ATOM 3091 N N . ASN B 1 110 ? -8.711 -33.094 -0.809 1 65.38 110 ASN B N 1
ATOM 3092 C CA . ASN B 1 110 ? -8.211 -34.281 -0.147 1 65.38 110 ASN B CA 1
ATOM 3093 C C . ASN B 1 110 ? -8.633 -35.531 -0.885 1 65.38 110 ASN B C 1
ATOM 3095 O O . ASN B 1 110 ? -7.852 -36.5 -1.002 1 65.38 110 ASN B O 1
ATOM 3099 N N . GLU B 1 111 ? -9.836 -35.625 -1.345 1 65.81 111 GLU B N 1
ATOM 3100 C CA . GLU B 1 111 ? -10.336 -36.75 -2.102 1 65.81 111 GLU B CA 1
ATOM 3101 C C . GLU B 1 111 ? -9.555 -36.938 -3.4 1 65.81 111 GLU B C 1
ATOM 3103 O O . GLU B 1 111 ? -9.242 -38.062 -3.783 1 65.81 111 GLU B O 1
ATOM 3108 N N . GLN B 1 112 ? -9.281 -35.906 -4.055 1 66 112 GLN B N 1
ATOM 3109 C CA . GLN B 1 112 ? -8.531 -35.969 -5.305 1 66 112 GLN B CA 1
ATOM 3110 C C . GLN B 1 112 ? -7.102 -36.438 -5.062 1 66 112 GLN B C 1
ATOM 3112 O O . GLN B 1 112 ? -6.555 -37.219 -5.855 1 66 112 GLN B O 1
ATOM 3117 N N . GLU B 1 113 ? -6.512 -35.969 -4.066 1 64.5 113 GLU B N 1
ATOM 3118 C CA . GLU B 1 113 ? -5.152 -36.375 -3.732 1 64.5 113 GLU B CA 1
ATOM 3119 C C . GLU B 1 113 ? -5.094 -37.875 -3.395 1 64.5 113 GLU B C 1
ATOM 3121 O O . GLU B 1 113 ? -4.109 -38.531 -3.709 1 64.5 113 GLU B O 1
ATOM 3126 N N . SER B 1 114 ? -6.203 -38.312 -2.797 1 64.62 114 SER B N 1
ATOM 3127 C CA . SER B 1 114 ? -6.262 -39.719 -2.439 1 64.62 114 SER B CA 1
ATOM 3128 C C . SER B 1 114 ? -6.438 -40.594 -3.676 1 64.62 114 SER B C 1
ATOM 3130 O O . SER B 1 114 ? -6.004 -41.75 -3.693 1 64.62 114 SER B O 1
ATOM 3132 N N . GLN B 1 115 ? -7.184 -40.125 -4.688 1 58 115 GLN B N 1
ATOM 3133 C CA . GLN B 1 115 ? -7.445 -40.875 -5.902 1 58 115 GLN B CA 1
ATOM 3134 C C . GLN B 1 115 ? -6.258 -40.812 -6.859 1 58 115 GLN B C 1
ATOM 3136 O O . GLN B 1 115 ? -6.133 -41.656 -7.758 1 58 115 GLN B O 1
ATOM 3141 N N . ARG B 1 116 ? -5.684 -39.75 -6.824 1 56.59 116 ARG B N 1
ATOM 3142 C CA . ARG B 1 116 ? -4.551 -39.594 -7.73 1 56.59 116 ARG B CA 1
ATOM 3143 C C . ARG B 1 116 ? -3.502 -40.688 -7.469 1 56.59 116 ARG B C 1
ATOM 3145 O O . ARG B 1 116 ? -3.246 -41.031 -6.316 1 56.59 116 ARG B O 1
ATOM 3152 N N . GLN B 1 117 ? -3.379 -41.531 -8.562 1 47.72 117 GLN B N 1
ATOM 3153 C CA . GLN B 1 117 ? -2.379 -42.594 -8.578 1 47.72 117 GLN B CA 1
ATOM 3154 C C . GLN B 1 117 ? -1.037 -42.094 -8.047 1 47.72 117 GLN B C 1
ATOM 3156 O O . GLN B 1 117 ? -0.699 -40.906 -8.211 1 47.72 117 GLN B O 1
ATOM 3161 N N . PRO B 1 118 ? -0.33 -43 -7.457 1 42.72 118 PRO B N 1
ATOM 3162 C CA . PRO B 1 118 ? 1.093 -42.875 -7.129 1 42.72 118 PRO B CA 1
ATOM 3163 C C . PRO B 1 118 ? 1.948 -42.531 -8.344 1 42.72 118 PRO B C 1
ATOM 3165 O O . PRO B 1 118 ? 1.876 -43.219 -9.375 1 42.72 118 PRO B O 1
ATOM 3168 N N . GLY B 1 119 ? 2.51 -41.219 -8.555 1 41.09 119 GLY B N 1
ATOM 3169 C CA . GLY B 1 119 ? 3.387 -40.75 -9.625 1 41.09 119 GLY B CA 1
ATOM 3170 C C . GLY B 1 119 ? 2.908 -39.469 -10.289 1 41.09 119 GLY B C 1
ATOM 3171 O O . GLY B 1 119 ? 3.59 -38.938 -11.156 1 41.09 119 GLY B O 1
ATOM 3172 N N . ALA B 1 120 ? 1.665 -39.438 -10.641 1 42.5 120 ALA B N 1
ATOM 3173 C CA . ALA B 1 120 ? 1.22 -38.219 -11.305 1 42.5 120 ALA B CA 1
ATOM 3174 C C . ALA B 1 120 ? 1.497 -37 -10.438 1 42.5 120 ALA B C 1
ATOM 3176 O O . ALA B 1 120 ? 0.685 -36.656 -9.586 1 42.5 120 ALA B O 1
ATOM 3177 N N . THR B 1 121 ? 2.643 -36.906 -9.797 1 42.38 121 THR B N 1
ATOM 3178 C CA . THR B 1 121 ? 3.246 -36.094 -8.734 1 42.38 121 THR B CA 1
ATOM 3179 C C . THR B 1 121 ? 3.09 -34.625 -9.023 1 42.38 121 THR B C 1
ATOM 3181 O O . THR B 1 121 ? 3.221 -33.781 -8.125 1 42.38 121 THR B O 1
ATOM 3184 N N . PRO B 1 122 ? 3.75 -34.094 -10.211 1 47.16 122 PRO B N 1
ATOM 3185 C CA . PRO B 1 122 ? 4.418 -32.812 -10.266 1 47.16 122 PRO B CA 1
ATOM 3186 C C . PRO B 1 122 ? 3.469 -31.641 -9.977 1 47.16 122 PRO B C 1
ATOM 3188 O O . PRO B 1 122 ? 3.898 -30.484 -9.938 1 47.16 122 PRO B O 1
ATOM 3191 N N . LYS B 1 123 ? 2.137 -31.734 -10.328 1 55.31 123 LYS B N 1
ATOM 3192 C CA . LYS B 1 123 ? 1.402 -30.469 -10.367 1 55.31 123 LYS B CA 1
ATOM 3193 C C . LYS B 1 123 ? 1.44 -29.766 -9.016 1 55.31 123 LYS B C 1
ATOM 3195 O O . LYS B 1 123 ? 0.798 -28.734 -8.836 1 55.31 123 LYS B O 1
ATOM 3200 N N . ASN B 1 124 ? 1.693 -30.453 -7.922 1 67.31 124 ASN B N 1
ATOM 3201 C CA . ASN B 1 124 ? 1.419 -30 -6.566 1 67.31 124 ASN B CA 1
ATOM 3202 C C . ASN B 1 124 ? 2.4 -28.906 -6.133 1 67.31 124 ASN B C 1
ATOM 3204 O O . ASN B 1 124 ? 2.031 -27.984 -5.406 1 67.31 124 ASN B O 1
ATOM 3208 N N . LYS B 1 125 ? 3.547 -28.906 -6.863 1 76.56 125 LYS B N 1
ATOM 3209 C CA . LYS B 1 125 ? 4.531 -27.938 -6.395 1 76.56 125 LYS B CA 1
ATOM 3210 C C . LYS B 1 125 ? 4.191 -26.531 -6.883 1 76.56 125 LYS B C 1
ATOM 3212 O O . LYS B 1 125 ? 4.371 -25.562 -6.152 1 76.56 125 LYS B O 1
ATOM 3217 N N . GLU B 1 126 ? 3.684 -26.531 -8.102 1 79.31 126 GLU B N 1
ATOM 3218 C CA . GLU B 1 126 ? 3.334 -25.234 -8.68 1 79.31 126 GLU B CA 1
ATOM 3219 C C . GLU B 1 126 ? 2.141 -24.609 -7.961 1 79.31 126 GLU B C 1
ATOM 3221 O O . GLU B 1 126 ? 2.105 -23.406 -7.742 1 79.31 126 GLU B O 1
ATOM 3226 N N . VAL B 1 127 ? 1.267 -25.469 -7.609 1 82.62 127 VAL B N 1
ATOM 3227 C CA . VAL B 1 127 ? 0.072 -25.016 -6.906 1 82.62 127 VAL B CA 1
ATOM 3228 C C . VAL B 1 127 ? 0.448 -24.531 -5.508 1 82.62 127 VAL B C 1
ATOM 3230 O O . VAL B 1 127 ? -0.071 -23.516 -5.031 1 82.62 127 VAL B O 1
ATOM 3233 N N . LYS B 1 128 ? 1.315 -25.219 -4.938 1 86.12 128 LYS B N 1
ATOM 3234 C CA . LYS B 1 128 ? 1.787 -24.828 -3.609 1 86.12 128 LYS B CA 1
ATOM 3235 C C . LYS B 1 128 ? 2.535 -23.5 -3.662 1 86.12 128 LYS B C 1
ATOM 3237 O O . LYS B 1 128 ? 2.428 -22.688 -2.744 1 86.12 128 LYS B O 1
ATOM 3242 N N . LYS B 1 129 ? 3.26 -23.312 -4.738 1 88.94 129 LYS B N 1
ATOM 3243 C CA . LYS B 1 129 ? 3.988 -22.062 -4.914 1 88.94 129 LYS B CA 1
ATOM 3244 C C . LYS B 1 129 ? 3.029 -20.891 -5.078 1 88.94 129 LYS B C 1
ATOM 3246 O O . LYS B 1 129 ? 3.238 -19.828 -4.492 1 88.94 129 LYS B O 1
ATOM 3251 N N . LEU B 1 130 ? 2.014 -21.156 -5.852 1 92.75 130 LEU B N 1
ATOM 3252 C CA . LEU B 1 130 ? 1.016 -20.109 -6.043 1 92.75 130 LEU B CA 1
ATOM 3253 C C . LEU B 1 130 ? 0.343 -19.75 -4.723 1 92.75 130 LEU B C 1
ATOM 3255 O O . LEU B 1 130 ? 0.148 -18.578 -4.422 1 92.75 130 LEU B O 1
ATOM 3259 N N . ASP B 1 131 ? -0.02 -20.734 -3.926 1 92.06 131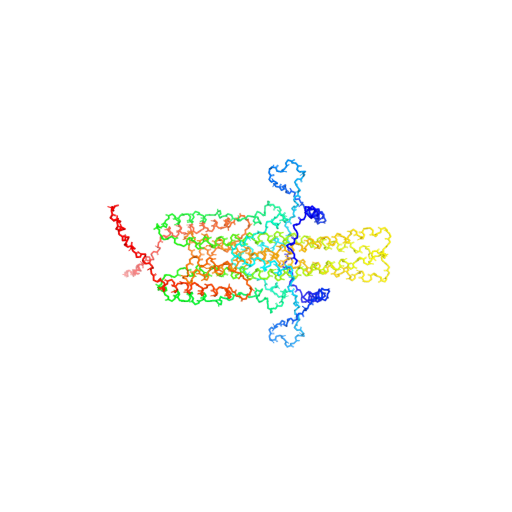 ASP B N 1
ATOM 3260 C CA . ASP B 1 131 ? -0.624 -20.5 -2.617 1 92.06 131 ASP B CA 1
ATOM 3261 C C . ASP B 1 131 ? 0.337 -19.75 -1.698 1 92.06 131 ASP B C 1
ATOM 3263 O O . ASP B 1 131 ? -0.075 -18.844 -0.957 1 92.06 131 ASP B O 1
ATOM 3267 N N . SER B 1 132 ? 1.572 -20.156 -1.764 1 93.62 132 SER B N 1
ATOM 3268 C CA . SER B 1 132 ? 2.586 -19.516 -0.932 1 93.62 132 SER B CA 1
ATOM 3269 C C . SER B 1 132 ? 2.752 -18.047 -1.296 1 93.62 132 SER B C 1
ATOM 3271 O O . SER B 1 132 ? 2.816 -17.188 -0.414 1 93.62 132 SER B O 1
ATOM 3273 N N . PHE B 1 133 ? 2.828 -17.75 -2.572 1 95.94 133 PHE B N 1
ATOM 3274 C CA . PHE B 1 133 ? 2.924 -16.359 -3.016 1 95.94 133 PHE B CA 1
ATOM 3275 C C . PHE B 1 133 ? 1.669 -15.586 -2.637 1 95.94 133 PHE B C 1
ATOM 3277 O O . PHE B 1 133 ? 1.752 -14.43 -2.207 1 95.94 133 PHE B O 1
ATOM 3284 N N . GLY B 1 134 ? 0.507 -16.234 -2.85 1 96.25 134 GLY B N 1
ATOM 3285 C CA . GLY B 1 134 ? -0.729 -15.586 -2.428 1 96.25 134 GLY B CA 1
ATOM 3286 C C . GLY B 1 134 ? -0.743 -15.234 -0.954 1 96.25 134 GLY B C 1
ATOM 3287 O O . GLY B 1 134 ? -1.194 -14.148 -0.577 1 96.25 134 GLY B O 1
ATOM 3288 N N . SER B 1 135 ? -0.264 -16.125 -0.163 1 94.62 135 SER B N 1
ATOM 3289 C CA . SER B 1 135 ? -0.196 -15.891 1.276 1 94.62 135 SER B CA 1
ATOM 3290 C C . SER B 1 135 ? 0.75 -14.742 1.609 1 94.62 135 SER B C 1
ATOM 3292 O O . SER B 1 135 ? 0.452 -13.914 2.473 1 94.62 135 SER B O 1
ATOM 3294 N N . LYS B 1 136 ? 1.888 -14.711 0.949 1 95.38 136 LYS B N 1
ATOM 3295 C CA . LYS B 1 136 ? 2.867 -13.648 1.17 1 95.38 136 LYS B CA 1
ATOM 3296 C C . LYS B 1 136 ? 2.287 -12.281 0.812 1 95.38 136 LYS B C 1
ATOM 3298 O O . LYS B 1 136 ? 2.406 -11.336 1.586 1 95.38 136 LYS B O 1
ATOM 3303 N N . VAL B 1 137 ? 1.662 -12.227 -0.358 1 97.44 137 VAL B N 1
ATOM 3304 C CA . VAL B 1 137 ? 1.069 -10.977 -0.825 1 97.44 137 VAL B CA 1
ATOM 3305 C C . VAL B 1 137 ? -0.085 -10.578 0.092 1 97.44 137 VAL B C 1
ATOM 3307 O O . VAL B 1 137 ? -0.275 -9.391 0.382 1 97.44 137 VAL B O 1
ATOM 3310 N N . TYR B 1 138 ? -0.82 -11.57 0.572 1 96.56 138 TYR B N 1
ATOM 3311 C CA . TYR B 1 138 ? -1.916 -11.312 1.501 1 96.56 138 TYR B CA 1
ATOM 3312 C C . TYR B 1 138 ? -1.407 -10.656 2.779 1 96.56 138 TYR B C 1
ATOM 3314 O O . TYR B 1 1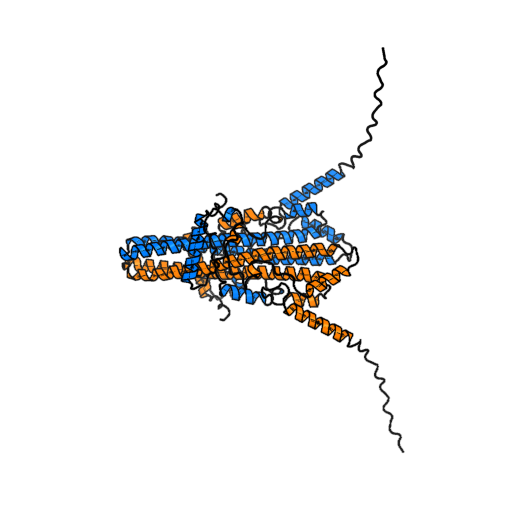38 ? -1.954 -9.648 3.227 1 96.56 138 TYR B O 1
ATOM 3322 N N . LEU B 1 139 ? -0.391 -11.18 3.297 1 95.94 139 LEU B N 1
ATOM 3323 C CA . LEU B 1 139 ? 0.152 -10.664 4.551 1 95.94 139 LEU B CA 1
ATOM 3324 C C . LEU B 1 139 ? 0.685 -9.25 4.371 1 95.94 139 LEU B C 1
ATOM 3326 O O . LEU B 1 139 ? 0.436 -8.375 5.211 1 95.94 139 LEU B O 1
ATOM 3330 N N . SER B 1 140 ? 1.372 -9.016 3.32 1 96.62 140 SER B N 1
ATOM 3331 C CA . SER B 1 140 ? 1.908 -7.684 3.074 1 96.62 140 SER B CA 1
ATOM 3332 C C . SER B 1 140 ? 0.789 -6.664 2.904 1 96.62 140 SER B C 1
ATOM 3334 O O . SER B 1 140 ? 0.867 -5.555 3.438 1 96.62 140 SER B O 1
ATOM 3336 N N . SER B 1 141 ? -0.236 -7.051 2.148 1 96.62 141 SER B N 1
ATOM 3337 C CA . SER B 1 141 ? -1.345 -6.133 1.912 1 96.62 141 SER B CA 1
ATOM 3338 C C . SER B 1 141 ? -2.146 -5.895 3.188 1 96.62 141 SER B C 1
ATOM 3340 O O . SER B 1 141 ? -2.672 -4.801 3.402 1 96.62 141 SER B O 1
ATOM 3342 N N . SER B 1 142 ? -2.242 -6.93 4.039 1 95.62 142 SER B N 1
ATOM 3343 C CA . SER B 1 142 ? -2.947 -6.766 5.305 1 95.62 142 SER B CA 1
ATOM 3344 C C . SER B 1 142 ? -2.244 -5.754 6.203 1 95.62 142 SER B C 1
ATOM 3346 O O . SER B 1 142 ? -2.893 -4.91 6.828 1 95.62 142 SER B O 1
ATOM 3348 N N . LEU B 1 143 ? -0.96 -5.855 6.254 1 96.88 143 LEU B N 1
ATOM 3349 C CA . LEU B 1 143 ? -0.215 -4.871 7.035 1 96.88 143 LEU B CA 1
ATOM 3350 C C . LEU B 1 143 ? -0.368 -3.477 6.438 1 96.88 143 LEU B C 1
ATOM 3352 O O . LEU B 1 143 ? -0.53 -2.498 7.172 1 96.88 143 LEU B O 1
ATOM 3356 N N . GLN B 1 144 ? -0.31 -3.414 5.121 1 97.75 144 GLN B N 1
ATOM 3357 C CA . GLN B 1 144 ? -0.488 -2.125 4.461 1 97.75 144 GLN B CA 1
ATOM 3358 C C . GLN B 1 144 ? -1.814 -1.483 4.855 1 97.75 144 GLN B C 1
ATOM 3360 O O . GLN B 1 144 ? -1.875 -0.279 5.113 1 97.75 144 GLN B O 1
ATOM 3365 N N . LEU B 1 145 ? -2.832 -2.275 4.918 1 97.56 145 LEU B N 1
ATOM 3366 C CA . LEU B 1 145 ? -4.152 -1.767 5.266 1 97.56 145 LEU B CA 1
ATOM 3367 C C . LEU B 1 145 ? -4.188 -1.281 6.711 1 97.56 145 LEU B C 1
ATOM 3369 O O . LEU B 1 145 ? -4.84 -0.281 7.016 1 97.56 145 LEU B O 1
ATOM 3373 N N . ARG B 1 146 ? -3.486 -1.931 7.562 1 97.12 146 ARG B N 1
ATOM 3374 C CA . ARG B 1 146 ? -3.42 -1.472 8.945 1 97.12 146 ARG B CA 1
ATOM 3375 C C . ARG B 1 146 ? -2.658 -0.154 9.047 1 97.12 146 ARG B C 1
ATOM 3377 O O . ARG B 1 146 ? -3.076 0.755 9.766 1 97.12 146 ARG B O 1
ATOM 3384 N N . VAL B 1 147 ? -1.581 -0.067 8.352 1 97.75 147 VAL B N 1
ATOM 3385 C CA . VAL B 1 147 ? -0.769 1.145 8.391 1 97.75 147 VAL B CA 1
ATOM 3386 C C . VAL B 1 147 ? -1.57 2.324 7.848 1 97.75 147 VAL B C 1
ATOM 3388 O O . VAL B 1 147 ? -1.613 3.393 8.461 1 97.75 147 VAL B O 1
ATOM 3391 N N . VAL B 1 148 ? -2.215 2.113 6.691 1 97.81 148 VAL B N 1
ATOM 3392 C CA . VAL B 1 148 ? -2.924 3.225 6.066 1 97.81 148 VAL B CA 1
ATOM 3393 C C . VAL B 1 148 ? -4.145 3.596 6.906 1 97.81 148 VAL B C 1
ATOM 3395 O O . VAL B 1 148 ? -4.566 4.754 6.918 1 97.81 148 VAL B O 1
ATOM 3398 N N . ASN B 1 149 ? -4.707 2.635 7.641 1 97.25 149 ASN B N 1
ATOM 3399 C CA . ASN B 1 149 ? -5.766 2.961 8.594 1 97.25 149 ASN B CA 1
ATOM 3400 C C . ASN B 1 149 ? -5.297 3.99 9.617 1 97.25 149 ASN B C 1
ATOM 3402 O O . ASN B 1 149 ? -5.98 4.988 9.859 1 97.25 149 ASN B O 1
ATOM 3406 N N . HIS B 1 150 ? -4.168 3.738 10.172 1 97.19 150 HIS B N 1
ATOM 3407 C CA . HIS B 1 150 ? -3.598 4.68 11.133 1 97.19 150 HIS B CA 1
ATOM 3408 C C . HIS B 1 150 ? -3.293 6.02 10.469 1 97.19 150 HIS B C 1
ATOM 3410 O O . HIS B 1 150 ? -3.523 7.078 11.062 1 97.19 150 HIS B O 1
ATOM 3416 N N . GLN B 1 151 ? -2.805 5.941 9.242 1 96.94 151 GLN B N 1
ATOM 3417 C CA . GLN B 1 151 ? -2.504 7.168 8.516 1 96.94 151 GLN B CA 1
ATOM 3418 C C . GLN B 1 151 ? -3.76 8.016 8.312 1 96.94 151 GLN B C 1
ATOM 3420 O O . GLN B 1 151 ? -3.719 9.234 8.445 1 96.94 151 GLN B O 1
ATOM 3425 N N . ALA B 1 152 ? -4.812 7.359 7.941 1 97.06 152 ALA B N 1
ATOM 3426 C CA . ALA B 1 152 ? -6.074 8.07 7.73 1 97.06 152 ALA B CA 1
ATOM 3427 C C . ALA B 1 152 ? -6.555 8.727 9.023 1 97.06 152 ALA B C 1
ATOM 3429 O O . ALA B 1 152 ? -6.961 9.891 9.016 1 97.06 152 ALA B O 1
ATOM 3430 N N . LEU B 1 153 ? -6.449 8.039 10.094 1 97.62 153 LEU B N 1
ATOM 3431 C CA . LEU B 1 153 ? -6.914 8.578 11.367 1 97.62 153 LEU B CA 1
ATOM 3432 C C . LEU B 1 153 ? -5.996 9.695 11.859 1 97.62 153 LEU B C 1
ATOM 3434 O O . LEU B 1 153 ? -6.461 10.68 12.43 1 97.62 153 LEU B O 1
ATOM 3438 N N . LEU B 1 154 ? -4.688 9.523 11.633 1 97.38 154 LEU B N 1
ATOM 3439 C CA . LEU B 1 154 ? -3.754 10.602 11.922 1 97.38 154 LEU B CA 1
ATOM 3440 C C . LEU B 1 154 ? -4.086 11.844 11.094 1 97.38 154 LEU B C 1
ATOM 3442 O O . LEU B 1 154 ? -3.986 12.969 11.586 1 97.38 154 LEU B O 1
ATOM 3446 N N . GLY B 1 155 ? -4.441 11.594 9.852 1 97.12 155 GLY B N 1
ATOM 3447 C CA . GLY B 1 155 ? -4.84 12.703 9 1 97.12 155 GLY B CA 1
ATOM 3448 C C . GLY B 1 155 ? -6.082 13.422 9.5 1 97.12 155 GLY B C 1
ATOM 3449 O O . GLY B 1 155 ? -6.133 14.656 9.5 1 97.12 155 GLY B O 1
ATOM 3450 N N . CYS B 1 156 ? -7.066 12.672 9.914 1 97.25 156 CYS B N 1
ATOM 3451 C CA . CYS B 1 156 ? -8.266 13.266 10.484 1 97.25 156 CYS B CA 1
ATOM 3452 C C . CYS B 1 156 ? -7.934 14.109 11.711 1 97.25 156 CYS B C 1
ATOM 3454 O O . CYS B 1 156 ? -8.422 15.234 11.852 1 97.25 156 CYS B O 1
ATOM 3456 N N . TYR B 1 157 ? -7.109 13.594 12.492 1 98.31 157 TYR B N 1
ATOM 3457 C CA . TYR B 1 157 ? -6.691 14.32 13.688 1 98.31 157 TYR B CA 1
ATOM 3458 C C . TYR B 1 157 ? -5.914 15.578 13.32 1 98.31 157 TYR B C 1
ATOM 3460 O O . TYR B 1 157 ? -6.121 16.641 13.914 1 98.31 157 TYR B O 1
ATOM 3468 N N . ASP B 1 158 ? -5.02 15.406 12.414 1 98 158 ASP B N 1
ATOM 3469 C CA . ASP B 1 158 ? -4.27 16.562 11.938 1 98 158 ASP B CA 1
ATOM 3470 C C . ASP B 1 158 ? -5.207 17.672 11.461 1 98 158 ASP B C 1
ATOM 3472 O O . ASP B 1 158 ? -4.988 18.844 11.742 1 98 158 ASP B O 1
ATOM 3476 N N . PHE B 1 159 ? -6.199 17.281 10.727 1 97.88 159 PHE B N 1
ATOM 3477 C CA . PHE B 1 159 ? -7.184 18.25 10.242 1 97.88 159 PHE B CA 1
ATOM 3478 C C . PHE B 1 159 ? -7.848 18.969 11.406 1 97.88 159 PHE B C 1
ATOM 3480 O O . PHE B 1 159 ? -8.016 20.188 11.367 1 97.88 159 PHE B O 1
ATOM 3487 N N . ASN B 1 160 ? -8.211 18.25 12.422 1 98 160 ASN B N 1
ATOM 3488 C CA . ASN B 1 160 ? -8.836 18.844 13.602 1 98 160 ASN B CA 1
ATOM 3489 C C . ASN B 1 160 ? -7.879 19.781 14.328 1 98 160 ASN B C 1
ATOM 3491 O O . ASN B 1 160 ? -8.297 20.797 14.883 1 98 160 ASN B O 1
ATOM 3495 N N . VAL B 1 161 ? -6.633 19.391 14.367 1 97.88 161 VAL B N 1
ATOM 3496 C CA . VAL B 1 161 ? -5.641 20.25 15.008 1 97.88 161 VAL B CA 1
ATOM 3497 C C . VAL B 1 161 ? -5.527 21.562 14.25 1 97.88 161 VAL B C 1
ATOM 3499 O O . VAL B 1 161 ? -5.5 22.641 14.859 1 97.88 161 VAL B O 1
ATOM 3502 N N . TRP B 1 162 ? -5.527 21.547 12.961 1 97.38 162 TRP B N 1
ATOM 3503 C CA . TRP B 1 162 ? -5.535 22.766 12.164 1 97.38 162 TRP B CA 1
ATOM 3504 C C . TRP B 1 162 ? -6.781 23.594 12.445 1 97.38 162 TRP B C 1
ATOM 3506 O O . TRP B 1 162 ? -6.699 24.812 12.57 1 97.38 162 TRP B O 1
ATOM 3516 N N . GLN B 1 163 ? -7.895 22.906 12.539 1 96.25 163 GLN B N 1
ATOM 3517 C CA . GLN B 1 163 ? -9.148 23.609 12.805 1 96.25 163 GLN B CA 1
ATOM 3518 C C . GLN B 1 163 ? -9.094 24.344 14.148 1 96.25 163 GLN B C 1
ATOM 3520 O O . GLN B 1 163 ? -9.664 25.422 14.297 1 96.25 163 GLN B O 1
ATOM 3525 N N . SER B 1 164 ? -8.391 23.812 15.07 1 96.12 164 SER B N 1
ATOM 3526 C CA . SER B 1 164 ? -8.312 24.391 16.406 1 96.12 164 SER B CA 1
ATOM 3527 C C . SER B 1 164 ? -7.488 25.672 16.406 1 96.12 164 SER B C 1
ATOM 3529 O O . SER B 1 164 ? -7.578 26.484 17.328 1 96.12 164 SER B O 1
ATOM 3531 N N . MET B 1 165 ? -6.723 25.906 15.383 1 95.81 165 MET B N 1
ATOM 3532 C CA . MET B 1 165 ? -5.914 27.125 15.273 1 95.81 165 MET B CA 1
ATOM 3533 C C . MET B 1 165 ? -6.781 28.328 14.938 1 95.81 165 MET B C 1
ATOM 3535 O O . MET B 1 165 ? -6.375 29.469 15.156 1 95.81 165 MET B O 1
ATOM 3539 N N . ALA B 1 166 ? -7.953 28.062 14.422 1 94.31 166 ALA B N 1
ATOM 3540 C CA . ALA B 1 166 ? -8.828 29.125 13.938 1 94.31 166 ALA B CA 1
ATOM 3541 C C . ALA B 1 166 ? -9.211 30.078 15.062 1 94.31 166 ALA B C 1
ATOM 3543 O O . ALA B 1 166 ? -9.453 31.266 14.828 1 94.31 166 ALA B O 1
ATOM 3544 N N . LYS B 1 167 ? -9.18 29.641 16.281 1 94.19 167 LYS B N 1
ATOM 3545 C CA . LYS B 1 167 ? -9.617 30.453 17.406 1 94.19 167 LYS B CA 1
ATOM 3546 C C . LYS B 1 167 ? -8.641 31.594 17.688 1 94.19 167 LYS B C 1
ATOM 3548 O O . LYS B 1 167 ? -8.992 32.562 18.359 1 94.19 167 LYS B O 1
ATOM 3553 N N . PHE B 1 168 ? -7.453 31.484 17.156 1 94.5 168 PHE B N 1
ATOM 3554 C CA . PHE B 1 168 ? -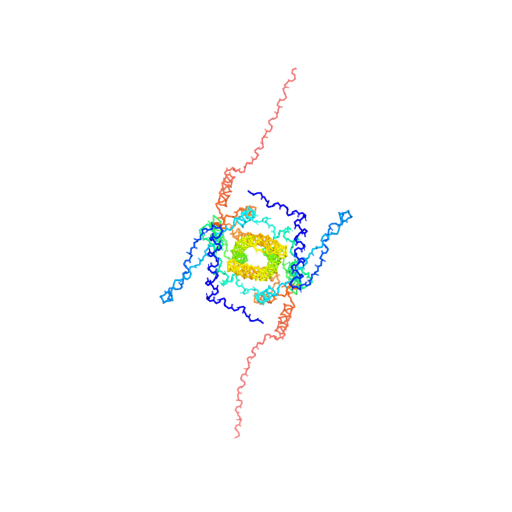6.438 32.5 17.469 1 94.5 168 PHE B CA 1
ATOM 3555 C C . PHE B 1 168 ? -6.496 33.656 16.484 1 94.5 168 PHE B C 1
ATOM 3557 O O . PHE B 1 168 ? -5.816 34.656 16.656 1 94.5 168 PHE B O 1
ATOM 3564 N N . VAL B 1 169 ? -7.289 33.562 15.438 1 91.31 169 VAL B N 1
ATOM 3565 C CA . VAL B 1 169 ? -7.344 34.562 14.375 1 91.31 169 VAL B CA 1
ATOM 3566 C C . VAL B 1 169 ? -7.688 35.906 14.961 1 91.31 169 VAL B C 1
ATOM 3568 O O . VAL B 1 169 ? -7.043 36.906 14.648 1 91.31 169 VAL B O 1
ATOM 3571 N N . ASP B 1 170 ? -8.586 36 15.852 1 88.62 170 ASP B N 1
ATOM 3572 C CA . ASP B 1 170 ? -9.078 37.25 16.391 1 88.62 170 ASP B CA 1
ATOM 3573 C C . ASP B 1 170 ? -8.109 37.812 17.422 1 88.62 170 ASP B C 1
ATOM 3575 O O . ASP B 1 170 ? -8.195 39 17.781 1 88.62 170 ASP B O 1
ATOM 3579 N N . SER B 1 171 ? -7.27 37 17.906 1 88.56 171 SER B N 1
ATOM 3580 C CA . SER B 1 171 ? -6.293 37.438 18.906 1 88.56 171 SER B CA 1
ATOM 3581 C C . SER B 1 171 ? -5.098 38.125 18.234 1 88.56 171 SER B C 1
ATOM 3583 O O . SER B 1 171 ? -4.27 38.719 18.906 1 88.56 171 SER B O 1
ATOM 3585 N N . LEU B 1 172 ? -5.023 38 16.969 1 90.12 172 LEU B N 1
ATOM 3586 C CA . LEU B 1 172 ? -3.896 38.562 16.219 1 90.12 172 LEU B CA 1
ATOM 3587 C C . LEU B 1 172 ? -4.203 39.969 15.766 1 90.12 172 LEU B C 1
ATOM 3589 O O . LEU B 1 172 ? -5.363 40.312 15.523 1 90.12 172 LEU B O 1
ATOM 3593 N N . PRO B 1 173 ? -3.123 40.781 15.672 1 86.25 173 PRO B N 1
ATOM 3594 C CA . PRO B 1 173 ? -3.314 42.094 15.055 1 86.25 173 PRO B CA 1
ATOM 3595 C C . PRO B 1 173 ? -3.773 42 13.602 1 86.25 173 PRO B C 1
ATOM 3597 O O . PRO B 1 173 ? -3.697 40.938 12.992 1 86.25 173 PRO B O 1
ATOM 3600 N N . GLU B 1 174 ? -4.238 43.094 13.062 1 83.5 174 GLU B N 1
ATOM 3601 C CA . GLU B 1 174 ? -4.875 43.125 11.75 1 83.5 174 GLU B CA 1
ATOM 3602 C C . GLU B 1 174 ? -3.898 42.719 10.656 1 83.5 174 GLU B C 1
ATOM 3604 O O . GLU B 1 174 ? -4.258 41.938 9.742 1 83.5 174 GLU B O 1
ATOM 3609 N N . ASP B 1 175 ? -2.637 43.094 10.711 1 83.5 175 ASP B N 1
ATOM 3610 C CA . ASP B 1 175 ? -1.686 42.844 9.625 1 83.5 175 ASP B CA 1
ATOM 3611 C C . ASP B 1 175 ? -1.348 41.375 9.492 1 83.5 175 ASP B C 1
ATOM 3613 O O . ASP B 1 175 ? -1.502 40.781 8.414 1 83.5 175 ASP B O 1
ATOM 3617 N N . PRO B 1 176 ? -1.068 40.75 10.57 1 89.88 176 PRO B N 1
ATOM 3618 C CA . PRO B 1 176 ? -0.699 39.312 10.445 1 89.88 176 PRO B CA 1
ATOM 3619 C C . PRO B 1 176 ? -1.911 38.406 10.273 1 89.88 176 PRO B C 1
ATOM 3621 O O . PRO B 1 176 ? -1.762 37.25 9.906 1 89.88 176 PRO B O 1
ATOM 3624 N N . ARG B 1 177 ? -3.104 38.906 10.406 1 91.5 177 ARG B N 1
ATOM 3625 C CA . ARG B 1 177 ? -4.32 38.094 10.383 1 91.5 177 ARG B CA 1
ATOM 3626 C C . ARG B 1 177 ? -4.535 37.438 9.016 1 91.5 177 ARG B C 1
ATOM 3628 O O . ARG B 1 177 ? -4.902 36.281 8.922 1 91.5 177 ARG B O 1
ATOM 3635 N N . LYS B 1 178 ? -4.344 38.188 8.008 1 91.94 178 LYS B N 1
ATOM 3636 C CA . LYS B 1 178 ? -4.547 37.688 6.652 1 91.94 178 LYS B CA 1
ATOM 3637 C C . LYS B 1 178 ? -3.572 36.531 6.344 1 91.94 178 LYS B C 1
ATOM 3639 O O . LYS B 1 178 ? -3.959 35.531 5.773 1 91.94 178 LYS B O 1
ATOM 3644 N N . GLU B 1 179 ? -2.346 36.781 6.668 1 95.06 179 GLU B N 1
ATOM 3645 C CA . GLU B 1 179 ? -1.345 35.75 6.445 1 95.06 179 GLU B CA 1
ATOM 3646 C C . GLU B 1 179 ? -1.65 34.5 7.266 1 95.06 179 GLU B C 1
ATOM 3648 O O . GLU B 1 179 ? -1.506 33.375 6.777 1 95.06 179 GLU B O 1
ATOM 3653 N N . PHE B 1 180 ? -2.074 34.781 8.5 1 96.25 180 PHE B N 1
ATOM 3654 C CA . PHE B 1 180 ? -2.443 33.688 9.391 1 96.25 180 PHE B CA 1
ATOM 3655 C C . PHE B 1 180 ? -3.566 32.844 8.781 1 96.25 180 PHE B C 1
ATOM 3657 O O . PHE B 1 180 ? -3.486 31.609 8.742 1 96.25 180 PHE B O 1
ATOM 3664 N N . GLN B 1 181 ? -4.527 33.469 8.258 1 95.56 181 GLN B N 1
ATOM 3665 C CA . GLN B 1 181 ? -5.672 32.781 7.652 1 95.56 181 GLN B CA 1
ATOM 3666 C C . GLN B 1 181 ? -5.254 32 6.402 1 95.56 181 GLN B C 1
ATOM 3668 O O . GLN B 1 181 ? -5.746 30.906 6.16 1 95.56 181 GLN B O 1
ATOM 3673 N N . ALA B 1 182 ? -4.41 32.531 5.652 1 95.44 182 ALA B N 1
ATOM 3674 C CA . ALA B 1 182 ? -3.93 31.875 4.445 1 95.44 182 ALA B CA 1
ATOM 3675 C C . ALA B 1 182 ? -3.172 30.594 4.785 1 95.44 182 ALA B C 1
ATOM 3677 O O . ALA B 1 182 ? -3.326 29.578 4.105 1 95.44 182 ALA B O 1
ATOM 3678 N N . ILE B 1 183 ? -2.338 30.656 5.816 1 97 183 ILE B N 1
ATOM 3679 C CA . ILE B 1 183 ? -1.571 29.5 6.234 1 97 183 ILE B CA 1
ATOM 3680 C C . ILE B 1 183 ? -2.516 28.422 6.781 1 97 183 ILE B C 1
ATOM 3682 O O . ILE B 1 183 ? -2.338 27.234 6.516 1 97 183 ILE B O 1
ATOM 3686 N N . LEU B 1 184 ? -3.49 28.891 7.527 1 97 184 LEU B N 1
ATOM 3687 C CA . LEU B 1 184 ? -4.496 27.969 8.055 1 97 184 LEU B CA 1
ATOM 3688 C C . LEU B 1 184 ? -5.199 27.234 6.922 1 97 184 LEU B C 1
ATOM 3690 O O . LEU B 1 184 ? -5.352 26 6.973 1 97 184 LEU B O 1
ATOM 3694 N N . GLU B 1 185 ? -5.602 27.891 5.926 1 95.69 185 GLU B N 1
ATOM 3695 C CA . GLU B 1 185 ? -6.285 27.281 4.785 1 95.69 185 GLU B CA 1
ATOM 3696 C C . GLU B 1 185 ? -5.359 26.344 4.02 1 95.69 185 GLU B C 1
ATOM 3698 O O . GLU B 1 185 ? -5.789 25.281 3.555 1 95.69 185 GLU B O 1
ATOM 3703 N N . GLU B 1 186 ? -4.141 26.766 3.91 1 97.12 186 GLU B N 1
ATOM 3704 C CA . GLU B 1 186 ? -3.156 25.922 3.242 1 97.12 186 GLU B CA 1
ATOM 3705 C C . GLU B 1 186 ? -2.953 24.609 3.996 1 97.12 186 GLU B C 1
ATOM 3707 O O . GLU B 1 186 ? -2.918 23.531 3.389 1 97.12 186 GLU B O 1
ATOM 3712 N N . GLY B 1 187 ? -2.791 24.719 5.324 1 97.56 187 GLY B N 1
ATOM 3713 C CA . GLY B 1 187 ? -2.623 23.531 6.129 1 97.56 187 GLY B CA 1
ATOM 3714 C C . GLY B 1 187 ? -3.785 22.562 6.012 1 97.56 187 GLY B C 1
ATOM 3715 O O . GLY B 1 187 ? -3.584 21.359 5.828 1 97.56 187 GLY B O 1
ATOM 3716 N N . GLN B 1 188 ? -4.969 23.078 6.043 1 96.75 188 GLN B N 1
ATOM 3717 C CA . GLN B 1 188 ? -6.16 22.234 5.891 1 96.75 188 GLN B CA 1
ATOM 3718 C C . GLN B 1 188 ? -6.211 21.609 4.5 1 96.75 188 GLN B C 1
ATOM 3720 O O . GLN B 1 188 ? -6.613 20.453 4.355 1 96.75 188 GLN B O 1
ATOM 3725 N N . GLY B 1 189 ? -5.84 22.391 3.504 1 96 189 GLY B N 1
ATOM 3726 C CA . GLY B 1 189 ? -5.816 21.875 2.141 1 96 189 GLY B CA 1
ATOM 3727 C C . GLY B 1 189 ? -4.836 20.734 1.948 1 96 189 GLY B C 1
ATOM 3728 O O . GLY B 1 189 ? -5.148 19.75 1.271 1 96 189 GLY B O 1
ATOM 3729 N N . VAL B 1 190 ? -3.666 20.859 2.523 1 97.56 190 VAL B N 1
ATOM 3730 C CA . VAL B 1 190 ? -2.641 19.828 2.42 1 97.56 190 VAL B CA 1
ATOM 3731 C C . VAL B 1 190 ? -3.137 18.547 3.07 1 97.56 190 VAL B C 1
ATOM 3733 O O . VAL B 1 190 ? -2.947 17.453 2.525 1 97.56 190 VAL B O 1
ATOM 3736 N N . VAL B 1 191 ? -3.781 18.688 4.207 1 97.69 191 VAL B N 1
ATOM 3737 C CA . VAL B 1 191 ? -4.27 17.516 4.934 1 97.69 191 VAL B CA 1
ATOM 3738 C C . VAL B 1 191 ? -5.379 16.844 4.137 1 97.69 191 VAL B C 1
ATOM 3740 O O . VAL B 1 191 ? -5.445 15.617 4.078 1 97.69 191 VAL B O 1
ATOM 3743 N N . ARG B 1 192 ? -6.234 17.594 3.512 1 96.19 192 ARG B N 1
ATOM 3744 C CA . ARG B 1 192 ? -7.289 17.016 2.682 1 96.19 192 ARG B CA 1
ATOM 3745 C C . ARG B 1 192 ? -6.699 16.219 1.525 1 96.19 192 ARG B C 1
ATOM 3747 O O . ARG B 1 192 ? -7.184 15.133 1.206 1 96.19 192 ARG B O 1
ATOM 3754 N N . ALA B 1 193 ? -5.695 16.734 0.939 1 95.88 193 ALA B N 1
ATOM 3755 C CA . ALA B 1 193 ? -5.023 16.031 -0.143 1 95.88 193 ALA B CA 1
ATOM 3756 C C . ALA B 1 193 ? -4.383 14.734 0.365 1 95.88 193 ALA B C 1
ATOM 3758 O O . ALA B 1 193 ? -4.43 13.703 -0.309 1 95.88 193 ALA B O 1
ATOM 3759 N N . ALA B 1 194 ? -3.785 14.828 1.549 1 96.19 194 ALA B N 1
ATOM 3760 C CA . ALA B 1 194 ? -3.15 13.648 2.135 1 96.19 194 ALA B CA 1
ATOM 3761 C C . ALA B 1 194 ? -4.188 12.578 2.471 1 96.19 194 ALA B C 1
ATOM 3763 O O . ALA B 1 194 ? -3.922 11.383 2.33 1 96.19 194 ALA B O 1
ATOM 3764 N N . LEU B 1 195 ? -5.332 12.992 2.93 1 96 195 LEU B N 1
ATOM 3765 C CA . LEU B 1 195 ? -6.414 12.062 3.234 1 96 195 LEU B CA 1
ATOM 3766 C C . LEU B 1 195 ? -6.926 11.391 1.963 1 96 195 LEU B C 1
ATOM 3768 O O . LEU B 1 195 ? -7.246 10.203 1.97 1 96 195 LEU B O 1
ATOM 3772 N N . GLN B 1 196 ? -6.992 12.141 0.925 1 95.06 196 GLN B N 1
ATOM 3773 C CA . GLN B 1 196 ? -7.355 11.547 -0.357 1 95.06 196 GLN B CA 1
ATOM 3774 C C . GLN B 1 196 ? -6.32 10.523 -0.803 1 95.06 196 GLN B C 1
ATOM 3776 O O . GLN B 1 196 ? -6.672 9.453 -1.314 1 95.06 196 GLN B O 1
ATOM 3781 N N . ALA B 1 197 ? -5.074 10.875 -0.654 1 96.06 197 ALA B N 1
ATOM 3782 C CA . ALA B 1 197 ? -4.016 9.93 -0.989 1 96.06 197 ALA B CA 1
ATOM 3783 C C . ALA B 1 197 ? -4.117 8.664 -0.139 1 96.06 197 ALA B C 1
ATOM 3785 O O . ALA B 1 197 ? -3.879 7.559 -0.627 1 96.06 197 ALA B O 1
ATOM 3786 N N . ALA B 1 198 ? -4.449 8.773 1.151 1 96.75 198 ALA B N 1
ATOM 3787 C CA . ALA B 1 198 ? -4.637 7.605 2.012 1 96.75 198 ALA B CA 1
ATOM 3788 C C . ALA B 1 198 ? -5.75 6.711 1.485 1 96.75 198 ALA B C 1
ATOM 3790 O O . ALA B 1 198 ? -5.641 5.48 1.529 1 96.75 198 ALA B O 1
ATOM 3791 N N . SER B 1 199 ? -6.789 7.316 1.014 1 96.69 199 SER B N 1
ATOM 3792 C CA . SER B 1 199 ? -7.879 6.559 0.405 1 96.69 199 SER B CA 1
ATOM 3793 C C . SER B 1 199 ? -7.395 5.781 -0.816 1 96.69 199 SER B C 1
ATOM 3795 O O . SER B 1 199 ? -7.766 4.621 -1.006 1 96.69 199 SER B O 1
ATOM 3797 N N . ASP B 1 200 ? -6.59 6.395 -1.589 1 96.62 200 ASP B N 1
ATOM 3798 C CA . ASP B 1 200 ? -6.094 5.746 -2.801 1 96.62 200 ASP B CA 1
ATOM 3799 C C . ASP B 1 200 ? -5.102 4.637 -2.467 1 96.62 200 ASP B C 1
ATOM 3801 O O . ASP B 1 200 ? -5.035 3.625 -3.17 1 96.62 200 ASP B O 1
ATOM 3805 N N . VAL B 1 201 ? -4.281 4.816 -1.439 1 97.31 201 VAL B N 1
ATOM 3806 C CA . VAL B 1 201 ? -3.42 3.732 -0.975 1 97.31 201 VAL B CA 1
ATOM 3807 C C . VAL B 1 201 ? -4.273 2.564 -0.488 1 97.31 201 VAL B C 1
ATOM 3809 O O . VAL B 1 201 ? -3.951 1.402 -0.743 1 97.31 201 VAL B O 1
ATOM 3812 N N . THR B 1 202 ? -5.336 2.887 0.275 1 97.31 202 THR B N 1
ATOM 3813 C CA . THR B 1 202 ? -6.262 1.854 0.73 1 97.31 202 THR B CA 1
ATOM 3814 C C . THR B 1 202 ? -6.816 1.062 -0.453 1 97.31 202 THR B C 1
ATOM 3816 O O . THR B 1 202 ? -6.844 -0.169 -0.424 1 97.31 202 THR B O 1
ATOM 3819 N N . ASP B 1 203 ? -7.234 1.783 -1.423 1 97.5 203 ASP B N 1
ATOM 3820 C CA . ASP B 1 203 ? -7.777 1.153 -2.623 1 97.5 203 ASP B CA 1
ATOM 3821 C C . ASP B 1 203 ? -6.758 0.215 -3.262 1 97.5 203 ASP B C 1
ATOM 3823 O O . ASP B 1 203 ? -7.074 -0.933 -3.578 1 97.5 203 ASP B O 1
ATOM 3827 N N . SER B 1 204 ? -5.555 0.704 -3.438 1 97.25 204 SER B N 1
ATOM 3828 C CA . SER B 1 204 ? -4.508 -0.096 -4.066 1 97.25 204 SER B CA 1
ATOM 3829 C C . SER B 1 204 ? -4.176 -1.328 -3.23 1 97.25 204 SER B C 1
ATOM 3831 O O . SER B 1 204 ? -3.986 -2.42 -3.771 1 97.25 204 SER B O 1
ATOM 3833 N N . ALA B 1 205 ? -4.066 -1.172 -1.932 1 97.5 205 ALA B N 1
ATOM 3834 C CA . ALA B 1 205 ? -3.805 -2.299 -1.041 1 97.5 205 ALA B CA 1
ATOM 3835 C C . ALA B 1 205 ? -4.941 -3.314 -1.091 1 97.5 205 ALA B C 1
ATOM 3837 O O . ALA B 1 205 ? -4.707 -4.523 -1.062 1 97.5 205 ALA B O 1
ATOM 3838 N N . ALA B 1 206 ? -6.141 -2.818 -1.144 1 97.38 206 ALA B N 1
ATOM 3839 C CA . ALA B 1 206 ? -7.305 -3.699 -1.227 1 97.38 206 ALA B CA 1
ATOM 3840 C C . ALA B 1 206 ? -7.293 -4.504 -2.521 1 97.38 206 ALA B C 1
ATOM 3842 O O . ALA B 1 206 ? -7.672 -5.676 -2.533 1 97.38 206 ALA B O 1
ATOM 3843 N N . ARG B 1 207 ? -6.914 -3.908 -3.592 1 97.69 207 ARG B N 1
ATOM 3844 C CA . ARG B 1 207 ? -6.793 -4.609 -4.867 1 97.69 207 ARG B CA 1
ATOM 3845 C C . ARG B 1 207 ? -5.715 -5.688 -4.797 1 97.69 207 ARG B C 1
ATOM 3847 O O . ARG B 1 207 ? -5.895 -6.785 -5.324 1 97.69 207 ARG B O 1
ATOM 3854 N N . THR B 1 208 ? -4.625 -5.309 -4.191 1 97.88 208 THR B N 1
ATOM 3855 C CA . THR B 1 208 ? -3.561 -6.289 -3.994 1 97.88 208 THR B CA 1
ATOM 3856 C C . THR B 1 208 ? -4.062 -7.477 -3.18 1 97.88 208 THR B C 1
ATOM 3858 O O . THR B 1 208 ? -3.801 -8.633 -3.531 1 97.88 208 THR B O 1
ATOM 3861 N N . MET B 1 209 ? -4.746 -7.211 -2.162 1 96.75 209 MET B N 1
ATOM 3862 C CA . MET B 1 209 ? -5.273 -8.281 -1.324 1 96.75 209 MET B CA 1
ATOM 3863 C C . MET B 1 209 ? -6.281 -9.133 -2.096 1 96.75 209 MET B C 1
ATOM 3865 O O . MET B 1 209 ? -6.328 -10.352 -1.929 1 96.75 209 MET B O 1
ATOM 3869 N N . ALA B 1 210 ? -7.094 -8.477 -2.883 1 96.56 210 ALA B N 1
ATOM 3870 C CA . ALA B 1 210 ? -8.023 -9.219 -3.727 1 96.56 210 ALA B CA 1
ATOM 3871 C C . ALA B 1 210 ? -7.281 -10.219 -4.609 1 96.56 210 ALA B C 1
ATOM 3873 O O . ALA B 1 210 ? -7.699 -11.375 -4.738 1 96.56 210 ALA B O 1
ATOM 3874 N N . SER B 1 211 ? -6.203 -9.742 -5.199 1 96.94 211 SER B N 1
ATOM 3875 C CA . SER B 1 211 ? -5.395 -10.633 -6.023 1 96.94 211 SER B CA 1
ATOM 3876 C C . SER B 1 211 ? -4.852 -11.797 -5.203 1 96.94 211 SER B C 1
ATOM 3878 O O . SER B 1 211 ? -4.836 -12.938 -5.676 1 96.94 211 SER B O 1
ATOM 3880 N N . ALA B 1 212 ? -4.402 -11.5 -4.016 1 96.75 212 ALA B N 1
ATOM 3881 C CA . ALA B 1 212 ? -3.875 -12.539 -3.131 1 96.75 212 ALA B CA 1
ATOM 3882 C C . ALA B 1 212 ? -4.945 -13.578 -2.811 1 96.75 212 ALA B C 1
ATOM 3884 O O . ALA B 1 212 ? -4.676 -14.781 -2.826 1 96.75 212 ALA B O 1
ATOM 3885 N N . ILE B 1 213 ? -6.09 -13.133 -2.535 1 94.69 213 ILE B N 1
ATOM 3886 C CA . ILE B 1 213 ? -7.215 -14.008 -2.23 1 94.69 213 ILE B CA 1
ATOM 3887 C C . ILE B 1 213 ? -7.488 -14.93 -3.416 1 94.69 213 ILE B C 1
ATOM 3889 O O . ILE B 1 213 ? -7.609 -16.141 -3.252 1 94.69 213 ILE B O 1
ATOM 3893 N N . VAL B 1 214 ? -7.543 -14.375 -4.559 1 95.38 214 VAL B N 1
ATOM 3894 C CA . VAL B 1 214 ? -7.844 -15.148 -5.758 1 95.38 214 VAL B CA 1
ATOM 3895 C C . VAL B 1 214 ? -6.719 -16.141 -6.027 1 95.38 214 VAL B C 1
ATOM 3897 O O . VAL B 1 214 ? -6.973 -17.297 -6.41 1 95.38 214 VAL B O 1
ATOM 3900 N N . MET B 1 215 ? -5.52 -15.711 -5.836 1 95.06 215 MET B N 1
ATOM 3901 C CA . MET B 1 215 ? -4.383 -16.609 -6.02 1 95.06 215 MET B CA 1
ATOM 3902 C C . MET B 1 215 ? -4.523 -17.844 -5.145 1 95.06 215 MET B C 1
ATOM 3904 O O . MET B 1 215 ? -4.34 -18.969 -5.617 1 95.06 215 MET B O 1
ATOM 3908 N N . ARG B 1 216 ? -4.832 -17.625 -3.965 1 93.19 216 ARG B N 1
ATOM 3909 C CA . ARG B 1 216 ? -4.973 -18.734 -3.039 1 93.19 216 ARG B CA 1
ATOM 3910 C C . ARG B 1 216 ? -6.176 -19.609 -3.404 1 93.19 216 ARG B C 1
ATOM 3912 O O . ARG B 1 216 ? -6.09 -20.828 -3.387 1 93.19 216 ARG B O 1
ATOM 3919 N N . ARG B 1 217 ? -7.238 -19.016 -3.725 1 91.94 217 ARG B N 1
ATOM 3920 C CA . ARG B 1 217 ? -8.406 -19.781 -4.152 1 91.94 217 ARG B CA 1
ATOM 3921 C C . ARG B 1 217 ? -8.094 -20.625 -5.379 1 91.94 217 ARG B C 1
ATOM 3923 O O . ARG B 1 217 ? -8.461 -21.797 -5.438 1 91.94 217 ARG B O 1
ATOM 3930 N N . VAL B 1 218 ? -7.438 -20.016 -6.344 1 91.69 218 VAL B N 1
ATOM 3931 C CA . VAL B 1 218 ? -7.07 -20.734 -7.562 1 91.69 218 VAL B CA 1
ATOM 3932 C C . VAL B 1 218 ? -6.184 -21.922 -7.219 1 91.69 218 VAL B C 1
ATOM 3934 O O . VAL B 1 218 ? -6.391 -23.031 -7.734 1 91.69 218 VAL B O 1
ATOM 3937 N N . ALA B 1 219 ? -5.227 -21.672 -6.41 1 90.06 219 ALA B N 1
ATOM 3938 C CA . ALA B 1 219 ? -4.312 -22.75 -6.016 1 90.06 219 ALA B CA 1
ATOM 3939 C C . ALA B 1 219 ? -5.07 -23.922 -5.398 1 90.06 219 ALA B C 1
ATOM 3941 O O . ALA B 1 219 ? -4.867 -25.062 -5.785 1 90.06 219 ALA B O 1
ATOM 3942 N N . TRP B 1 220 ? -5.977 -23.656 -4.531 1 87.31 220 TRP B N 1
ATOM 3943 C CA . TRP B 1 220 ? -6.723 -24.688 -3.834 1 87.31 220 TRP B CA 1
ATOM 3944 C C . TRP B 1 220 ? -7.738 -25.344 -4.762 1 87.31 220 TRP B C 1
ATOM 3946 O O . TRP B 1 220 ? -7.918 -26.562 -4.734 1 87.31 220 TRP B O 1
ATOM 3956 N N . LEU B 1 221 ? -8.359 -24.625 -5.57 1 87.19 221 LEU B N 1
ATOM 3957 C CA . LEU B 1 221 ? -9.391 -25.141 -6.453 1 87.19 221 LEU B CA 1
ATOM 3958 C C . LEU B 1 221 ? -8.789 -26 -7.559 1 87.19 221 LEU B C 1
ATOM 3960 O O . LEU B 1 221 ? -9.398 -26.984 -8 1 87.19 221 LEU B O 1
ATOM 3964 N N . GLN B 1 222 ? -7.641 -25.625 -8.008 1 83.94 222 GLN B N 1
ATOM 3965 C CA . GLN B 1 222 ? -6.969 -26.422 -9.031 1 83.94 222 GLN B CA 1
ATOM 3966 C C . GLN B 1 222 ? -6.688 -27.844 -8.539 1 83.94 222 GLN B C 1
ATOM 3968 O O . GLN B 1 222 ? -6.621 -28.781 -9.328 1 83.94 222 GLN B O 1
ATOM 3973 N N . SER B 1 223 ? -6.535 -27.969 -7.258 1 77.94 223 SER B N 1
ATOM 3974 C CA . SER B 1 223 ? -6.234 -29.266 -6.672 1 77.94 223 SER B CA 1
ATOM 3975 C C . SER B 1 223 ? -7.512 -30 -6.258 1 77.94 223 SER B C 1
ATOM 3977 O O . SER B 1 223 ? -7.453 -31.094 -5.695 1 77.94 223 SER B O 1
ATOM 3979 N N . SER B 1 224 ? -8.68 -29.5 -6.379 1 77.69 224 SER B N 1
ATOM 3980 C CA . SER B 1 224 ? -9.93 -30.047 -5.855 1 77.69 224 SER B CA 1
ATOM 3981 C C . SER B 1 224 ? -10.578 -31 -6.852 1 77.69 224 SER B C 1
ATOM 3983 O O . SER B 1 224 ? -11.461 -31.781 -6.488 1 77.69 224 SER B O 1
ATOM 3985 N N . GLY B 1 225 ? -10.211 -31.047 -8.125 1 74.31 225 GLY B N 1
ATOM 3986 C CA . GLY B 1 225 ? -10.82 -31.906 -9.133 1 74.31 225 GLY B CA 1
ATOM 3987 C C . GLY B 1 225 ? -12.117 -31.344 -9.688 1 74.31 225 GLY B C 1
ATOM 3988 O O . GLY B 1 225 ? -12.766 -31.969 -10.516 1 74.31 225 GLY B O 1
ATOM 3989 N N . LEU B 1 226 ? -12.539 -30.203 -9.195 1 79.81 226 LEU B N 1
ATOM 3990 C CA . LEU B 1 226 ? -13.734 -29.547 -9.719 1 79.81 226 LEU B CA 1
ATOM 3991 C C . LEU B 1 226 ? -13.508 -29.062 -11.141 1 79.81 226 LEU B C 1
ATOM 3993 O O . LEU B 1 226 ? -12.367 -28.844 -11.562 1 79.81 226 LEU B O 1
ATOM 3997 N N . SER B 1 227 ? -14.625 -29 -11.883 1 82.69 227 SER B N 1
ATOM 3998 C CA . SER B 1 227 ? -14.523 -28.5 -13.258 1 82.69 227 SER B CA 1
ATOM 3999 C C . SER B 1 227 ? -14.039 -27.062 -13.289 1 82.69 227 SER B C 1
ATOM 4001 O O . SER B 1 227 ? -14.18 -26.328 -12.312 1 82.69 227 SER B O 1
ATOM 4003 N N . VAL B 1 228 ? -13.445 -26.641 -14.414 1 83.12 228 VAL B N 1
ATOM 4004 C CA . VAL B 1 228 ? -12.906 -25.297 -14.586 1 83.12 228 VAL B CA 1
ATOM 4005 C C . VAL B 1 228 ? -14.016 -24.25 -14.422 1 83.12 228 VAL B C 1
ATOM 4007 O O . VAL B 1 228 ? -13.789 -23.188 -13.859 1 83.12 228 VAL B O 1
ATOM 4010 N N . GLU B 1 229 ? -15.234 -24.547 -14.906 1 84.62 229 GLU B N 1
ATOM 4011 C CA . GLU B 1 229 ? -16.359 -23.625 -14.812 1 84.62 229 GLU B CA 1
ATOM 4012 C C . GLU B 1 229 ? -16.766 -23.391 -13.359 1 84.62 229 GLU B C 1
ATOM 4014 O O . GLU B 1 229 ? -17.047 -22.25 -12.961 1 84.62 229 GLU B O 1
ATOM 4019 N N . VAL B 1 230 ? -16.828 -24.438 -12.602 1 83.88 230 VAL B N 1
ATOM 4020 C CA . VAL B 1 230 ? -17.172 -24.344 -11.188 1 83.88 230 VAL B CA 1
ATOM 4021 C C . VAL B 1 230 ? -16.062 -23.578 -10.445 1 83.88 230 VAL B C 1
ATOM 4023 O O . VAL B 1 230 ? -16.359 -22.75 -9.586 1 83.88 230 VAL B O 1
ATOM 4026 N N . GLN B 1 231 ? -14.82 -23.875 -10.773 1 87.19 231 GLN B N 1
ATOM 4027 C CA . GLN B 1 231 ? -13.695 -23.188 -10.141 1 87.19 231 GLN B CA 1
ATOM 4028 C C . GLN B 1 231 ? -13.789 -21.688 -10.359 1 87.19 231 GLN B C 1
ATOM 4030 O O . GLN B 1 231 ? -13.617 -20.906 -9.414 1 87.19 231 GLN B O 1
ATOM 4035 N N . GLN B 1 232 ? -14.055 -21.266 -11.57 1 86.38 232 GLN B N 1
ATOM 4036 C CA . GLN B 1 232 ? -14.148 -19.859 -11.906 1 86.38 232 GLN B CA 1
ATOM 4037 C C . GLN B 1 232 ? -15.281 -19.172 -11.148 1 86.38 232 GLN B C 1
ATOM 4039 O O . GLN B 1 232 ? -15.141 -18.047 -10.688 1 86.38 232 GLN B O 1
ATOM 4044 N N . SER B 1 233 ? -16.359 -19.891 -11.023 1 85.75 233 SER B N 1
ATOM 4045 C CA . SER B 1 233 ? -17.5 -19.328 -10.305 1 85.75 233 SER B CA 1
ATOM 4046 C C . SER B 1 233 ? -17.188 -19.141 -8.828 1 85.75 233 SER B C 1
ATOM 4048 O O . SER B 1 233 ? -17.656 -18.188 -8.203 1 85.75 233 SER B O 1
ATOM 4050 N N . ILE B 1 234 ? -16.438 -20.016 -8.266 1 87.38 234 ILE B N 1
ATOM 4051 C CA . ILE B 1 234 ? -16.109 -19.953 -6.852 1 87.38 234 ILE B CA 1
ATOM 4052 C C . ILE B 1 234 ? -15.07 -18.859 -6.613 1 87.38 234 ILE B C 1
ATOM 4054 O O . ILE B 1 234 ? -15.117 -18.172 -5.59 1 87.38 234 ILE B O 1
ATOM 4058 N N . GLN B 1 235 ? -14.148 -18.688 -7.566 1 88.56 235 GLN B N 1
ATOM 4059 C CA . GLN B 1 235 ? -13.102 -17.672 -7.449 1 88.56 235 GLN B CA 1
ATOM 4060 C C . GLN B 1 235 ? -13.703 -16.266 -7.348 1 88.56 235 GLN B C 1
ATOM 4062 O O . GLN B 1 235 ? -13.102 -15.383 -6.738 1 88.56 235 GLN B O 1
ATOM 4067 N N . ASP B 1 236 ? -14.875 -16.094 -7.832 1 88.31 236 ASP B N 1
ATOM 4068 C CA . ASP B 1 236 ? -15.469 -14.766 -7.941 1 88.31 236 ASP B CA 1
ATOM 4069 C C . ASP B 1 236 ? -16.375 -14.469 -6.75 1 88.31 236 ASP B C 1
ATOM 4071 O O . ASP B 1 236 ? -16.891 -13.352 -6.613 1 88.31 236 ASP B O 1
ATOM 4075 N N . LEU B 1 237 ? -16.531 -15.414 -5.914 1 90.69 237 LEU B N 1
ATOM 4076 C CA . LEU B 1 237 ? -17.406 -15.195 -4.762 1 90.69 237 LEU B CA 1
ATOM 4077 C C . LEU B 1 237 ? -16.812 -14.141 -3.832 1 90.69 237 LEU B C 1
ATOM 4079 O O . LEU B 1 237 ? -15.586 -13.992 -3.758 1 90.69 237 LEU B O 1
ATOM 4083 N N . PRO B 1 238 ? -17.672 -13.406 -3.123 1 92.56 238 PRO B N 1
ATOM 4084 C CA . PRO B 1 238 ? -17.203 -12.344 -2.232 1 92.56 238 PRO B CA 1
ATOM 4085 C C . PRO B 1 238 ? -16.312 -12.867 -1.108 1 92.56 238 PRO B C 1
ATOM 4087 O O . PRO B 1 238 ? -16.484 -14.008 -0.664 1 92.56 238 PRO B O 1
ATOM 4090 N N . PHE B 1 239 ? -15.414 -12.062 -0.795 1 93.06 239 PHE B N 1
ATOM 4091 C CA . PHE B 1 239 ? -14.586 -12.312 0.377 1 93.06 239 PHE B CA 1
ATOM 4092 C C . PHE B 1 239 ? -15.062 -11.484 1.564 1 93.06 239 PHE B C 1
ATOM 4094 O O . PHE B 1 239 ? -15.094 -10.25 1.497 1 93.06 239 PHE B O 1
ATOM 4101 N N . ASP B 1 240 ? -15.375 -12.133 2.701 1 85.31 240 ASP B N 1
ATOM 4102 C CA . ASP B 1 240 ? -15.953 -11.43 3.842 1 85.31 240 ASP B CA 1
ATOM 4103 C C . ASP B 1 240 ? -14.961 -11.352 5 1 85.31 240 ASP B C 1
ATOM 4105 O O . ASP B 1 240 ? -15.305 -10.875 6.086 1 85.31 240 ASP B O 1
ATOM 4109 N N . GLY B 1 241 ? -13.805 -11.812 4.809 1 85.06 241 GLY B N 1
ATOM 4110 C CA . GLY B 1 241 ? -12.773 -11.703 5.832 1 85.06 241 GLY B CA 1
ATOM 4111 C C . GLY B 1 241 ? -12.75 -12.891 6.781 1 85.06 241 GLY B C 1
ATOM 4112 O O . GLY B 1 241 ? -11.812 -13.039 7.566 1 85.06 241 GLY B O 1
ATOM 4113 N N . GLN B 1 242 ? -13.609 -13.797 6.73 1 80 242 GLN B N 1
ATOM 4114 C CA . GLN B 1 242 ? -13.727 -14.883 7.699 1 80 242 GLN B CA 1
ATOM 4115 C C . GLN B 1 242 ? -12.969 -16.125 7.227 1 80 242 GLN B C 1
ATOM 4117 O O . GLN B 1 242 ? -12.305 -16.797 8.016 1 80 242 GLN B O 1
ATOM 4122 N N . ALA B 1 243 ? -13.141 -16.406 6 1 84.25 243 ALA B N 1
ATOM 4123 C CA . ALA B 1 243 ? -12.508 -17.594 5.43 1 84.25 243 ALA B CA 1
ATOM 4124 C C . ALA B 1 243 ? -12.188 -17.391 3.953 1 84.25 243 ALA B C 1
ATOM 4126 O O . ALA B 1 243 ? -12.82 -16.578 3.283 1 84.25 243 ALA B O 1
ATOM 4127 N N . LEU B 1 244 ? -11.18 -18.172 3.551 1 88.5 244 LEU B N 1
ATOM 4128 C CA . LEU B 1 244 ? -10.844 -18.109 2.133 1 88.5 244 LEU B CA 1
ATOM 4129 C C . LEU B 1 244 ? -12.031 -18.516 1.273 1 88.5 244 LEU B C 1
ATOM 4131 O O . LEU B 1 244 ? -12.297 -17.906 0.235 1 88.5 244 LEU B O 1
ATOM 4135 N N . PHE B 1 245 ? -12.586 -19.609 1.724 1 86.5 245 PHE B N 1
ATOM 4136 C CA . PHE B 1 245 ? -13.844 -20.094 1.146 1 86.5 245 PHE B CA 1
ATOM 4137 C C . PHE B 1 245 ? -14.977 -19.969 2.15 1 86.5 245 PHE B C 1
ATOM 4139 O O . PHE B 1 245 ? -15 -20.672 3.16 1 86.5 245 PHE B O 1
ATOM 4146 N N . ALA B 1 246 ? -15.867 -19.047 1.935 1 80.5 246 ALA B N 1
ATOM 4147 C CA . ALA B 1 246 ? -16.922 -18.75 2.908 1 80.5 246 ALA B CA 1
ATOM 4148 C C . ALA B 1 246 ? -18.172 -19.578 2.625 1 80.5 246 ALA B C 1
ATOM 4150 O O . ALA B 1 246 ? -18.141 -20.516 1.827 1 80.5 246 ALA B O 1
ATOM 4151 N N . GLU B 1 247 ? -19.172 -19.281 3.414 1 78.25 247 GLU B N 1
ATOM 4152 C CA . GLU B 1 247 ? -20.422 -20.016 3.391 1 78.25 247 GLU B CA 1
ATOM 4153 C C . GLU B 1 247 ? -21 -20.094 1.977 1 78.25 247 GLU B C 1
ATOM 4155 O O . GLU B 1 247 ? -21.547 -21.125 1.576 1 78.25 247 GLU B O 1
ATOM 4160 N N . LYS B 1 248 ? -20.797 -19.156 1.26 1 80.44 248 LYS B N 1
ATOM 4161 C CA . LYS B 1 248 ? -21.328 -19.125 -0.096 1 80.44 248 LYS B CA 1
ATOM 4162 C C . LYS B 1 248 ? -20.688 -20.188 -0.978 1 80.44 248 LYS B C 1
ATOM 4164 O O . LYS B 1 248 ? -21.328 -20.703 -1.901 1 80.44 248 LYS B O 1
ATOM 4169 N N . THR B 1 249 ? -19.453 -20.391 -0.698 1 81.44 249 THR B N 1
ATOM 4170 C CA . THR B 1 249 ? -18.781 -21.438 -1.448 1 81.44 249 THR B CA 1
ATOM 4171 C C . THR B 1 249 ? -19.422 -22.797 -1.175 1 81.44 249 THR B C 1
ATOM 4173 O O . THR B 1 249 ? -19.688 -23.562 -2.105 1 81.44 249 THR B O 1
ATOM 4176 N N . ASP B 1 250 ? -19.656 -23.016 0.055 1 80.56 250 ASP B N 1
ATOM 4177 C CA . ASP B 1 250 ? -20.297 -24.281 0.427 1 80.56 250 ASP B CA 1
ATOM 4178 C C . ASP B 1 250 ? -21.688 -24.391 -0.191 1 80.56 250 ASP B C 1
ATOM 4180 O O . ASP B 1 250 ? -22.062 -25.469 -0.664 1 80.56 250 ASP B O 1
ATOM 4184 N N . ASN B 1 251 ? -22.406 -23.422 -0.115 1 82.5 251 ASN B N 1
ATOM 4185 C CA . ASN B 1 251 ? -23.719 -23.406 -0.726 1 82.5 251 ASN B CA 1
ATOM 4186 C C . ASN B 1 251 ? -23.656 -23.734 -2.215 1 82.5 251 ASN B C 1
ATOM 4188 O O . ASN B 1 251 ? -24.469 -24.5 -2.721 1 82.5 251 ASN B O 1
ATOM 4192 N N . LYS B 1 252 ? -22.734 -23.141 -2.904 1 81.44 252 LYS B N 1
ATOM 4193 C CA . LYS B 1 252 ? -22.562 -23.391 -4.332 1 81.44 252 LYS B CA 1
ATOM 4194 C C . LYS B 1 252 ? -22.188 -24.844 -4.602 1 81.44 252 LYS B C 1
ATOM 4196 O O . LYS B 1 252 ? -22.688 -25.453 -5.547 1 81.44 252 LYS B O 1
ATOM 4201 N N . LEU B 1 253 ? -21.359 -25.328 -3.777 1 81.56 253 LEU B N 1
ATOM 4202 C CA . LEU B 1 253 ? -20.922 -26.719 -3.945 1 81.56 253 LEU B CA 1
ATOM 4203 C C . LEU B 1 253 ? -22.078 -27.672 -3.676 1 81.56 253 LEU B C 1
ATOM 4205 O O . LEU B 1 253 ? -22.219 -28.688 -4.363 1 81.56 253 LEU B O 1
ATOM 4209 N N . HIS B 1 254 ? -22.859 -27.297 -2.762 1 81.75 254 HIS B N 1
ATOM 4210 C CA . HIS B 1 254 ? -24.031 -28.109 -2.484 1 81.75 254 HIS B CA 1
ATOM 4211 C C . HIS B 1 254 ? -25.016 -28.078 -3.65 1 81.75 254 HIS B C 1
ATOM 4213 O O . HIS B 1 254 ? -25.609 -29.094 -4.008 1 81.75 254 HIS B O 1
ATOM 4219 N N . GLU B 1 255 ? -25.172 -26.906 -4.168 1 78.62 255 GLU B N 1
ATOM 4220 C CA . GLU B 1 255 ? -26.062 -26.75 -5.32 1 78.62 255 GLU B CA 1
ATOM 4221 C C . GLU B 1 255 ? -25.578 -27.594 -6.5 1 78.62 255 GLU B C 1
ATOM 4223 O O . GLU B 1 255 ? -26.391 -28.172 -7.219 1 78.62 255 GLU B O 1
ATOM 4228 N N . LEU B 1 256 ? -24.328 -27.703 -6.688 1 75.06 256 LEU B N 1
ATOM 4229 C CA . LEU B 1 256 ? -23.734 -28.453 -7.793 1 75.06 256 LEU B CA 1
ATOM 4230 C C . LEU B 1 256 ? -23.828 -29.953 -7.539 1 75.06 256 LEU B C 1
ATOM 4232 O O . LEU B 1 256 ? -24.062 -30.734 -8.469 1 75.06 256 LEU B O 1
ATOM 4236 N N . LYS B 1 257 ? -23.672 -30.328 -6.383 1 71.56 257 LYS B N 1
ATOM 4237 C CA . LYS B 1 257 ? -23.828 -31.734 -6.031 1 71.56 257 LYS B CA 1
ATOM 4238 C C . LYS B 1 257 ? -25.266 -32.188 -6.219 1 71.56 257 LYS B C 1
ATOM 4240 O O . LYS B 1 257 ? -25.516 -33.281 -6.734 1 71.56 257 LYS B O 1
ATOM 4245 N N . ASP B 1 258 ? -26.094 -31.328 -5.773 1 69.19 258 ASP B N 1
ATOM 4246 C CA . ASP B 1 258 ? -27.5 -31.672 -5.906 1 69.19 258 ASP B CA 1
ATOM 4247 C C . ASP B 1 258 ? -27.906 -31.734 -7.375 1 69.19 258 ASP B C 1
ATOM 4249 O O . ASP B 1 258 ? -28.719 -32.594 -7.758 1 69.19 258 ASP B O 1
ATOM 4253 N N . SER B 1 259 ? -27.281 -30.875 -8.133 1 62.5 259 SER B N 1
ATOM 4254 C CA . SER B 1 259 ? -27.594 -30.875 -9.562 1 62.5 259 SER B CA 1
ATOM 4255 C C . SER B 1 259 ? -27.031 -32.125 -10.25 1 62.5 259 SER B C 1
ATOM 4257 O O . SER B 1 259 ? -27.688 -32.688 -11.117 1 62.5 259 SER B O 1
ATOM 4259 N N . ARG B 1 260 ? -25.875 -32.5 -9.883 1 59.25 260 ARG B N 1
ATOM 4260 C CA . ARG B 1 260 ? -25.281 -33.719 -10.438 1 59.25 260 ARG B CA 1
ATOM 4261 C C . ARG B 1 260 ? -26.062 -34.969 -10.016 1 59.25 260 ARG B C 1
ATOM 4263 O O . ARG B 1 260 ? -26.281 -35.875 -10.82 1 59.25 260 ARG B O 1
ATOM 4270 N N . THR B 1 261 ? -26.375 -34.844 -8.781 1 57.09 261 THR B N 1
ATOM 4271 C CA . THR B 1 261 ? -27.203 -35.938 -8.305 1 57.09 261 THR B CA 1
ATOM 4272 C C . THR B 1 261 ? -28.547 -35.969 -9.008 1 57.09 261 THR B C 1
ATOM 4274 O O . THR B 1 261 ? -29.062 -37.031 -9.359 1 57.09 261 THR B O 1
ATOM 4277 N N . THR B 1 262 ? -28.969 -34.781 -9.148 1 50.5 262 THR B N 1
ATOM 4278 C CA . THR B 1 262 ? -30.25 -34.688 -9.867 1 50.5 262 THR B CA 1
ATOM 4279 C C . THR B 1 262 ? -30.078 -35.094 -11.32 1 50.5 262 THR B C 1
ATOM 4281 O O . THR B 1 262 ? -30.938 -35.781 -11.875 1 50.5 262 THR B O 1
ATOM 4284 N N . LEU B 1 263 ? -29 -34.656 -11.891 1 48.91 263 LEU B N 1
ATOM 4285 C CA . LEU B 1 263 ? -28.719 -35.062 -13.266 1 48.91 263 LEU B CA 1
ATOM 4286 C C . LEU B 1 263 ? -28.438 -36.562 -13.359 1 48.91 263 LEU B C 1
ATOM 4288 O O . LEU B 1 263 ? -28.859 -37.219 -14.32 1 48.91 263 LEU B O 1
ATOM 4292 N N . LYS B 1 264 ? -27.734 -37.062 -12.445 1 53.22 264 LYS B N 1
ATOM 4293 C CA . LYS B 1 264 ? -27.531 -38.5 -12.406 1 53.22 264 LYS B CA 1
ATOM 4294 C C . LYS B 1 264 ? -28.844 -39.25 -12.172 1 53.22 264 LYS B C 1
ATOM 4296 O O . LYS B 1 264 ? -29.031 -40.344 -12.68 1 53.22 264 LYS B O 1
ATOM 4301 N N . THR B 1 265 ? -29.609 -38.594 -11.43 1 51.75 265 THR B N 1
ATOM 4302 C CA . THR B 1 265 ? -30.906 -39.219 -11.188 1 51.75 265 THR B CA 1
ATOM 4303 C C . THR B 1 265 ? -31.812 -39.062 -12.391 1 51.75 265 THR B C 1
ATOM 4305 O O . THR B 1 265 ? -32.656 -39.906 -12.648 1 51.75 265 THR B O 1
ATOM 4308 N N . LEU B 1 266 ? -31.625 -37.906 -13 1 45.72 266 LEU B N 1
ATOM 4309 C CA . LEU B 1 266 ? -32.438 -37.75 -14.203 1 45.72 266 LEU B CA 1
ATOM 4310 C C . LEU B 1 266 ? -31.828 -38.5 -15.375 1 45.72 266 LEU B C 1
ATOM 4312 O O . LEU B 1 266 ? -30.672 -38.281 -15.734 1 45.72 266 LEU B O 1
ATOM 4316 N N . GLY B 1 267 ? -31.469 -39.75 -15.352 1 40.41 267 GLY B N 1
ATOM 4317 C CA . GLY B 1 267 ? -30.984 -40.688 -16.359 1 40.41 267 GLY B CA 1
ATOM 4318 C C . GLY B 1 267 ? -30.922 -40.062 -17.75 1 40.41 267 GLY B C 1
ATOM 4319 O O . GLY B 1 267 ? -31.531 -39 -17.984 1 40.41 267 GLY B O 1
ATOM 4320 N N . PRO B 1 268 ? -29.922 -40.406 -18.641 1 43.69 268 PRO B N 1
ATOM 4321 C CA . PRO B 1 268 ? -29.938 -39.938 -20.016 1 43.69 268 PRO B CA 1
ATOM 4322 C C . PRO B 1 268 ? -31.344 -39.969 -20.641 1 43.69 268 PRO B C 1
ATOM 4324 O O . PRO B 1 268 ? -31.969 -41.031 -20.672 1 43.69 268 PRO B O 1
ATOM 4327 N N . TYR B 1 269 ? -32.094 -39.031 -20.547 1 39.75 269 TYR B N 1
ATOM 4328 C CA . TYR B 1 269 ? -33.312 -39.062 -21.328 1 39.75 269 TYR B CA 1
ATOM 4329 C C . TYR B 1 269 ? -33.062 -39.438 -22.766 1 39.75 269 TYR B C 1
ATOM 4331 O O . TYR B 1 269 ? -32.438 -38.656 -23.516 1 39.75 269 TYR B O 1
ATOM 4339 N N . THR B 1 270 ? -32.781 -40.688 -23.141 1 38.56 270 THR B N 1
ATOM 4340 C CA . THR B 1 270 ? -32.875 -41.156 -24.516 1 38.56 270 THR B CA 1
ATOM 4341 C C . THR B 1 270 ? -34.219 -40.812 -25.125 1 38.56 270 THR B C 1
ATOM 4343 O O . THR B 1 270 ? -35.25 -41.188 -24.594 1 38.56 270 THR B O 1
ATOM 4346 N N . PRO B 1 271 ? -34.312 -39.719 -25.922 1 38.25 271 PRO B N 1
ATOM 4347 C CA . PRO B 1 271 ? -35.594 -39.469 -26.594 1 38.25 271 PRO B CA 1
ATOM 4348 C C . PRO B 1 271 ? -36.188 -40.719 -27.234 1 38.25 271 PRO B C 1
ATOM 4350 O O . PRO B 1 271 ? -35.531 -41.375 -28.031 1 38.25 271 PRO B O 1
ATOM 4353 N N . GLY B 1 272 ? -36.875 -41.469 -26.578 1 35.22 272 GLY B N 1
ATOM 4354 C CA . GLY B 1 272 ? -37.594 -42.625 -27.141 1 35.22 272 GLY B CA 1
ATOM 4355 C C . GLY B 1 272 ? -38.312 -42.281 -28.438 1 35.22 272 GLY B C 1
ATOM 4356 O O . GLY B 1 272 ? -38.844 -41.188 -28.594 1 35.22 272 GLY B O 1
ATOM 4357 N N . GLN B 1 273 ? -37.844 -42.781 -29.625 1 36.31 273 GLN B N 1
ATOM 4358 C CA . GLN B 1 273 ? -38.469 -42.75 -30.938 1 36.31 273 GLN B CA 1
ATOM 4359 C C . GLN B 1 273 ? -40 -43 -30.812 1 36.31 273 GLN B C 1
ATOM 4361 O O . GLN B 1 273 ? -40.438 -44.062 -30.422 1 36.31 273 GLN B O 1
ATOM 4366 N N . GLN B 1 274 ? -40.688 -41.969 -30.328 1 36.38 274 GLN B N 1
ATOM 4367 C CA . GLN B 1 274 ? -42.125 -42.125 -30.391 1 36.38 274 GLN B CA 1
ATOM 4368 C C . GLN B 1 274 ? -42.562 -42.656 -31.766 1 36.38 274 GLN B C 1
ATOM 4370 O O . GLN B 1 274 ? -42.281 -42.031 -32.781 1 36.38 274 GLN B O 1
ATOM 4375 N N . ARG B 1 275 ? -42.625 -43.969 -32 1 39.41 275 ARG B N 1
ATOM 4376 C CA . ARG B 1 275 ? -43.281 -44.656 -33.094 1 39.41 275 ARG B CA 1
ATOM 4377 C C . ARG B 1 275 ? -44.625 -44 -33.406 1 39.41 275 ARG B C 1
ATOM 4379 O O . ARG B 1 275 ? -45.5 -43.969 -32.531 1 39.41 275 ARG B O 1
ATOM 4386 N N . ASN B 1 276 ? -44.594 -43 -34.312 1 36.62 276 ASN B N 1
ATOM 4387 C CA . ASN B 1 276 ? -45.812 -42.406 -34.875 1 36.62 276 ASN B CA 1
ATOM 4388 C C . ASN B 1 276 ? -46.812 -43.5 -35.312 1 36.62 276 ASN B C 1
ATOM 4390 O O . ASN B 1 276 ? -46.5 -44.312 -36.156 1 36.62 276 ASN B O 1
ATOM 4394 N N . ARG B 1 277 ? -47.625 -43.969 -34.438 1 35.53 277 ARG B N 1
ATOM 4395 C CA . ARG B 1 277 ? -48.688 -44.906 -34.781 1 35.53 277 ARG B CA 1
ATOM 4396 C C . ARG B 1 277 ? -49.562 -44.375 -35.875 1 35.53 277 ARG B C 1
ATOM 4398 O O . ARG B 1 277 ? -50.062 -43.25 -35.812 1 35.53 277 ARG B O 1
ATOM 4405 N N . PRO B 1 278 ? -49.5 -44.969 -37.125 1 34.69 278 PRO B N 1
ATOM 4406 C CA . PRO B 1 278 ? -50.375 -44.5 -38.219 1 34.69 278 PRO B CA 1
ATOM 4407 C C . PRO B 1 278 ? -51.844 -44.375 -37.781 1 34.69 278 PRO B C 1
ATOM 4409 O O . PRO B 1 278 ? -52.281 -45.125 -36.906 1 34.69 278 PRO B O 1
ATOM 4412 N N . LYS B 1 279 ? -52.438 -43.188 -37.906 1 39.88 279 LYS B N 1
ATOM 4413 C CA . LYS B 1 279 ? -53.844 -42.875 -37.688 1 39.88 279 LYS B CA 1
ATOM 4414 C C . LYS B 1 279 ? -54.781 -43.938 -38.312 1 39.88 279 LYS B C 1
ATOM 4416 O O . LYS B 1 279 ? -54.688 -44.188 -39.5 1 39.88 279 LYS B O 1
ATOM 4421 N N . LEU B 1 280 ? -55.188 -45 -37.5 1 32.88 280 LEU B N 1
ATOM 4422 C CA . LEU B 1 280 ? -56.156 -45.969 -37.969 1 32.88 280 LEU B CA 1
ATOM 4423 C C . LEU B 1 280 ? -57.375 -45.312 -38.594 1 32.88 280 LEU B C 1
ATOM 4425 O O . LEU B 1 280 ? -58.031 -44.469 -37.969 1 32.88 280 LEU B O 1
ATOM 4429 N N . GLN B 1 281 ? -57.406 -45.094 -39.969 1 39.62 281 GLN B N 1
ATOM 4430 C CA . GLN B 1 281 ? -58.562 -44.656 -40.75 1 39.62 281 GLN B CA 1
ATOM 4431 C C . GLN B 1 281 ? -59.844 -45.375 -40.344 1 39.62 281 GLN B C 1
ATOM 4433 O O . GLN B 1 281 ? -59.812 -46.594 -40.094 1 39.62 281 GLN B O 1
ATOM 4438 N N . PRO B 1 282 ? -60.875 -44.688 -39.75 1 45.22 282 PRO B N 1
ATOM 4439 C CA . PRO B 1 282 ? -62.156 -45.25 -39.312 1 45.22 282 PRO B CA 1
ATOM 4440 C C . PRO B 1 282 ? -62.781 -46.188 -40.344 1 45.22 282 PRO B C 1
ATOM 4442 O O . PRO B 1 282 ? -62.625 -45.969 -41.562 1 45.22 282 PRO B O 1
ATOM 4445 N N . PRO B 1 283 ? -62.875 -47.5 -40.094 1 37.81 283 PRO B N 1
ATOM 4446 C CA . PRO B 1 283 ? -63.562 -48.375 -41.062 1 37.81 283 PRO B CA 1
ATOM 4447 C C . PRO B 1 283 ? -64.938 -47.844 -41.5 1 37.81 283 PRO B C 1
ATOM 4449 O O . PRO B 1 283 ? -65.625 -47.25 -40.656 1 37.81 283 PRO B O 1
ATOM 4452 N N . HIS B 1 284 ? -65.125 -47.25 -42.688 1 38.84 284 HIS B N 1
ATOM 4453 C CA . HIS B 1 284 ? -66.438 -47.031 -43.344 1 38.84 284 HIS B CA 1
ATOM 4454 C C . HIS B 1 284 ? -67.312 -48.25 -43.281 1 38.84 284 HIS B C 1
ATOM 4456 O O . HIS B 1 284 ? -66.875 -49.344 -43.688 1 38.84 284 HIS B O 1
ATOM 4462 N N . ARG B 1 285 ? -68.438 -48.219 -42.531 1 27.95 285 ARG B N 1
ATOM 4463 C CA . ARG B 1 285 ? -69.625 -48.969 -43 1 27.95 285 ARG B CA 1
ATOM 4464 C C . ARG B 1 285 ? -70.062 -48.469 -44.375 1 27.95 285 ARG B C 1
ATOM 4466 O O . ARG B 1 285 ? -70.188 -47.25 -44.594 1 27.95 285 ARG B O 1
#

Organism: Chelonia mydas (NCBI:txid8469)

Solvent-accessible surface area (backbone atoms only — not comparable to full-atom values): 31043 Å² total; per-residue (Å²): 137,72,76,78,69,75,78,45,72,64,51,51,51,52,47,41,53,48,51,51,50,42,29,60,74,69,69,48,73,66,48,70,43,71,53,79,60,65,75,75,66,53,71,78,56,77,79,62,67,57,40,59,20,47,62,81,44,67,72,56,53,52,50,42,57,62,51,21,48,34,21,63,72,55,61,39,62,56,72,70,57,64,75,66,44,44,53,59,52,86,95,37,48,46,50,78,41,81,53,50,69,74,27,70,54,45,58,34,23,53,52,38,61,70,64,49,60,95,76,83,55,68,71,53,56,57,30,48,47,39,29,50,51,13,50,36,37,30,50,11,24,22,46,33,46,37,34,40,38,52,37,39,50,44,34,52,42,44,40,51,52,53,59,62,53,61,74,52,50,81,59,37,54,77,76,60,32,59,57,51,51,51,51,52,53,48,46,44,49,45,36,52,52,41,38,50,37,34,50,49,38,42,47,25,30,40,34,36,27,24,49,14,52,33,36,32,45,49,27,52,42,71,48,23,73,60,55,71,69,58,44,55,57,55,43,35,46,56,57,82,56,75,29,66,39,40,72,65,48,44,52,51,50,49,53,51,49,51,45,49,50,44,48,63,64,50,50,84,78,68,79,69,80,75,76,78,70,78,79,76,75,77,80,90,122,138,72,76,78,71,75,79,46,73,65,51,51,51,53,48,41,53,48,51,52,50,43,28,61,74,68,71,47,75,65,50,69,44,70,56,80,60,64,73,74,68,54,70,76,56,78,78,60,68,57,41,60,22,47,63,80,44,66,71,56,53,52,50,42,56,61,51,22,48,34,21,62,74,54,60,39,64,56,71,71,56,63,74,65,44,45,53,58,52,85,94,37,48,46,49,78,42,82,52,49,76,71,27,69,54,48,58,35,23,52,52,38,62,68,64,50,59,93,73,84,58,73,71,57,58,60,32,48,48,39,29,49,51,14,51,37,37,31,49,12,24,22,47,33,45,38,36,38,40,52,37,39,50,43,35,54,42,44,41,51,50,52,57,61,54,59,74,51,51,80,61,38,55,78,77,60,30,60,58,50,51,52,50,51,52,48,47,45,50,42,37,52,52,39,41,52,37,34,51,49,38,41,48,25,30,39,34,36,29,24,48,14,52,32,35,31,45,49,28,52,41,70,49,23,73,60,54,71,69,58,45,54,58,54,41,35,45,56,55,81,55,76,28,66,40,40,71,64,48,43,52,51,51,49,53,50,49,51,45,49,50,44,48,63,64,50,52,84,78,68,80,69,79,75,74,78,70,77,79,78,72,77,81,79,131

Radius of gyration: 31.38 Å; Cα contacts (8 Å, |Δi|>4): 717; chains: 2; bounding box: 143×99×80 Å

Foldseek 3Di:
DDDPPDCPPVNVLVVQVLVVVVCVVVVHDWDFDQPPPDVPVVPPDDRSPTRIDTDDDPVVVVVCVVCVVPVVPRFLDDPVLVVPFDDDCVQQVQLAAPFAQPAPLVVLLVVLVVPDDDPPPDLLVVLVVLLVVLRSLSNNLSSLLRVLVVVLVVLVVQLVVLVVQVVCLVVDDPVCSVVSVVVSVSSNVVSVVSNVVSVVSNVVSVVSNLVSLLSNLLSSNVSSPDDPVLSVVQSPDDDSSNHSRDPVNRVSVVVVVVVVVVVVVVPPVPVPPPPPDPPPDPDDD/DDDPPDCPPVNVLVVQVLVVVVCVVVVHDWDFDQPPPDVPVVPPDDRSPTHIDTDDDPVVVVVCVVCVVPVVPRFLDDPVLVPPFDDDCVQQVQLAAPFAQPAPLVVLLVVLVVPDDDPVPDPLVVLVVLLVVLRSLSNNLSSLLRVLVVVLVVLVVQLVVLVVQVVCLVVDDPVCSVVSVVVSVSSNVVSVVSNVVSVVSNVVSVVSNLVSLLSNLLSSNVSSPDDPVLSVVQSPDDDSSRHSRDPVNRVSVVVVVVVVVVVVVVPPPPVPPPPPDPDPDPDDD

Secondary structure (DSSP, 8-state):
--S-----HHHHHHHHHHHHHHHHHHT----EEE----TTTTTTSSS--EEEB-PPPHHHHHHHHHHTTSGGG--SS-HHHHTT-B--STT-GGGTSPPP--STHHHHHHHHHHHS-TT--HHHHHHHHHHHHHHHHHHHHHHHHHHHHHHHHHHHHHHHHHHHGGGGGGGS-HHHHHHHHHHHHHHHHHHHHHHHHHHHHHHHHHHHHHHHHHHHHHHHHHTTT--HHHHHHHHTSPP-SS-SS-HHHHHHHHHHHHHHHHHHHS-------------------/--S-----HHHHHHHHHHHHHHHHHHT----EE-----TTTTTTSSS---EEB-PPPHHHHHHHHHHTTSGGG--SS-HHHHTT-B--STT-GGGTSPPP--STHHHHHHHHHHHS-TT--THHHHHHHHHHHHHHHHHHHHHHHHHHHHHHHHHHHHHHHHHHGGGGGGGS-HHHHHHHHHHHHHHHHHHHHHHHHHHHHHHHHHHHHHHHHHHHHHHHHHTTT--HHHHHHHHTSPP-SS-SS-HHHHHHHHHHHHHHHHHHHS-------------------